Protein 2Q83 (pdb70)

Foldseek 3Di:
DDDVVQVVVVVVCVVQCVQADFAFDDWDWDDCTKIWGDGPHFTKIKHKFPDAPLLQQLLLQLQCQLVVLPFEWHWDATPVRDQWDDDDRIIITITGDADFAFADLVDLVSLLLLLVLLVQQVSSWPDDGDPPRDAFACQPPVLVVLVVLLVVCVLLCLVVCVPALQSVVCVVPVVVLSVLSNVLSVVLVVFCSNVVSVVQVVTFTKEQQDRDRVQWGQHPPRDIHGYDSSPIHTDDSCVNVCCVLVVQQWLDARPVVSVCSLVSSCVRPNDDLSRQLNLSVLRLPVLSVLVCCCRVVVDRDHNVSNVSSVSSSVNSCVVSVVSD/DDDVVQVVVVVVCVVQCVQADFAFDDWAWDCGKIWTDGPHFIKIKHKFPDAPLLQQQLLQLQCQLVVLPFEWHWDATPVRDQWDDDPRIIMTMTHDADFDFADLVDLVSLLLLLVLLVQQVSSWPDDGDPPRDAFACQPVVLVVLVVLLVVCVLLVLVVCVPQLQSVVCVVPVVVLSVLSNVLSVLLVPFCSNVVSVVCVVTFTKELQDRDRVQWGQHPPRDIHGYDSSPIHTYQSCVNVCCVLVVQQWLDARPVVSVCSLVSSCVSPNDDLSRQLNLSSLRLPVLSVLVCCCRPVPDSDHNVSNVSSVSSSVNSCVVSVVSD

InterPro domains:
  IPR011009 Protein kinase-like domain superfamily [SSF56112] (32-344)
  IPR014255 Spore coat protein CotS [TIGR02906] (48-355)
  IPR047175 Spore coat protein S-like [PTHR39179] (28-356)
  IPR060743 Spore coat protein Yuth-like [PF27663] (88-344)

Sequence (647 aa):
LSAEDAKKLTELAENVLQGWDVQAEKIDVIQALVWKVHTDSGAVCLKRIHRPEKKALFSIFAQDYLAKKGNVPGILPNKKGSLYSKHGSFLFVVYDWIEGRPFELTVKQDLEFIKGLADFHTASVGYQPPNGVPIFTKLGRWPNHYTKRCKQETWKLAEAEKEDPFSQLYLQEIDGFIEDGLRIKDRLLQSTYVPWTEQQLKKSPNLCHQDYGTGNTLLGENEQIWVIDLDTVSFDLPIRDLRKIIPLLDTTGVWDDETFNVLNAYESRAPLTEEQKQVFIDLFPYELYDVIREKYVRRKSALPKEELESAFEYERIKANALRQLILSAEDAKKLTELAENVLQGWDVQAEKIDVIALVWKVHTDSGAVCLKRIHRPEKKALFSIFAQDYLAKKGNVPGILPNKKGSLYSKHGSFLFVVYDWIEGRPFELTVKQDLEFIKGLADFHTASVGYQPPNGVPIFTKLGRWPNHYTKRCKQETWKLAEAEKEDPFSQLYLQEIDGFIEDGLRIKDRLLQSTYVPWTEQQLKKSPNLCHQDYGTGNTLLGENEQIWVIDLDTVSFDLPIRDLRKIIPLLDTTGVWDDETFNVLNAYESRAPLTEEQKKQVFIDLFPYELYDVIREKYVRKSALPKEELESAFEYERIKANALRQLI

Organism: Bacillus subtilis (strain 168) (NCBI:txid224308)

Solvent-accessible surface area: 30720 Å² total

CATH classification: 3.30.200.20 (+1 more: 3.90.1200.10)

B-factor: mean 49.99, std 10.6, range [26.48, 113.44]

Secondary structure (DSSP, 8-state):
--SHHHHHHHHHHHHHGGGS-----EEEE---EEEEEEETTEEEEEEEE-S-HHHHHHHHHHHHHHHHH---PPBPP-TTS-S-EEETTEEEEEEE----BPP-TTSHHHHHH--HHHHHHHHHTT----TT----B-TT-HHHHHHHHHH--GGG--TT-SS-HHHHHHHHHHHHHHHHHHHHHHHHHHTTHHHHHHHHHHSPPEE-SS-STTSEEE-GGG-EEE---TT-EE--THHHHH--TTTT--SS---HHHHH--HHHHHHS---HHHHH-------HHHHHHHHHHHTS-----HHHHHHHHHHHHHHHHHHTTT-/--HHHHHHHHHHHHHHGGGS-----EEEE--EEEEEE-TTS-EEEEEE-S-HHHHHHHHHHHHHHHHH---PPBPP-TTS-S-EEETTEEEEEEEPPP-B---TTSHHHHHH--HHHHHHHHHTT--PPTTS---B-TT-HHHHHHHHHH--GGG---S-TT-HHHHHHHHHHHHHHHHHHHHHHHHHHTTHHHHHHHHHHSPPEE-SS-SGGGEEE-GGG-EEE---TT-EE--THHHHH--TTTT--SS---HHHHH--HHHHHHS---HHHHH-------HHHHHHHHHHHTS-----HHHHHHHHHHHHHHHHHHTTT-

Nearest PDB structures (foldseek):
  2q83-assembly1_A  TM=1.003E+00  e=3.991E-56  Bacillus subtilis
  2q83-assembly2_B  TM=9.989E-01  e=1.710E-54  Bacillus subtilis
  4pdy-assembly1_A  TM=7.948E-01  e=5.724E-14  Alicyclobacillus acidocaldarius subsp. acidocaldarius DSM 446
  2ppq-assembly1_A-2  TM=6.925E-01  e=2.655E-11  Agrobacterium fabrum str. C58
  3i0q-assembly1_A  TM=6.098E-01  e=1.265E-09  Legionella pneumophila serogroup 1

Radius of gyration: 29.86 Å; Cα contacts (8 Å, |Δi|>4): 985; chains: 2; bounding box: 69×79×78 Å

Structure (mmCIF, N/CA/C/O backbone):
data_2Q83
#
_entry.id   2Q83
#
_cell.length_a   172.999
_cell.length_b   172.999
_cell.length_c   192.574
_cell.angle_alpha   90.000
_cell.angle_beta   90.000
_cell.angle_gamma   120.000
#
_symmetry.space_group_name_H-M   'P 64 2 2'
#
loop_
_entity.id
_entity.type
_entity.pdbx_description
1 polymer 'YtaA protein'
2 non-polymer ADENOSINE
3 non-polymer 'UNKNOWN LIGAND'
4 non-polymer 1,2-ETHANEDIOL
5 non-polymer 'SULFATE ION'
6 non-polymer 'CITRIC ACID'
7 water water
#
loop_
_atom_site.group_PDB
_atom_site.id
_atom_site.type_symbol
_atom_site.label_atom_id
_atom_site.label_alt_id
_atom_site.label_comp_id
_atom_site.label_asym_id
_atom_site.label_entity_id
_atom_site.label_seq_id
_atom_site.pdbx_PDB_ins_code
_atom_site.Cartn_x
_atom_site.Cartn_y
_atom_site.Cartn_z
_atom_site.occupancy
_atom_site.B_iso_or_equiv
_atom_site.auth_seq_id
_atom_site.auth_comp_id
_atom_site.auth_asym_id
_atom_site.auth_atom_id
_atom_site.pdbx_PDB_model_num
ATOM 1 N N . LEU A 1 11 ? 2.442 62.161 58.319 1.00 73.81 22 LEU A N 1
ATOM 2 C CA . LEU A 1 11 ? 2.016 62.454 56.926 1.00 74.36 22 LEU A CA 1
ATOM 3 C C . LEU A 1 11 ? 1.387 61.217 56.293 1.00 74.75 22 LEU A C 1
ATOM 4 O O . LEU A 1 11 ? 2.108 60.366 55.774 1.00 75.34 22 LEU A O 1
ATOM 6 N N . SER A 1 12 ? 0.054 61.122 56.341 1.00 74.93 23 SER A N 1
ATOM 7 C CA . SER A 1 12 ? -0.695 59.981 55.768 1.00 74.82 23 SER A CA 1
ATOM 8 C C . SER A 1 12 ? -2.209 60.266 55.605 1.00 75.36 23 SER A C 1
ATOM 9 O O . SER A 1 12 ? -2.710 61.281 56.089 1.00 76.00 23 SER A O 1
ATOM 12 N N . ALA A 1 13 ? -2.923 59.360 54.932 1.00 75.45 24 ALA A N 1
ATOM 13 C CA . ALA A 1 13 ? -4.370 59.510 54.668 1.00 75.69 24 ALA A CA 1
ATOM 14 C C . ALA A 1 13 ? -5.264 59.315 55.916 1.00 75.73 24 ALA A C 1
ATOM 15 O O . ALA A 1 13 ? -5.442 60.265 56.682 1.00 75.25 24 ALA A O 1
ATOM 17 N N . GLU A 1 14 ? -5.809 58.107 56.126 1.00 76.05 25 GLU A N 1
ATOM 18 C CA . GLU A 1 14 ? -6.675 57.807 57.279 1.00 75.99 25 GLU A CA 1
ATOM 19 C C . GLU A 1 14 ? -5.979 57.914 58.653 1.00 76.26 25 GLU A C 1
ATOM 20 O O . GLU A 1 14 ? -6.633 58.100 59.683 1.00 76.03 25 GLU A O 1
ATOM 21 N N . ASP A 1 15 ? -4.655 57.779 58.647 1.00 75.91 26 ASP A N 1
ATOM 22 C CA . ASP A 1 15 ? -3.824 57.862 59.837 1.00 75.84 26 ASP A CA 1
ATOM 23 C C . ASP A 1 15 ? -3.825 59.313 60.401 1.00 74.97 26 ASP A C 1
ATOM 24 O O . ASP A 1 15 ? -3.822 59.495 61.622 1.00 75.00 26 ASP A O 1
ATOM 29 N N . ALA A 1 16 ? -3.850 60.327 59.528 1.00 73.16 27 ALA A N 1
ATOM 30 C CA . ALA A 1 16 ? -3.881 61.734 59.969 1.00 70.62 27 ALA A CA 1
ATOM 31 C C . ALA A 1 16 ? -5.224 62.083 60.621 1.00 68.58 27 ALA A C 1
ATOM 32 O O . ALA A 1 16 ? -5.236 62.789 61.621 1.00 68.48 27 ALA A O 1
ATOM 34 N N . LYS A 1 17 ? -6.342 61.607 60.061 1.00 66.90 28 LYS A N 1
ATOM 35 C CA . LYS A 1 17 ? -7.666 61.866 60.666 1.00 65.61 28 LYS A CA 1
ATOM 36 C C . LYS A 1 17 ? -7.845 61.032 61.951 1.00 64.01 28 LYS A C 1
ATOM 37 O O . LYS A 1 17 ? -8.663 61.387 62.797 1.00 63.75 28 LYS A O 1
ATOM 41 N N . LYS A 1 18 ? -7.113 59.917 62.067 1.00 62.00 29 LYS A N 1
ATOM 42 C CA . LYS A 1 18 ? -7.156 59.068 63.253 1.00 60.25 29 LYS A CA 1
ATOM 43 C C . LYS A 1 18 ? -6.585 59.860 64.429 1.00 58.86 29 LYS A C 1
ATOM 44 O O . LYS A 1 18 ? -7.206 59.925 65.490 1.00 57.89 29 LYS A O 1
ATOM 46 N N . LEU A 1 19 ? -5.407 60.457 64.220 1.00 57.73 30 LEU A N 1
ATOM 47 C CA . LEU A 1 19 ? -4.734 61.277 65.231 1.00 55.99 30 LEU A CA 1
ATOM 48 C C . LEU A 1 19 ? -5.524 62.554 65.548 1.00 54.98 30 LEU A C 1
ATOM 49 O O . LEU A 1 19 ? -5.583 62.962 66.700 1.00 55.64 30 LEU A O 1
ATOM 54 N N . THR A 1 20 ? -6.113 63.182 64.534 1.00 53.80 31 THR A N 1
ATOM 55 C CA . THR A 1 20 ? -6.931 64.384 64.727 1.00 52.65 31 THR A CA 1
ATOM 56 C C . THR A 1 20 ? -8.107 64.074 65.651 1.00 52.80 31 THR A C 1
ATOM 57 O O . THR A 1 20 ? -8.356 64.820 66.588 1.00 53.17 31 THR A O 1
ATOM 61 N N . GLU A 1 21 ? -8.802 62.967 65.384 1.00 52.89 32 GLU A N 1
ATOM 62 C CA . GLU A 1 21 ? -9.940 62.521 66.209 1.00 53.06 32 GLU A CA 1
ATOM 63 C C . GLU A 1 21 ? -9.555 62.168 67.654 1.00 52.27 32 GLU A C 1
ATOM 64 O O . GLU A 1 21 ? -10.389 62.311 68.551 1.00 52.81 32 GLU A O 1
ATOM 70 N N . LEU A 1 22 ? -8.323 61.689 67.866 1.00 50.51 33 LEU A N 1
ATOM 71 C CA . LEU A 1 22 ? -7.836 61.371 69.202 1.00 49.81 33 LEU A CA 1
ATOM 72 C C . LEU A 1 22 ? -7.709 62.687 69.988 1.00 50.67 33 LEU A C 1
ATOM 73 O O . LEU A 1 22 ? -8.111 62.749 71.154 1.00 51.58 33 LEU A O 1
ATOM 78 N N . ALA A 1 23 ? -7.132 63.708 69.341 1.00 49.55 34 ALA A N 1
ATOM 79 C CA . ALA A 1 23 ? -6.956 65.032 69.930 1.00 48.56 34 ALA A CA 1
ATOM 80 C C . ALA A 1 23 ? -8.306 65.610 70.327 1.00 49.12 34 ALA A C 1
ATOM 81 O O . ALA A 1 23 ? -8.478 66.022 71.464 1.00 49.06 34 ALA A O 1
ATOM 83 N N . GLU A 1 24 ? -9.268 65.589 69.409 1.00 49.92 35 GLU A N 1
ATOM 84 C CA . GLU A 1 24 ? -10.620 66.106 69.681 1.00 52.10 35 GLU A CA 1
ATOM 85 C C . GLU A 1 24 ? -11.286 65.426 70.883 1.00 52.04 35 GLU A C 1
ATOM 86 O O . GLU A 1 24 ? -11.954 66.081 71.684 1.00 49.78 35 GLU A O 1
ATOM 92 N N . ASN A 1 25 ? -11.062 64.119 71.000 1.00 53.66 36 ASN A N 1
ATOM 93 C CA . ASN A 1 25 ? -11.616 63.299 72.072 1.00 55.29 36 ASN A CA 1
ATOM 94 C C . ASN A 1 25 ? -10.979 63.637 73.418 1.00 53.01 36 ASN A C 1
ATOM 95 O O . ASN A 1 25 ? -11.675 63.846 74.412 1.00 53.31 36 ASN A O 1
ATOM 100 N N . VAL A 1 26 ? -9.654 63.688 73.430 1.00 50.78 37 VAL A N 1
ATOM 101 C CA . VAL A 1 26 ? -8.885 64.016 74.629 1.00 48.45 37 VAL A CA 1
ATOM 102 C C . VAL A 1 26 ? -9.107 65.461 75.097 1.00 46.74 37 VAL A C 1
ATOM 103 O O . VAL A 1 26 ? -9.200 65.715 76.305 1.00 44.93 37 VAL A O 1
ATOM 107 N N . LEU A 1 27 ? -9.227 66.393 74.146 1.00 45.42 38 LEU A N 1
ATOM 108 C CA . LEU A 1 27 ? -9.448 67.824 74.464 1.00 45.62 38 LEU A CA 1
ATOM 109 C C . LEU A 1 27 ? -10.769 68.132 75.180 1.00 46.01 38 LEU A C 1
ATOM 110 O O . LEU A 1 27 ? -10.890 69.197 75.772 1.00 45.88 38 LEU A O 1
ATOM 115 N N . GLN A 1 28 ? -11.733 67.211 75.134 1.00 47.46 39 GLN A N 1
ATOM 116 C CA . GLN A 1 28 ? -12.993 67.351 75.867 1.00 48.93 39 GLN A CA 1
ATOM 117 C C . GLN A 1 28 ? -12.725 67.522 77.373 1.00 48.03 39 GLN A C 1
ATOM 118 O O . GLN A 1 28 ? -13.497 68.179 78.058 1.00 48.81 39 GLN A O 1
ATOM 124 N N . GLY A 1 29 ? -11.634 66.920 77.869 1.00 46.51 40 GLY A N 1
ATOM 125 C CA . GLY A 1 29 ? -11.213 67.023 79.264 1.00 45.32 40 GLY A CA 1
ATOM 126 C C . GLY A 1 29 ? -10.758 68.405 79.701 1.00 44.37 40 GLY A C 1
ATOM 127 O O . GLY A 1 29 ? -10.690 68.665 80.888 1.00 42.88 40 GLY A O 1
ATOM 128 N N . TRP A 1 30 ? -10.389 69.257 78.746 1.00 44.97 41 TRP A N 1
ATOM 129 C CA . TRP A 1 30 ? -9.984 70.639 78.983 1.00 45.20 41 TRP A CA 1
ATOM 130 C C . TRP A 1 30 ? -11.093 71.509 78.450 1.00 48.95 41 TRP A C 1
ATOM 131 O O . TRP A 1 30 ? -11.999 71.014 77.797 1.00 49.09 41 TRP A O 1
ATOM 142 N N . ASP A 1 31 ? -11.014 72.804 78.718 1.00 54.15 42 ASP A N 1
ATOM 143 C CA . ASP A 1 31 ? -12.013 73.756 78.268 1.00 58.46 42 ASP A CA 1
ATOM 144 C C . ASP A 1 31 ? -11.246 74.629 77.274 1.00 60.60 42 ASP A C 1
ATOM 145 O O . ASP A 1 31 ? -10.772 75.737 77.579 1.00 61.32 42 ASP A O 1
ATOM 150 N N . VAL A 1 32 ? -11.042 74.043 76.096 1.00 63.07 43 VAL A N 1
ATOM 151 C CA . VAL A 1 32 ? -10.313 74.665 74.992 1.00 64.49 43 VAL A CA 1
ATOM 152 C C . VAL A 1 32 ? -11.162 74.641 73.722 1.00 66.36 43 VAL A C 1
ATOM 153 O O . VAL A 1 32 ? -11.628 73.567 73.295 1.00 66.84 43 VAL A O 1
ATOM 157 N N . GLN A 1 33 ? -11.379 75.825 73.139 1.00 66.86 44 GLN A N 1
ATOM 158 C CA . GLN A 1 33 ? -12.167 75.957 71.910 1.00 67.50 44 GLN A CA 1
ATOM 159 C C . GLN A 1 33 ? -11.323 75.518 70.719 1.00 66.48 44 GLN A C 1
ATOM 160 O O . GLN A 1 33 ? -10.670 76.345 70.091 1.00 67.54 44 GLN A O 1
ATOM 162 N N . ALA A 1 34 ? -11.334 74.216 70.427 1.00 64.82 45 ALA A N 1
ATOM 163 C CA . ALA A 1 34 ? -10.546 73.645 69.323 1.00 63.80 45 ALA A CA 1
ATOM 164 C C . ALA A 1 34 ? -11.135 73.972 67.947 1.00 63.36 45 ALA A C 1
ATOM 165 O O . ALA A 1 34 ? -12.183 73.431 67.574 1.00 62.82 45 ALA A O 1
ATOM 167 N N . GLU A 1 35 ? -10.449 74.835 67.195 1.00 62.34 46 GLU A N 1
ATOM 168 C CA . GLU A 1 35 ? -10.896 75.243 65.852 1.00 62.45 46 GLU A CA 1
ATOM 169 C C . GLU A 1 35 ? -10.175 74.535 64.706 1.00 59.53 46 GLU A C 1
ATOM 170 O O . GLU A 1 35 ? -10.809 74.206 63.702 1.00 60.83 46 GLU A O 1
ATOM 176 N N . LYS A 1 36 ? -8.865 74.338 64.834 1.00 56.04 47 LYS A N 1
ATOM 177 C CA . LYS A 1 36 ? -8.077 73.686 63.799 1.00 53.63 47 LYS A CA 1
ATOM 178 C C . LYS A 1 36 ? -6.958 72.961 64.539 1.00 51.41 47 LYS A C 1
ATOM 179 O O . LYS A 1 36 ? -6.325 73.549 65.418 1.00 49.82 47 LYS A O 1
ATOM 185 N N . ILE A 1 37 ? -6.739 71.686 64.216 1.00 48.88 48 ILE A N 1
ATOM 186 C CA . ILE A 1 37 ? -5.715 70.869 64.872 1.00 46.84 48 ILE A CA 1
ATOM 187 C C . ILE A 1 37 ? -4.730 70.317 63.853 1.00 45.92 48 ILE A C 1
ATOM 188 O O . ILE A 1 37 ? -5.146 69.724 62.869 1.00 46.02 48 ILE A O 1
ATOM 193 N N . ASP A 1 38 ? -3.438 70.516 64.108 1.00 45.58 49 ASP A N 1
ATOM 194 C CA . ASP A 1 38 ? -2.358 70.065 63.250 1.00 46.94 49 ASP A CA 1
ATOM 195 C C . ASP A 1 38 ? -1.443 69.107 63.982 1.00 46.97 49 ASP A C 1
ATOM 196 O O . ASP A 1 38 ? -1.009 69.410 65.088 1.00 45.56 49 ASP A O 1
ATOM 201 N N . VAL A 1 39 ? -1.109 67.982 63.352 1.00 48.41 50 VAL A N 1
ATOM 202 C CA . VAL A 1 39 ? -0.192 67.001 63.926 1.00 49.25 50 VAL A CA 1
ATOM 203 C C . VAL A 1 39 ? 1.202 67.542 63.623 1.00 49.58 50 VAL A C 1
ATOM 204 O O . VAL A 1 39 ? 1.443 67.965 62.496 1.00 49.75 50 VAL A O 1
ATOM 208 N N . ILE A 1 40 ? 2.105 67.526 64.601 1.00 50.92 51 ILE A N 1
ATOM 209 C CA . ILE A 1 40 ? 3.472 68.053 64.436 1.00 53.78 51 ILE A CA 1
ATOM 210 C C . ILE A 1 40 ? 4.559 66.966 64.534 1.00 55.91 51 ILE A C 1
ATOM 211 O O . ILE A 1 40 ? 5.083 66.558 63.503 1.00 57.56 51 ILE A O 1
ATOM 216 N N . GLN A 1 41 ? 4.892 66.508 65.749 1.00 59.13 52 GLN A N 1
ATOM 217 C CA . GLN A 1 41 ? 5.923 65.472 65.994 1.00 60.65 52 GLN A CA 1
ATOM 218 C C . GLN A 1 41 ? 5.272 64.103 66.181 1.00 62.58 52 GLN A C 1
ATOM 219 O O . GLN A 1 41 ? 4.040 63.960 66.039 1.00 65.02 52 GLN A O 1
ATOM 221 N N . ALA A 1 46 ? 7.005 60.479 71.303 1.00 68.12 57 ALA A N 1
ATOM 222 C CA . ALA A 1 46 ? 6.027 61.471 71.733 1.00 66.43 57 ALA A CA 1
ATOM 223 C C . ALA A 1 46 ? 5.248 62.017 70.532 1.00 64.70 57 ALA A C 1
ATOM 224 O O . ALA A 1 46 ? 5.826 62.239 69.460 1.00 65.90 57 ALA A O 1
ATOM 226 N N . LEU A 1 47 ? 3.942 62.221 70.729 1.00 60.96 58 LEU A N 1
ATOM 227 C CA . LEU A 1 47 ? 3.038 62.745 69.709 1.00 57.79 58 LEU A CA 1
ATOM 228 C C . LEU A 1 47 ? 2.597 64.147 70.147 1.00 54.92 58 LEU A C 1
ATOM 229 O O . LEU A 1 47 ? 2.119 64.313 71.257 1.00 54.65 58 LEU A O 1
ATOM 234 N N . VAL A 1 48 ? 2.791 65.146 69.280 1.00 51.94 59 VAL A N 1
ATOM 235 C CA . VAL A 1 48 ? 2.476 66.544 69.568 1.00 48.99 59 VAL A CA 1
ATOM 236 C C . VAL A 1 48 ? 1.541 67.164 68.529 1.00 46.51 59 VAL A C 1
ATOM 237 O O . VAL A 1 48 ? 1.702 66.934 67.336 1.00 46.59 59 VAL A O 1
ATOM 241 N N . TRP A 1 49 ? 0.561 67.934 69.004 1.00 44.90 60 TRP A N 1
ATOM 242 C CA . TRP A 1 49 ? -0.412 68.640 68.176 1.00 43.23 60 TRP A CA 1
ATOM 243 C C . TRP A 1 49 ? -0.448 70.133 68.495 1.00 42.88 60 TRP A C 1
ATOM 244 O O . TRP A 1 49 ? -0.341 70.512 69.659 1.00 42.99 60 TRP A O 1
ATOM 255 N N . LYS A 1 50 ? -0.610 70.970 67.475 1.00 42.95 61 LYS A N 1
ATOM 256 C CA . LYS A 1 50 ? -0.757 72.404 67.662 1.00 43.01 61 LYS A CA 1
ATOM 257 C C . LYS A 1 50 ? -2.253 72.574 67.548 1.00 41.50 61 LYS A C 1
ATOM 258 O O . LYS A 1 50 ? -2.831 72.274 66.499 1.00 40.90 61 LYS A O 1
ATOM 264 N N . VAL A 1 51 ? -2.880 73.000 68.638 1.00 40.86 62 VAL A N 1
ATOM 265 C CA . VAL A 1 51 ? -4.314 73.208 68.698 1.00 40.85 62 VAL A CA 1
ATOM 266 C C . VAL A 1 51 ? -4.610 74.697 68.584 1.00 41.97 62 VAL A C 1
ATOM 267 O O . VAL A 1 51 ? -4.309 75.455 69.496 1.00 42.72 62 VAL A O 1
ATOM 271 N N . HIS A 1 52 ? -5.176 75.119 67.463 1.00 45.43 63 HIS A N 1
ATOM 272 C CA . HIS A 1 52 ? -5.520 76.524 67.255 1.00 47.36 63 HIS A CA 1
ATOM 273 C C . HIS A 1 52 ? -6.863 76.820 67.900 1.00 49.90 63 HIS A C 1
ATOM 274 O O . HIS A 1 52 ? -7.812 76.053 67.740 1.00 49.92 63 HIS A O 1
ATOM 281 N N . THR A 1 53 ? -6.924 77.918 68.650 1.00 54.49 64 THR A N 1
ATOM 282 C CA . THR A 1 53 ? -8.143 78.363 69.321 1.00 59.00 64 THR A CA 1
ATOM 283 C C . THR A 1 53 ? -8.507 79.736 68.792 1.00 62.78 64 THR A C 1
ATOM 284 O O . THR A 1 53 ? -7.756 80.304 67.984 1.00 62.25 64 THR A O 1
ATOM 288 N N . ASP A 1 54 ? -9.689 80.215 69.209 1.00 67.05 65 ASP A N 1
ATOM 289 C CA . ASP A 1 54 ? -10.260 81.549 68.854 1.00 70.09 65 ASP A CA 1
ATOM 290 C C . ASP A 1 54 ? -9.239 82.613 68.360 1.00 70.41 65 ASP A C 1
ATOM 291 O O . ASP A 1 54 ? -9.470 83.226 67.316 1.00 72.11 65 ASP A O 1
ATOM 296 N N . SER A 1 55 ? -8.137 82.815 69.089 1.00 69.85 66 SER A N 1
ATOM 297 C CA . SER A 1 55 ? -7.056 83.752 68.695 1.00 69.66 66 SER A CA 1
ATOM 298 C C . SER A 1 55 ? -5.797 83.533 69.567 1.00 68.79 66 SER A C 1
ATOM 299 O O . SER A 1 55 ? -5.560 84.279 70.526 1.00 70.17 66 SER A O 1
ATOM 302 N N . GLY A 1 56 ? -5.005 82.516 69.194 1.00 66.06 67 GLY A N 1
ATOM 303 C CA . GLY A 1 56 ? -3.777 82.093 69.901 1.00 63.41 67 GLY A CA 1
ATOM 304 C C . GLY A 1 56 ? -3.915 80.590 70.157 1.00 61.28 67 GLY A C 1
ATOM 305 O O . GLY A 1 56 ? -5.020 80.123 70.475 1.00 63.04 67 GLY A O 1
ATOM 306 N N . ALA A 1 57 ? -2.803 79.852 70.084 1.00 55.42 68 ALA A N 1
ATOM 307 C CA . ALA A 1 57 ? -2.782 78.378 70.227 1.00 50.53 68 ALA A CA 1
ATOM 308 C C . ALA A 1 57 ? -2.282 77.738 71.526 1.00 47.48 68 ALA A C 1
ATOM 309 O O . ALA A 1 57 ? -1.655 78.373 72.366 1.00 47.89 68 ALA A O 1
ATOM 311 N N . VAL A 1 58 ? -2.567 76.444 71.658 1.00 45.10 69 VAL A N 1
ATOM 312 C CA . VAL A 1 58 ? -2.076 75.625 72.779 1.00 43.66 69 VAL A CA 1
ATOM 313 C C . VAL A 1 58 ? -1.455 74.369 72.153 1.00 41.88 69 VAL A C 1
ATOM 314 O O . VAL A 1 58 ? -1.688 74.068 70.986 1.00 41.68 69 VAL A O 1
ATOM 318 N N . CYS A 1 59 ? -0.660 73.671 72.943 1.00 40.90 70 CYS A N 1
ATOM 319 C CA . CYS A 1 59 ? 0.031 72.458 72.569 1.00 39.90 70 CYS A CA 1
ATOM 320 C C . CYS A 1 59 ? -0.536 71.236 73.293 1.00 39.24 70 CYS A C 1
ATOM 321 O O . CYS A 1 59 ? -0.598 71.251 74.514 1.00 38.31 70 CYS A O 1
ATOM 324 N N . LEU A 1 60 ? -0.971 70.207 72.566 1.00 39.22 71 LEU A N 1
ATOM 325 C CA . LEU A 1 60 ? -1.457 68.964 73.171 1.00 38.95 71 LEU A CA 1
ATOM 326 C C . LEU A 1 60 ? -0.325 67.969 72.936 1.00 42.45 71 LEU A C 1
ATOM 327 O O . LEU A 1 60 ? 0.089 67.811 71.788 1.00 40.20 71 LEU A O 1
ATOM 332 N N . LYS A 1 61 ? 0.213 67.361 74.004 1.00 44.92 72 LYS A N 1
ATOM 333 C CA . LYS A 1 61 ? 1.302 66.385 73.890 1.00 48.85 72 LYS A CA 1
ATOM 334 C C . LYS A 1 61 ? 0.885 65.046 74.516 1.00 50.19 72 LYS A C 1
ATOM 335 O O . LYS A 1 61 ? 0.338 65.032 75.615 1.00 48.33 72 LYS A O 1
ATOM 341 N N . ARG A 1 62 ? 1.077 63.935 73.796 1.00 53.62 73 ARG A N 1
ATOM 342 C CA . ARG A 1 62 ? 0.830 62.599 74.337 1.00 55.86 73 ARG A CA 1
ATOM 343 C C . ARG A 1 62 ? 2.224 62.168 74.758 1.00 58.45 73 ARG A C 1
ATOM 344 O O . ARG A 1 62 ? 3.101 62.003 73.903 1.00 58.08 73 ARG A O 1
ATOM 352 N N . ILE A 1 63 ? 2.428 61.964 76.058 1.00 61.78 74 ILE A N 1
ATOM 353 C CA . ILE A 1 63 ? 3.734 61.572 76.582 1.00 64.12 74 ILE A CA 1
ATOM 354 C C . ILE A 1 63 ? 3.886 60.052 76.399 1.00 68.01 74 ILE A C 1
ATOM 355 O O . ILE A 1 63 ? 3.005 59.262 76.792 1.00 67.49 74 ILE A O 1
ATOM 360 N N . HIS A 1 64 ? 4.995 59.679 75.751 1.00 71.78 75 HIS A N 1
ATOM 361 C CA . HIS A 1 64 ? 5.330 58.284 75.403 1.00 75.08 75 HIS A CA 1
ATOM 362 C C . HIS A 1 64 ? 5.871 57.467 76.596 1.00 75.54 75 HIS A C 1
ATOM 363 O O . HIS A 1 64 ? 5.477 56.311 76.817 1.00 74.44 75 HIS A O 1
ATOM 370 N N . ARG A 1 65 ? 6.732 58.139 77.364 1.00 75.61 76 ARG A N 1
ATOM 371 C CA . ARG A 1 65 ? 7.453 57.652 78.561 1.00 75.45 76 ARG A CA 1
ATOM 372 C C . ARG A 1 65 ? 6.555 56.974 79.662 1.00 74.47 76 ARG A C 1
ATOM 373 O O . ARG A 1 65 ? 5.337 57.209 79.678 1.00 73.45 76 ARG A O 1
ATOM 378 N N . PRO A 1 66 ? 7.130 56.085 80.539 1.00 74.21 77 PRO A N 1
ATOM 379 C CA . PRO A 1 66 ? 6.277 55.443 81.584 1.00 73.31 77 PRO A CA 1
ATOM 380 C C . PRO A 1 66 ? 5.737 56.451 82.622 1.00 70.65 77 PRO A C 1
ATOM 381 O O . PRO A 1 66 ? 6.392 57.468 82.861 1.00 70.01 77 PRO A O 1
ATOM 385 N N . GLU A 1 67 ? 4.595 56.144 83.249 1.00 68.20 78 GLU A N 1
ATOM 386 C CA . GLU A 1 67 ? 3.936 57.070 84.214 1.00 67.11 78 GLU A CA 1
ATOM 387 C C . GLU A 1 67 ? 4.836 57.666 85.334 1.00 66.50 78 GLU A C 1
ATOM 388 O O . GLU A 1 67 ? 4.676 58.839 85.669 1.00 66.15 78 GLU A O 1
ATOM 394 N N . LYS A 1 68 ? 5.775 56.890 85.874 1.00 64.58 79 LYS A N 1
ATOM 395 C CA . LYS A 1 68 ? 6.665 57.387 86.924 1.00 62.30 79 LYS A CA 1
ATOM 396 C C . LYS A 1 68 ? 7.569 58.510 86.400 1.00 61.43 79 LYS A C 1
ATOM 397 O O . LYS A 1 68 ? 7.651 59.591 87.013 1.00 60.41 79 LYS A O 1
ATOM 399 N N . LYS A 1 69 ? 8.227 58.263 85.263 1.00 59.73 80 LYS A N 1
ATOM 400 C CA . LYS A 1 69 ? 9.134 59.259 84.655 1.00 57.51 80 LYS A CA 1
ATOM 401 C C . LYS A 1 69 ? 8.369 60.430 84.052 1.00 54.34 80 LYS A C 1
ATOM 402 O O . LYS A 1 69 ? 8.893 61.581 83.988 1.00 52.30 80 LYS A O 1
ATOM 404 N N . ALA A 1 70 ? 7.150 60.136 83.587 1.00 49.81 81 ALA A N 1
ATOM 405 C CA . ALA A 1 70 ? 6.295 61.156 83.008 1.00 47.22 81 ALA A CA 1
ATOM 406 C C . ALA A 1 70 ? 5.959 62.209 84.060 1.00 45.03 81 ALA A C 1
ATOM 407 O O . ALA A 1 70 ? 6.180 63.393 83.828 1.00 44.91 81 ALA A O 1
ATOM 409 N N . LEU A 1 71 ? 5.475 61.764 85.222 1.00 42.91 82 LEU A N 1
ATOM 410 C CA . LEU A 1 71 ? 5.088 62.677 86.308 1.00 41.83 82 LEU A CA 1
ATOM 411 C C . LEU A 1 71 ? 6.243 63.527 86.829 1.00 41.65 82 LEU A C 1
ATOM 412 O O . LEU A 1 71 ? 6.045 64.703 87.096 1.00 40.46 82 LEU A O 1
ATOM 417 N N . PHE A 1 72 ? 7.444 62.962 86.919 1.00 41.77 83 PHE A N 1
ATOM 418 C CA . PHE A 1 72 ? 8.604 63.715 87.369 1.00 40.06 83 PHE A CA 1
ATOM 419 C C . PHE A 1 72 ? 8.838 64.946 86.494 1.00 40.08 83 PHE A C 1
ATOM 420 O O . PHE A 1 72 ? 9.078 66.026 87.017 1.00 41.80 83 PHE A O 1
ATOM 428 N N . SER A 1 73 ? 8.747 64.785 85.176 1.00 39.99 84 SER A N 1
ATOM 429 C CA . SER A 1 73 ? 8.950 65.901 84.244 1.00 40.48 84 SER A CA 1
ATOM 430 C C . SER A 1 73 ? 7.749 66.856 84.171 1.00 40.36 84 SER A C 1
ATOM 431 O O . SER A 1 73 ? 7.939 68.073 84.020 1.00 40.51 84 SER A O 1
ATOM 434 N N . ILE A 1 74 ? 6.532 66.322 84.253 1.00 39.47 85 ILE A N 1
ATOM 435 C CA . ILE A 1 74 ? 5.331 67.170 84.225 1.00 38.34 85 ILE A CA 1
ATOM 436 C C . ILE A 1 74 ? 5.330 68.125 85.425 1.00 38.66 85 ILE A C 1
ATOM 437 O O . ILE A 1 74 ? 5.125 69.326 85.266 1.00 39.80 85 ILE A O 1
ATOM 442 N N . PHE A 1 75 ? 5.594 67.589 86.609 1.00 38.96 86 PHE A N 1
ATOM 443 C CA . PHE A 1 75 ? 5.643 68.405 87.829 1.00 40.47 86 PHE A CA 1
ATOM 444 C C . PHE A 1 75 ? 6.861 69.328 87.835 1.00 41.10 86 PHE A C 1
ATOM 445 O O . PHE A 1 75 ? 6.782 70.432 88.386 1.00 42.42 86 PHE A O 1
ATOM 453 N N . ALA A 1 76 ? 7.951 68.912 87.194 1.00 41.60 87 ALA A N 1
ATOM 454 C CA . ALA A 1 76 ? 9.137 69.751 87.079 1.00 41.36 87 ALA A CA 1
ATOM 455 C C . ALA A 1 76 ? 8.780 70.970 86.254 1.00 41.32 87 ALA A C 1
ATOM 456 O O . ALA A 1 76 ? 9.113 72.088 86.614 1.00 42.48 87 ALA A O 1
ATOM 458 N N . GLN A 1 77 ? 8.069 70.755 85.154 1.00 41.63 88 GLN A N 1
ATOM 459 C CA . GLN A 1 77 ? 7.684 71.862 84.285 1.00 41.53 88 GLN A CA 1
ATOM 460 C C . GLN A 1 77 ? 6.716 72.836 84.968 1.00 42.00 88 GLN A C 1
ATOM 461 O O . GLN A 1 77 ? 6.852 74.042 84.810 1.00 43.10 88 GLN A O 1
ATOM 467 N N . ASP A 1 78 ? 5.767 72.307 85.732 1.00 42.67 89 ASP A N 1
ATOM 468 C CA . ASP A 1 78 ? 4.818 73.141 86.455 1.00 42.53 89 ASP A CA 1
ATOM 469 C C . ASP A 1 78 ? 5.566 74.011 87.464 1.00 41.49 89 ASP A C 1
ATOM 470 O O . ASP A 1 78 ? 5.303 75.206 87.559 1.00 41.16 89 ASP A O 1
ATOM 475 N N . TYR A 1 79 ? 6.499 73.398 88.201 1.00 41.55 90 TYR A N 1
ATOM 476 C CA . TYR A 1 79 ? 7.331 74.097 89.167 1.00 41.79 90 TYR A CA 1
ATOM 477 C C . TYR A 1 79 ? 8.072 75.256 88.500 1.00 43.21 90 TYR A C 1
ATOM 478 O O . TYR A 1 79 ? 7.990 76.407 88.953 1.00 43.79 90 TYR A O 1
ATOM 487 N N . LEU A 1 80 ? 8.762 74.951 87.404 1.00 42.69 91 LEU A N 1
ATOM 488 C CA . LEU A 1 80 ? 9.538 75.960 86.675 1.00 41.14 91 LEU A CA 1
ATOM 489 C C . LEU A 1 80 ? 8.649 77.067 86.112 1.00 40.67 91 LEU A C 1
ATOM 490 O O . LEU A 1 80 ? 8.971 78.246 86.267 1.00 41.31 91 LEU A O 1
ATOM 495 N N . ALA A 1 81 ? 7.540 76.697 85.475 1.00 38.67 92 ALA A N 1
ATOM 496 C CA . ALA A 1 81 ? 6.611 77.696 84.928 1.00 38.66 92 ALA A CA 1
ATOM 497 C C . ALA A 1 81 ? 6.099 78.647 86.024 1.00 38.57 92 ALA A C 1
ATOM 498 O O . ALA A 1 81 ? 6.188 79.860 85.885 1.00 37.50 92 ALA A O 1
ATOM 500 N N . LYS A 1 82 ? 5.607 78.080 87.121 1.00 40.09 93 LYS A N 1
ATOM 501 C CA . LYS A 1 82 ? 5.088 78.878 88.246 1.00 41.89 93 LYS A CA 1
ATOM 502 C C . LYS A 1 82 ? 6.170 79.707 88.956 1.00 42.41 93 LYS A C 1
ATOM 503 O O . LYS A 1 82 ? 5.864 80.717 89.571 1.00 44.44 93 LYS A O 1
ATOM 508 N N . LYS A 1 83 ? 7.427 79.280 88.871 1.00 43.41 94 LYS A N 1
ATOM 509 C CA . LYS A 1 83 ? 8.537 80.004 89.480 1.00 42.39 94 LYS A CA 1
ATOM 510 C C . LYS A 1 83 ? 8.976 81.194 88.620 1.00 42.46 94 LYS A C 1
ATOM 511 O O . LYS A 1 83 ? 9.671 82.069 89.116 1.00 43.71 94 LYS A O 1
ATOM 517 N N . GLY A 1 84 ? 8.570 81.240 87.348 1.00 42.41 95 GLY A N 1
ATOM 518 C CA . GLY A 1 84 ? 8.935 82.338 86.447 1.00 42.60 95 GLY A CA 1
ATOM 519 C C . GLY A 1 84 ? 9.951 81.987 85.368 1.00 43.70 95 GLY A C 1
ATOM 520 O O . GLY A 1 84 ? 10.324 82.851 84.578 1.00 45.59 95 GLY A O 1
ATOM 529 N N . ASN A 1 86 ? 11.302 80.458 81.902 1.00 44.76 97 ASN A N 1
ATOM 530 C CA . ASN A 1 86 ? 10.698 80.436 80.570 1.00 44.45 97 ASN A CA 1
ATOM 531 C C . ASN A 1 86 ? 10.534 79.023 79.996 1.00 45.05 97 ASN A C 1
ATOM 532 O O . ASN A 1 86 ? 11.329 78.574 79.176 1.00 43.58 97 ASN A O 1
ATOM 537 N N . VAL A 1 87 ? 9.507 78.328 80.490 1.00 45.14 98 VAL A N 1
ATOM 538 C CA . VAL A 1 87 ? 9.111 77.016 80.009 1.00 42.89 98 VAL A CA 1
ATOM 539 C C . VAL A 1 87 ? 7.614 77.172 79.810 1.00 43.22 98 VAL A C 1
ATOM 540 O O . VAL A 1 87 ? 6.999 77.979 80.490 1.00 44.65 98 VAL A O 1
ATOM 544 N N . PRO A 1 88 ? 7.026 76.461 78.841 1.00 42.44 99 PRO A N 1
ATOM 545 C CA . PRO A 1 88 ? 5.595 76.629 78.658 1.00 40.96 99 PRO A CA 1
ATOM 546 C C . PRO A 1 88 ? 4.801 76.201 79.880 1.00 41.29 99 PRO A C 1
ATOM 547 O O . PRO A 1 88 ? 5.101 75.166 80.472 1.00 40.86 99 PRO A O 1
ATOM 551 N N . GLY A 1 89 ? 3.808 77.000 80.260 1.00 40.91 100 GLY A N 1
ATOM 552 C CA . GLY A 1 89 ? 2.981 76.674 81.409 1.00 40.13 100 GLY A CA 1
ATOM 553 C C . GLY A 1 89 ? 1.972 75.605 81.043 1.00 39.69 100 GLY A C 1
ATOM 554 O O . GLY A 1 89 ? 1.609 75.467 79.872 1.00 39.52 100 GLY A O 1
ATOM 555 N N . ILE A 1 90 ? 1.522 74.861 82.049 1.00 38.47 101 ILE A N 1
ATOM 556 C CA . ILE A 1 90 ? 0.551 73.799 81.857 1.00 39.52 101 ILE A CA 1
ATOM 557 C C . ILE A 1 90 ? -0.857 74.293 82.172 1.00 39.10 101 ILE A C 1
ATOM 558 O O . ILE A 1 90 ? -1.078 74.853 83.229 1.00 41.20 101 ILE A O 1
ATOM 563 N N . LEU A 1 91 ? -1.793 74.118 81.244 1.00 38.46 102 LEU A N 1
ATOM 564 C CA . LEU A 1 91 ? -3.188 74.500 81.470 1.00 38.57 102 LEU A CA 1
ATOM 565 C C . LEU A 1 91 ? -3.879 73.395 82.275 1.00 40.06 102 LEU A C 1
ATOM 566 O O . LEU A 1 91 ? -3.829 72.239 81.856 1.00 40.24 102 LEU A O 1
ATOM 571 N N . PRO A 1 92 ? -4.468 73.710 83.450 1.00 41.66 103 PRO A N 1
ATOM 572 C CA . PRO A 1 92 ? -5.171 72.643 84.174 1.00 40.57 103 PRO A CA 1
ATOM 573 C C . PRO A 1 92 ? -6.412 72.209 83.431 1.00 39.51 103 PRO A C 1
ATOM 574 O O . PRO A 1 92 ? -6.997 73.023 82.723 1.00 40.98 103 PRO A O 1
ATOM 578 N N . ASN A 1 93 ? -6.794 70.944 83.581 1.00 39.36 104 ASN A N 1
ATOM 579 C CA . ASN A 1 93 ? -7.989 70.405 82.916 1.00 39.22 104 ASN A CA 1
ATOM 580 C C . ASN A 1 93 ? -9.239 70.703 83.743 1.00 38.63 104 ASN A C 1
ATOM 581 O O . ASN A 1 93 ? -9.144 71.293 84.821 1.00 39.56 104 ASN A O 1
ATOM 586 N N . LYS A 1 94 ? -10.396 70.292 83.240 1.00 38.50 105 LYS A N 1
ATOM 587 C CA . LYS A 1 94 ? -11.663 70.492 83.943 1.00 39.52 105 LYS A CA 1
ATOM 588 C C . LYS A 1 94 ? -11.662 69.942 85.370 1.00 41.42 105 LYS A C 1
ATOM 589 O O . LYS A 1 94 ? -12.328 70.508 86.227 1.00 42.28 105 LYS A O 1
ATOM 595 N N . LYS A 1 95 ? -10.926 68.855 85.619 1.00 42.81 106 LYS A N 1
ATOM 596 C CA . LYS A 1 95 ? -10.857 68.251 86.963 1.00 44.31 106 LYS A CA 1
ATOM 597 C C . LYS A 1 95 ? -9.775 68.857 87.850 1.00 42.06 106 LYS A C 1
ATOM 598 O O . LYS A 1 95 ? -9.622 68.439 88.987 1.00 42.37 106 LYS A O 1
ATOM 604 N N . GLY A 1 96 ? -9.064 69.875 87.354 1.00 43.24 107 GLY A N 1
ATOM 605 C CA . GLY A 1 96 ? -8.001 70.559 88.104 1.00 42.15 107 GLY A CA 1
ATOM 606 C C . GLY A 1 96 ? -6.628 69.929 88.070 1.00 41.99 107 GLY A C 1
ATOM 607 O O . GLY A 1 96 ? -5.719 70.393 88.756 1.00 43.56 107 GLY A O 1
ATOM 608 N N . SER A 1 97 ? -6.456 68.908 87.238 1.00 41.68 108 SER A N 1
ATOM 609 C CA . SER A 1 97 ? -5.194 68.190 87.122 1.00 40.77 108 SER A CA 1
ATOM 610 C C . SER A 1 97 ? -4.338 68.715 85.982 1.00 38.89 108 SER A C 1
ATOM 611 O O . SER A 1 97 ? -4.843 69.284 85.015 1.00 37.11 108 SER A O 1
ATOM 614 N N . LEU A 1 98 ? -3.037 68.486 86.091 1.00 38.84 109 LEU A N 1
ATOM 615 C CA . LEU A 1 98 ? -2.090 68.896 85.065 1.00 38.76 109 LEU A CA 1
ATOM 616 C C . LEU A 1 98 ? -2.088 67.935 83.858 1.00 38.92 109 LEU A C 1
ATOM 617 O O . LEU A 1 98 ? -1.544 68.273 82.811 1.00 39.00 109 LEU A O 1
ATOM 622 N N . TYR A 1 99 ? -2.694 66.752 83.992 1.00 37.87 110 TYR A N 1
ATOM 623 C CA . TYR A 1 99 ? -2.704 65.778 82.930 1.00 39.22 110 TYR A CA 1
ATOM 624 C C . TYR A 1 99 ? -3.905 64.852 82.990 1.00 40.59 110 TYR A C 1
ATOM 625 O O . TYR A 1 99 ? -4.582 64.798 84.013 1.00 42.08 110 TYR A O 1
ATOM 634 N N . SER A 1 100 ? -4.144 64.119 81.903 1.00 42.10 111 SER A N 1
ATOM 635 C CA . SER A 1 100 ? -5.217 63.109 81.831 1.00 45.22 111 SER A CA 1
ATOM 636 C C . SER A 1 100 ? -4.607 61.793 81.380 1.00 45.64 111 SER A C 1
ATOM 637 O O . SER A 1 100 ? -3.763 61.798 80.483 1.00 42.12 111 SER A O 1
ATOM 640 N N . LYS A 1 101 ? -5.016 60.681 81.996 1.00 49.02 112 LYS A N 1
ATOM 641 C CA . LYS A 1 101 ? -4.520 59.367 81.603 1.00 52.34 112 LYS A CA 1
ATOM 642 C C . LYS A 1 101 ? -5.592 58.678 80.760 1.00 52.51 112 LYS A C 1
ATOM 643 O O . LYS A 1 101 ? -6.762 58.686 81.127 1.00 52.12 112 LYS A O 1
ATOM 649 N N . HIS A 1 102 ? -5.187 58.147 79.606 1.00 55.24 113 HIS A N 1
ATOM 650 C CA . HIS A 1 102 ? -6.061 57.384 78.693 1.00 58.08 113 HIS A CA 1
ATOM 651 C C . HIS A 1 102 ? -5.220 56.211 78.191 1.00 58.08 113 HIS A C 1
ATOM 652 O O . HIS A 1 102 ? -4.304 56.396 77.381 1.00 57.78 113 HIS A O 1
ATOM 659 N N . GLY A 1 103 ? -5.506 55.018 78.718 1.00 58.72 114 GLY A N 1
ATOM 660 C CA . GLY A 1 103 ? -4.770 53.803 78.368 1.00 58.44 114 GLY A CA 1
ATOM 661 C C . GLY A 1 103 ? -3.416 53.845 79.058 1.00 57.96 114 GLY A C 1
ATOM 662 O O . GLY A 1 103 ? -3.332 54.159 80.245 1.00 56.99 114 GLY A O 1
ATOM 663 N N . SER A 1 104 ? -2.358 53.561 78.303 1.00 58.00 115 SER A N 1
ATOM 664 C CA . SER A 1 104 ? -0.996 53.581 78.818 1.00 58.34 115 SER A CA 1
ATOM 665 C C . SER A 1 104 ? -0.307 54.935 78.562 1.00 59.23 115 SER A C 1
ATOM 666 O O . SER A 1 104 ? 0.922 55.018 78.669 1.00 59.21 115 SER A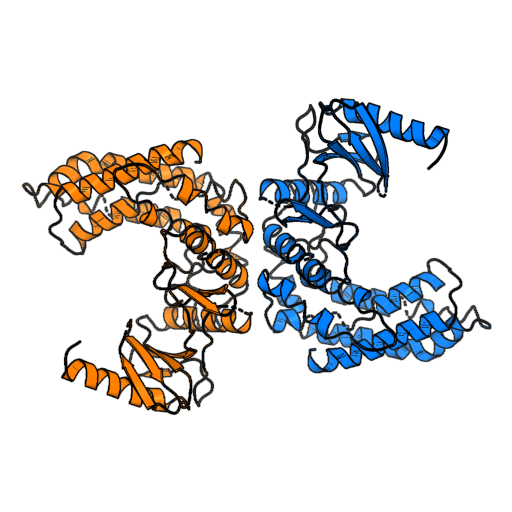 O 1
ATOM 668 N N . PHE A 1 105 ? -1.082 55.993 78.266 1.00 59.54 116 PHE A N 1
ATOM 669 C CA . PHE A 1 105 ? -0.531 57.315 77.941 1.00 58.80 116 PHE A CA 1
ATOM 670 C C . PHE A 1 105 ? -1.083 58.494 78.745 1.00 55.22 116 PHE A C 1
ATOM 671 O O . PHE A 1 105 ? -2.258 58.525 79.107 1.00 52.85 116 PHE A O 1
ATOM 679 N N . LEU A 1 106 ? -0.216 59.475 78.966 1.00 52.27 117 LEU A N 1
ATOM 680 C CA . LEU A 1 106 ? -0.545 60.711 79.664 1.00 50.71 117 LEU A CA 1
ATOM 681 C C . LEU A 1 106 ? -0.659 61.835 78.648 1.00 49.18 117 LEU A C 1
ATOM 682 O O . LEU A 1 106 ? 0.201 61.963 77.786 1.00 50.04 117 LEU A O 1
ATOM 687 N N . PHE A 1 107 ? -1.735 62.612 78.733 1.00 47.93 118 PHE A N 1
ATOM 688 C CA . PHE A 1 107 ? -1.972 63.764 77.865 1.00 46.24 118 PHE A CA 1
ATOM 689 C C . PHE A 1 107 ? -1.835 65.045 78.693 1.00 44.50 118 PHE A C 1
ATOM 690 O O . PHE A 1 107 ? -2.332 65.107 79.818 1.00 42.79 118 PHE A O 1
ATOM 698 N N . VAL A 1 108 ? -1.142 66.042 78.141 1.00 42.17 119 VAL A N 1
ATOM 699 C CA . VAL A 1 108 ? -0.926 67.325 78.792 1.00 40.61 119 VAL A CA 1
ATOM 700 C C . VAL A 1 108 ? -1.139 68.456 77.789 1.00 40.45 119 VAL A C 1
ATOM 701 O O . VAL A 1 108 ? -0.787 68.290 76.612 1.00 40.71 119 VAL A O 1
ATOM 705 N N . VAL A 1 109 ? -1.744 69.568 78.244 1.00 38.42 120 VAL A N 1
ATOM 706 C CA . VAL A 1 109 ? -1.970 70.756 77.417 1.00 36.94 120 VAL A CA 1
ATOM 707 C C . VAL A 1 109 ? -1.050 71.860 77.947 1.00 37.67 120 VAL A C 1
ATOM 708 O O . VAL A 1 109 ? -1.042 72.163 79.148 1.00 36.98 120 VAL A O 1
ATOM 712 N N . TYR A 1 110 ? -0.244 72.418 77.049 1.00 37.84 121 TYR A N 1
ATOM 713 C CA . TYR A 1 110 ? 0.691 73.473 77.384 1.00 39.58 121 TYR A CA 1
ATOM 714 C C . TYR A 1 110 ? 0.413 74.678 76.519 1.00 38.57 121 TYR A C 1
ATOM 715 O O . TYR A 1 110 ? -0.131 74.556 75.434 1.00 38.06 121 TYR A O 1
ATOM 724 N N . ASP A 1 111 ? 0.870 75.825 76.983 1.00 39.15 122 ASP A N 1
ATOM 725 C CA . ASP A 1 111 ? 0.747 77.073 76.269 1.00 40.61 122 ASP A CA 1
ATOM 726 C C . ASP A 1 111 ? 1.689 76.971 75.081 1.00 39.67 122 ASP A C 1
ATOM 727 O O . ASP A 1 111 ? 2.784 76.489 75.247 1.00 41.24 122 ASP A O 1
ATOM 732 N N . TRP A 1 112 ? 1.256 77.354 73.887 1.00 41.20 123 TRP A N 1
ATOM 733 C CA . TRP A 1 112 ? 2.101 77.301 72.703 1.00 42.16 123 TRP A CA 1
ATOM 734 C C . TRP A 1 112 ? 2.935 78.581 72.678 1.00 42.34 123 TRP A C 1
ATOM 735 O O . TRP A 1 112 ? 2.380 79.657 72.530 1.00 42.10 123 TRP A O 1
ATOM 746 N N . ILE A 1 113 ? 4.256 78.461 72.810 1.00 42.92 124 ILE A N 1
ATOM 747 C CA . ILE A 1 113 ? 5.158 79.612 72.810 1.00 43.28 124 ILE A CA 1
ATOM 748 C C . ILE A 1 113 ? 5.582 79.970 71.398 1.00 43.27 124 ILE A C 1
ATOM 749 O O . ILE A 1 113 ? 6.011 79.122 70.649 1.00 42.44 124 ILE A O 1
ATOM 754 N N . GLU A 1 114 ? 5.464 81.242 71.043 1.00 44.99 125 GLU A N 1
ATOM 755 C CA . GLU A 1 114 ? 5.823 81.719 69.717 1.00 45.40 125 GLU A CA 1
ATOM 756 C C . GLU A 1 114 ? 7.243 82.254 69.770 1.00 45.89 125 GLU A C 1
ATOM 757 O O . GLU A 1 114 ? 7.599 83.007 70.677 1.00 47.54 125 GLU A O 1
ATOM 763 N N . GLY A 1 115 ? 8.066 81.829 68.820 1.00 44.84 126 GLY A N 1
ATOM 764 C CA . GLY A 1 115 ? 9.451 82.256 68.777 1.00 45.61 126 GLY A CA 1
ATOM 765 C C . GLY A 1 115 ? 10.216 81.608 67.646 1.00 45.63 126 GLY A C 1
ATOM 766 O O . GLY A 1 115 ? 9.713 80.701 66.999 1.00 46.35 126 GLY A O 1
ATOM 767 N N . ARG A 1 116 ? 11.440 82.066 67.417 1.00 45.82 127 ARG A N 1
ATOM 768 C CA . ARG A 1 116 ? 12.256 81.522 66.340 1.00 45.75 127 ARG A CA 1
ATOM 769 C C . ARG A 1 116 ? 13.320 80.590 66.890 1.00 45.43 127 ARG A C 1
ATOM 770 O O . ARG A 1 116 ? 13.744 80.768 68.022 1.00 43.24 127 ARG A O 1
ATOM 778 N N . PRO A 1 117 ? 13.751 79.595 66.089 1.00 46.69 128 PRO A N 1
ATOM 779 C CA . PRO A 1 117 ? 14.820 78.712 66.542 1.00 47.81 128 PRO A CA 1
ATOM 780 C C . PRO A 1 117 ? 16.166 79.417 66.425 1.00 47.15 128 PRO A C 1
ATOM 781 O O . PRO A 1 117 ? 16.291 80.374 65.678 1.00 44.78 128 PRO A O 1
ATOM 785 N N . PHE A 1 118 ? 17.161 78.937 67.156 1.00 48.86 129 PHE A N 1
ATOM 786 C CA . PHE A 1 118 ? 18.497 79.528 67.113 1.00 49.72 129 PHE A CA 1
ATOM 787 C C . PHE A 1 118 ? 19.345 78.993 65.958 1.00 51.81 129 PHE A C 1
ATOM 788 O O . PHE A 1 118 ? 19.178 77.846 65.526 1.00 51.23 129 PHE A O 1
ATOM 796 N N . GLU A 1 119 ? 20.237 79.860 65.472 1.00 54.57 130 GLU A N 1
ATOM 797 C CA . GLU A 1 119 ? 21.186 79.583 64.402 1.00 56.60 130 GLU A CA 1
ATOM 798 C C . GLU A 1 119 ? 22.533 79.471 65.080 1.00 56.14 130 GLU A C 1
ATOM 799 O O . GLU A 1 119 ? 23.100 80.480 65.490 1.00 54.59 130 GLU A O 1
ATOM 805 N N . LEU A 1 120 ? 23.063 78.255 65.195 1.00 57.50 131 LEU A N 1
ATOM 806 C CA . LEU A 1 120 ? 24.361 78.036 65.874 1.00 59.52 131 LEU A CA 1
ATOM 807 C C . LEU A 1 120 ? 25.596 78.676 65.200 1.00 59.08 131 LEU A C 1
ATOM 808 O O . LEU A 1 120 ? 26.631 78.797 65.846 1.00 60.55 131 LEU A O 1
ATOM 813 N N . THR A 1 121 ? 25.493 79.070 63.929 1.00 58.09 132 THR A N 1
ATOM 814 C CA . THR A 1 121 ? 26.585 79.756 63.232 1.00 56.77 132 THR A CA 1
ATOM 815 C C . THR A 1 121 ? 26.615 81.272 63.576 1.00 55.81 132 THR A C 1
ATOM 816 O O . THR A 1 121 ? 27.574 81.946 63.209 1.00 56.28 132 THR A O 1
ATOM 820 N N . VAL A 1 122 ? 25.569 81.798 64.235 1.00 54.25 133 VAL A N 1
ATOM 821 C CA . VAL A 1 122 ? 25.477 83.205 64.659 1.00 53.03 133 VAL A CA 1
ATOM 822 C C . VAL A 1 122 ? 25.918 83.272 66.130 1.00 52.96 133 VAL A C 1
ATOM 823 O O . VAL A 1 122 ? 25.393 82.543 66.970 1.00 52.64 133 VAL A O 1
ATOM 827 N N . LYS A 1 123 ? 26.878 84.149 66.428 1.00 53.17 134 LYS A N 1
ATOM 828 C CA . LYS A 1 123 ? 27.449 84.311 67.777 1.00 52.80 134 LYS A CA 1
ATOM 829 C C . LYS A 1 123 ? 26.449 84.679 68.882 1.00 51.86 134 LYS A C 1
ATOM 830 O O . LYS A 1 123 ? 26.511 84.104 69.970 1.00 50.50 134 LYS A O 1
ATOM 836 N N . GLN A 1 124 ? 25.559 85.637 68.609 1.00 50.60 135 GLN A N 1
ATOM 837 C CA . GLN A 1 124 ? 24.578 86.089 69.603 1.00 50.87 135 GLN A CA 1
ATOM 838 C C . GLN A 1 124 ? 23.611 84.955 69.985 1.00 47.43 135 GLN A C 1
ATOM 839 O O . GLN A 1 124 ? 23.218 84.850 71.146 1.00 45.30 135 GLN A O 1
ATOM 845 N N . ASP A 1 125 ? 23.228 84.125 69.011 1.00 45.99 136 ASP A N 1
ATOM 846 C CA . ASP A 1 125 ? 22.336 82.975 69.267 1.00 45.86 136 ASP A CA 1
ATOM 847 C C . ASP A 1 125 ? 23.000 81.886 70.094 1.00 45.24 136 ASP A C 1
ATOM 848 O O . ASP A 1 125 ? 22.360 81.222 70.897 1.00 42.94 136 ASP A O 1
ATOM 853 N N . LEU A 1 126 ? 24.289 81.709 69.872 1.00 45.61 137 LEU A N 1
ATOM 854 C 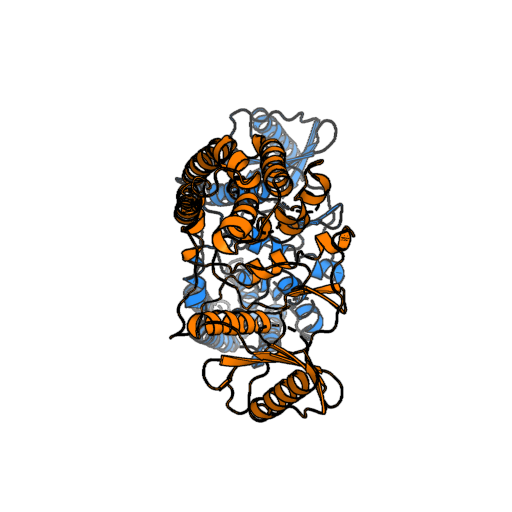CA . LEU A 1 126 ? 25.066 80.726 70.585 1.00 46.00 137 LEU A CA 1
ATOM 855 C C . LEU A 1 126 ? 25.129 81.211 72.050 1.00 44.12 137 LEU A C 1
ATOM 856 O O . LEU A 1 126 ? 24.958 80.423 72.975 1.00 43.27 137 LEU A O 1
ATOM 861 N N . GLU A 1 127 ? 25.313 82.517 72.255 1.00 44.08 138 GLU A N 1
ATOM 862 C CA . GLU A 1 127 ? 25.307 83.116 73.592 1.00 44.88 138 GLU A CA 1
ATOM 863 C C . GLU A 1 127 ? 23.931 83.006 74.245 1.00 44.66 138 GLU A C 1
ATOM 864 O O . GLU A 1 127 ? 23.848 82.693 75.433 1.00 45.50 138 GLU A O 1
ATOM 870 N N . PHE A 1 128 ? 22.857 83.268 73.492 1.00 45.22 139 PHE A N 1
ATOM 871 C CA . PHE A 1 128 ? 21.501 83.145 74.048 1.00 44.81 139 PHE A CA 1
ATOM 872 C C . PHE A 1 128 ? 21.180 81.744 74.535 1.00 43.75 139 PHE A C 1
ATOM 873 O O . PHE A 1 128 ? 20.690 81.568 75.645 1.00 43.82 139 PHE A O 1
ATOM 881 N N . ILE A 1 129 ? 21.474 80.752 73.703 1.00 44.23 140 ILE A N 1
ATOM 882 C CA . ILE A 1 129 ? 21.160 79.358 74.019 1.00 45.79 140 ILE A CA 1
ATOM 883 C C . ILE A 1 129 ? 21.880 78.899 75.300 1.00 46.45 140 ILE A C 1
ATOM 884 O O . ILE A 1 129 ? 21.303 78.158 76.083 1.00 48.44 140 ILE A O 1
ATOM 897 N N . LYS A 1 131 ? 22.933 81.048 77.878 1.00 45.56 142 LYS A N 1
ATOM 898 C CA . LYS A 1 131 ? 22.365 81.802 79.001 1.00 45.57 142 LYS A CA 1
ATOM 899 C C . LYS A 1 131 ? 21.047 81.157 79.458 1.00 45.46 142 LYS A C 1
ATOM 900 O O . LYS A 1 131 ? 20.776 81.075 80.657 1.00 45.34 142 LYS A O 1
ATOM 906 N N . GLY A 1 132 ? 20.258 80.671 78.501 1.00 43.86 143 GLY A N 1
ATOM 907 C CA . GLY A 1 132 ? 19.014 79.990 78.806 1.00 42.73 143 GLY A CA 1
ATOM 908 C C . GLY A 1 132 ? 19.271 78.681 79.521 1.00 43.13 143 GLY A C 1
ATOM 909 O O . GLY A 1 132 ? 18.473 78.282 80.349 1.00 44.96 143 GLY A O 1
ATOM 910 N N . LEU A 1 133 ? 20.376 78.003 79.198 1.00 44.63 144 LEU A N 1
ATOM 911 C CA . LEU A 1 133 ? 20.726 76.743 79.863 1.00 44.05 144 LEU A CA 1
ATOM 912 C C . LEU A 1 133 ? 21.098 77.072 81.293 1.00 44.08 144 LEU A C 1
ATOM 913 O O . LEU A 1 133 ? 20.716 76.352 82.200 1.00 46.30 144 LEU A O 1
ATOM 918 N N . ALA A 1 134 ? 21.855 78.149 81.492 1.00 44.17 145 ALA A N 1
ATOM 919 C CA . ALA A 1 134 ? 22.220 78.581 82.832 1.00 43.67 145 ALA A CA 1
ATOM 920 C C . ALA A 1 134 ? 20.941 78.912 83.607 1.00 44.16 145 ALA A C 1
ATOM 921 O O . ALA A 1 134 ? 20.803 78.464 84.744 1.00 44.86 145 ALA A O 1
ATOM 923 N N . ASP A 1 135 ? 20.011 79.656 82.985 1.00 43.73 146 ASP A N 1
ATOM 924 C CA . ASP A 1 135 ? 18.731 80.027 83.637 1.00 45.95 146 ASP A CA 1
ATOM 925 C C . ASP A 1 135 ? 17.940 78.800 84.085 1.00 45.09 146 ASP A C 1
ATOM 926 O O . ASP A 1 135 ? 17.416 78.767 85.205 1.00 43.75 146 ASP A O 1
ATOM 931 N N . PHE A 1 136 ? 17.851 77.818 83.196 1.00 44.23 147 PHE A N 1
ATOM 932 C CA . PHE A 1 136 ? 17.171 76.557 83.480 1.00 43.72 147 PHE A CA 1
ATOM 933 C C . PHE A 1 136 ? 17.798 75.850 84.683 1.00 44.49 147 PHE A C 1
ATOM 934 O O . PHE A 1 136 ? 17.072 75.417 85.592 1.00 45.14 147 PHE A O 1
ATOM 942 N N . HIS A 1 137 ? 19.131 75.750 84.697 1.00 43.04 148 HIS A N 1
ATOM 943 C CA . HIS A 1 137 ? 19.817 75.088 85.802 1.00 43.71 148 HIS A CA 1
ATOM 944 C C . HIS A 1 137 ? 19.587 75.741 87.152 1.00 45.07 148 HIS A C 1
ATOM 945 O O . HIS A 1 137 ? 19.244 75.056 88.107 1.00 47.35 148 HIS A O 1
ATOM 952 N N . THR A 1 138 ? 19.796 77.052 87.217 1.00 45.47 149 THR A N 1
ATOM 953 C CA . THR A 1 138 ? 19.602 77.827 88.442 1.00 45.66 149 THR A CA 1
ATOM 954 C C . THR A 1 138 ? 18.166 77.757 88.954 1.00 44.75 149 THR A C 1
ATOM 955 O O . THR A 1 138 ? 17.946 77.438 90.102 1.00 46.84 149 THR A O 1
ATOM 959 N N . ALA A 1 139 ? 17.211 78.031 88.079 1.00 44.54 150 ALA A N 1
ATOM 960 C CA . ALA A 1 139 ? 15.778 78.001 88.405 1.00 43.62 150 ALA A CA 1
ATOM 961 C C . ALA A 1 139 ? 15.294 76.646 88.899 1.00 44.40 150 ALA A C 1
ATOM 962 O O . ALA A 1 139 ? 14.428 76.595 89.761 1.00 45.35 150 ALA A O 1
ATOM 964 N N . SER A 1 140 ? 15.854 75.558 88.367 1.00 43.22 151 SER A N 1
ATOM 965 C CA . SER A 1 140 ? 15.432 74.215 88.763 1.00 42.46 151 SER A CA 1
ATOM 966 C C . SER A 1 140 ? 15.768 73.825 90.192 1.00 42.92 151 SER A C 1
ATOM 967 O O . SER A 1 140 ? 15.139 72.918 90.724 1.00 44.17 151 SER A O 1
ATOM 970 N N . VAL A 1 141 ? 16.755 74.480 90.803 1.00 44.47 152 VAL A N 1
ATOM 971 C CA . VAL A 1 141 ? 17.156 74.177 92.174 1.00 43.26 152 VAL A CA 1
ATOM 972 C C . VAL A 1 141 ? 15.998 74.506 93.103 1.00 44.95 152 VAL A C 1
ATOM 973 O O . VAL A 1 141 ? 15.508 75.619 93.102 1.00 46.38 152 VAL A O 1
ATOM 977 N N . GLY A 1 142 ? 15.565 73.514 93.870 1.00 45.03 153 GLY A N 1
ATOM 978 C CA . GLY A 1 142 ? 14.435 73.643 94.776 1.00 45.31 153 GLY A CA 1
ATOM 979 C C . GLY A 1 142 ? 13.323 72.689 94.363 1.00 45.42 153 GLY A C 1
ATOM 980 O O . GLY A 1 142 ? 12.442 72.421 95.154 1.00 45.95 153 GLY A O 1
ATOM 981 N N . TYR A 1 143 ? 13.348 72.182 93.127 1.00 45.50 154 TYR A N 1
ATOM 982 C CA . TYR A 1 143 ? 12.326 71.242 92.671 1.00 44.84 154 TYR A CA 1
ATOM 983 C C . TYR A 1 143 ? 12.427 69.867 93.336 1.00 45.16 154 TYR A C 1
ATOM 984 O O . TYR A 1 143 ? 13.505 69.299 93.426 1.00 45.79 154 TYR A O 1
ATOM 993 N N . GLN A 1 144 ? 11.288 69.377 93.817 1.00 46.56 155 GLN A N 1
ATOM 994 C CA . GLN A 1 144 ? 11.150 68.051 94.404 1.00 48.36 155 GLN A CA 1
ATOM 995 C C . GLN A 1 144 ? 9.803 67.548 93.898 1.00 48.11 155 GLN A C 1
ATOM 996 O O . GLN A 1 144 ? 8.813 68.292 93.951 1.00 47.32 155 GLN A O 1
ATOM 1002 N N . PRO A 1 145 ? 9.756 66.317 93.350 1.00 48.17 156 PRO A N 1
ATOM 1003 C CA . PRO A 1 145 ? 8.471 65.830 92.877 1.00 48.84 156 PRO A CA 1
ATOM 1004 C C . PRO A 1 145 ? 7.486 65.619 94.028 1.00 49.57 156 PRO A C 1
ATOM 1005 O O . PRO A 1 145 ? 7.913 65.486 95.183 1.00 49.11 156 PRO A O 1
ATOM 1009 N N . PRO A 1 146 ? 6.183 65.553 93.715 1.00 50.40 157 PRO A N 1
ATOM 1010 C CA . PRO A 1 146 ? 5.192 65.377 94.766 1.00 51.64 157 PRO A CA 1
ATOM 1011 C C . PRO A 1 146 ? 5.232 63.991 95.373 1.00 53.59 157 PRO A C 1
ATOM 1012 O O . PRO A 1 146 ? 5.984 63.121 94.915 1.00 52.93 157 PRO A O 1
ATOM 1016 N N . ASN A 1 147 ? 4.435 63.814 96.420 1.00 56.71 158 ASN A N 1
ATOM 1017 C CA . ASN A 1 147 ? 4.346 62.552 97.129 1.00 58.51 158 ASN A CA 1
ATOM 1018 C C . ASN A 1 147 ? 3.922 61.434 96.167 1.00 56.98 158 ASN A C 1
ATOM 1019 O O . ASN A 1 147 ? 2.948 61.590 95.430 1.00 55.66 158 ASN A O 1
ATOM 1024 N N . GLY A 1 148 ? 4.690 60.346 96.133 1.00 56.35 159 GLY A N 1
ATOM 1025 C CA . GLY A 1 148 ? 4.391 59.207 95.259 1.00 55.91 159 GLY A CA 1
ATOM 1026 C C . GLY A 1 148 ? 5.097 59.175 93.913 1.00 55.11 159 GLY A C 1
ATOM 1027 O O . GLY A 1 148 ? 5.101 58.133 93.260 1.00 57.09 159 GLY A O 1
ATOM 1028 N N . VAL A 1 149 ? 5.677 60.299 93.492 1.00 52.75 160 VAL A N 1
ATOM 1029 C CA . VAL A 1 149 ? 6.394 60.399 92.233 1.00 50.67 160 VAL A CA 1
ATOM 1030 C C . VAL A 1 149 ? 7.867 60.256 92.597 1.00 51.60 160 VAL A C 1
ATOM 1031 O O . VAL A 1 149 ? 8.391 61.095 93.317 1.00 52.47 160 VAL A O 1
ATOM 1035 N N . PRO A 1 150 ? 8.535 59.178 92.136 1.00 52.44 161 PRO A N 1
ATOM 1036 C CA . PRO A 1 150 ? 9.943 59.000 92.499 1.00 52.08 161 PRO A CA 1
ATOM 1037 C C . PRO A 1 150 ? 10.877 59.914 91.732 1.00 52.94 161 PRO A C 1
ATOM 1038 O O . PRO A 1 150 ? 10.546 60.354 90.618 1.00 53.90 161 PRO A O 1
ATOM 1042 N N . ILE A 1 151 ? 12.031 60.195 92.332 1.00 53.07 162 ILE A N 1
ATOM 1043 C CA . ILE A 1 151 ? 13.028 61.048 91.706 1.00 53.76 162 ILE A CA 1
ATOM 1044 C C . ILE A 1 151 ? 13.756 60.245 90.629 1.00 51.13 162 ILE A C 1
ATOM 1045 O O . ILE A 1 151 ? 13.844 59.035 90.729 1.00 51.25 162 ILE A O 1
ATOM 1050 N N . PHE A 1 152 ? 14.186 60.921 89.573 1.00 50.06 163 PHE A N 1
ATOM 1051 C CA . PHE A 1 152 ? 14.979 60.335 88.498 1.00 50.09 163 PHE A CA 1
ATOM 1052 C C . PHE A 1 152 ? 16.292 61.108 88.645 1.00 47.93 163 PHE A C 1
ATOM 1053 O O . PHE A 1 152 ? 16.327 62.329 88.477 1.00 46.00 163 PHE A O 1
ATOM 1056 N N . THR A 1 153 ? 17.351 60.389 89.006 1.00 47.62 164 THR A N 1
ATOM 1057 C CA . THR A 1 153 ? 18.661 60.980 89.255 1.00 48.00 164 THR A CA 1
ATOM 1058 C C . THR A 1 153 ? 19.816 60.139 88.736 1.00 47.83 164 THR A C 1
ATOM 1059 O O . THR A 1 153 ? 19.749 58.926 88.741 1.00 46.56 164 THR A O 1
ATOM 1063 N N . LYS A 1 154 ? 20.860 60.809 88.267 1.00 49.40 165 LYS A N 1
ATOM 1064 C CA . LYS A 1 154 ? 22.080 60.159 87.786 1.00 50.85 165 LYS A CA 1
ATOM 1065 C C . LYS A 1 154 ? 23.302 60.655 88.582 1.00 48.50 165 LYS A C 1
ATOM 1066 O O . LYS A 1 154 ? 24.450 60.403 88.197 1.00 49.53 165 LYS A O 1
ATOM 1072 N N . LEU A 1 155 ? 23.044 61.318 89.717 1.00 46.30 166 LEU A N 1
ATOM 1073 C CA . LEU A 1 155 ? 24.083 61.860 90.585 1.00 44.66 166 LEU A CA 1
ATOM 1074 C C . LEU A 1 155 ? 24.991 60.764 91.145 1.00 44.73 166 LEU A C 1
ATOM 1075 O O . LEU A 1 155 ? 24.518 59.832 91.796 1.00 45.57 166 LEU A O 1
ATOM 1080 N N . GLY A 1 156 ? 26.286 60.880 90.853 1.00 45.29 167 GLY A N 1
ATOM 1081 C CA . GLY A 1 156 ? 27.313 59.931 91.304 1.00 44.82 167 GLY A CA 1
ATOM 1082 C C . GLY A 1 156 ? 27.480 58.679 90.456 1.00 45.51 167 GLY A C 1
ATOM 1083 O O . GLY A 1 156 ? 28.356 57.860 90.743 1.00 46.47 167 GLY A O 1
ATOM 1084 N N . ARG A 1 157 ? 26.704 58.567 89.379 1.00 45.66 168 ARG A N 1
ATOM 1085 C CA . ARG A 1 157 ? 26.703 57.395 88.505 1.00 45.93 168 ARG A CA 1
ATOM 1086 C C . ARG A 1 157 ? 27.678 57.400 87.332 1.00 45.05 168 ARG A C 1
ATOM 1087 O O . ARG A 1 157 ? 27.850 56.348 86.718 1.00 44.55 168 ARG A O 1
ATOM 1095 N N . TRP A 1 158 ? 28.352 58.515 87.040 1.00 44.37 169 TRP A N 1
ATOM 1096 C CA . TRP A 1 158 ? 29.224 58.541 85.846 1.00 43.98 169 TRP A CA 1
ATOM 1097 C C . TRP A 1 158 ? 30.355 57.496 85.828 1.00 44.24 169 TRP A C 1
ATOM 1098 O O . TRP A 1 158 ? 30.637 56.965 84.758 1.00 45.15 169 TRP A O 1
ATOM 1109 N N . PRO A 1 159 ? 31.029 57.251 86.967 1.00 44.91 170 PRO A N 1
ATOM 1110 C CA . PRO A 1 159 ? 32.076 56.220 86.949 1.00 46.14 170 PRO A CA 1
ATOM 1111 C C . PRO A 1 159 ? 31.557 54.849 86.480 1.00 47.43 170 PRO A C 1
ATOM 1112 O O . PRO A 1 159 ? 32.237 54.191 85.700 1.00 49.21 170 PRO A O 1
ATOM 1116 N N . ASN A 1 160 ? 30.377 54.439 86.946 1.00 49.73 171 ASN A N 1
ATOM 1117 C CA . ASN A 1 160 ? 29.762 53.174 86.522 1.00 51.83 171 ASN A CA 1
ATOM 1118 C C . ASN A 1 160 ? 29.344 53.243 85.053 1.00 51.17 171 ASN A C 1
ATOM 1119 O O . ASN A 1 160 ? 29.527 52.278 84.318 1.00 52.45 171 ASN A O 1
ATOM 1124 N N . HIS A 1 161 ? 28.788 54.381 84.637 1.00 51.15 172 HIS A N 1
ATOM 1125 C CA . HIS A 1 161 ? 28.364 54.595 83.243 1.00 52.45 172 HIS A CA 1
ATOM 1126 C C . HIS A 1 161 ? 29.578 54.542 82.285 1.00 51.28 172 HIS A C 1
ATOM 1127 O O . HIS A 1 161 ? 29.441 54.065 81.152 1.00 52.88 172 HIS A O 1
ATOM 1134 N N . TYR A 1 162 ? 30.749 55.015 82.728 1.00 48.55 173 TYR A N 1
ATOM 1135 C CA . TYR A 1 162 ? 31.950 54.935 81.898 1.00 46.73 173 TYR A CA 1
ATOM 1136 C C . TYR A 1 162 ? 32.389 53.487 81.761 1.00 46.96 173 TYR A C 1
ATOM 1137 O O . TYR A 1 162 ? 32.769 53.061 80.671 1.00 46.94 173 TYR A O 1
ATOM 1146 N N . THR A 1 163 ? 32.378 52.763 82.883 1.00 46.99 174 THR A N 1
ATOM 1147 C CA . THR A 1 163 ? 32.774 51.357 82.927 1.00 47.81 174 THR A CA 1
ATOM 1148 C C . THR A 1 163 ? 31.857 50.475 82.066 1.00 47.08 174 THR A C 1
ATOM 1149 O O . THR A 1 163 ? 32.346 49.610 81.349 1.00 46.95 174 THR A O 1
ATOM 1153 N N . LYS A 1 164 ? 30.547 50.710 82.129 1.00 48.15 175 LYS A N 1
ATOM 1154 C CA . LYS A 1 164 ? 29.568 49.965 81.321 1.00 48.53 175 LYS A CA 1
ATOM 1155 C C . LYS A 1 164 ? 29.904 50.159 79.842 1.00 49.38 175 LYS A C 1
ATOM 1156 O O . LYS A 1 164 ? 29.903 49.193 79.075 1.00 51.13 175 LYS A O 1
ATOM 1160 N N . ARG A 1 165 ? 30.225 51.395 79.462 1.00 49.39 176 ARG A N 1
ATOM 1161 C CA . ARG A 1 165 ? 30.592 51.724 78.076 1.00 49.49 176 ARG A CA 1
ATOM 1162 C C . ARG A 1 165 ? 31.956 51.163 77.653 1.00 48.96 176 ARG A C 1
ATOM 1163 O O . ARG A 1 165 ? 32.100 50.753 76.500 1.00 49.98 176 ARG A O 1
ATOM 1171 N N . CYS A 1 166 ? 32.945 51.170 78.548 1.00 48.27 177 CYS A N 1
ATOM 1172 C CA . CYS A 1 166 ? 34.266 50.594 78.229 1.00 48.04 177 CYS A CA 1
ATOM 1173 C C . CYS A 1 166 ? 34.177 49.062 78.116 1.00 48.14 177 CYS A C 1
ATOM 1174 O O . CYS A 1 166 ? 34.913 48.460 77.338 1.00 48.01 177 CYS A O 1
ATOM 1177 N N . LYS A 1 167 ? 33.300 48.448 78.918 1.00 49.30 178 LYS A N 1
ATOM 1178 C CA . LYS A 1 167 ? 33.063 47.001 78.880 1.00 50.04 178 LYS A CA 1
ATOM 1179 C C . LYS A 1 167 ? 32.218 46.665 77.646 1.00 50.24 178 LYS A C 1
ATOM 1180 O O . LYS A 1 167 ? 32.382 45.589 77.075 1.00 50.14 178 LYS A O 1
ATOM 1182 N N . GLN A 1 168 ? 31.313 47.567 77.244 1.00 50.76 179 GLN A N 1
ATOM 1183 C CA . GLN A 1 168 ? 30.479 47.348 76.050 1.00 50.88 179 GLN A CA 1
ATOM 1184 C C . GLN A 1 168 ? 31.333 47.415 74.777 1.00 51.58 179 GLN A C 1
ATOM 1185 O O . GLN A 1 168 ? 31.093 46.653 73.830 1.00 52.00 179 GLN A O 1
ATOM 1199 N N . GLU A 1 170 ? 34.440 46.517 74.622 1.00 52.10 181 GLU A N 1
ATOM 1200 C CA . GLU A 1 170 ? 35.206 45.245 74.620 1.00 53.03 181 GLU A CA 1
ATOM 1201 C C . GLU A 1 170 ? 34.300 44.160 74.048 1.00 52.65 181 GLU A C 1
ATOM 1202 O O . GLU A 1 170 ? 34.696 43.448 73.143 1.00 52.33 181 GLU A O 1
ATOM 1208 N N . THR A 1 171 ? 33.079 44.066 74.585 1.00 53.61 182 THR A N 1
ATOM 1209 C CA . THR A 1 171 ? 32.060 43.097 74.155 1.00 54.77 182 THR A CA 1
ATOM 1210 C C . THR A 1 171 ? 31.778 43.132 72.648 1.00 54.28 182 THR A C 1
ATOM 1211 O O . THR A 1 171 ? 31.625 42.067 72.038 1.00 54.97 182 THR A O 1
ATOM 1215 N N . TRP A 1 172 ? 31.723 44.332 72.050 1.00 53.32 183 TRP A N 1
ATOM 1216 C CA . TRP A 1 172 ? 31.490 44.451 70.589 1.00 51.89 183 TRP A CA 1
ATOM 1217 C C . TRP A 1 172 ? 32.645 43.871 69.721 1.00 52.49 183 TRP A C 1
ATOM 1218 O O . TRP A 1 172 ? 32.448 43.669 68.519 1.00 53.02 183 TRP A O 1
ATOM 1229 N N . LYS A 1 173 ? 33.826 43.625 70.310 1.00 53.12 184 LYS A N 1
ATOM 1230 C CA . LYS A 1 173 ? 34.947 42.998 69.586 1.00 54.04 184 LYS A CA 1
ATOM 1231 C C . LYS A 1 173 ? 34.610 41.534 69.255 1.00 55.24 184 LYS A C 1
ATOM 1232 O O . LYS A 1 173 ? 35.247 40.944 68.377 1.00 55.30 184 LYS A O 1
ATOM 1238 N N . LEU A 1 174 ? 33.653 40.947 69.993 1.00 56.83 185 LEU A N 1
ATOM 1239 C CA . LEU A 1 174 ? 33.183 39.588 69.756 1.00 58.05 185 LEU A CA 1
ATOM 1240 C C . LEU A 1 174 ? 32.509 39.555 68.395 1.00 59.43 185 LEU A C 1
ATOM 1241 O O . LEU A 1 174 ? 32.906 38.757 67.543 1.00 60.02 185 LEU A O 1
ATOM 1251 N N . ALA A 1 176 ? 32.694 41.953 66.178 1.00 58.21 187 ALA A N 1
ATOM 1252 C CA . ALA A 1 176 ? 33.621 42.611 65.241 1.00 56.88 187 ALA A CA 1
ATOM 1253 C C . ALA A 1 176 ? 34.485 41.561 64.542 1.00 56.19 187 ALA A C 1
ATOM 1254 O O . ALA A 1 176 ? 34.669 41.618 63.325 1.00 55.32 187 ALA A O 1
ATOM 1256 N N . GLU A 1 177 ? 35.014 40.612 65.323 1.00 56.24 188 GLU A N 1
ATOM 1257 C CA . GLU A 1 177 ? 35.829 39.510 64.788 1.00 56.81 188 GLU A CA 1
ATOM 1258 C C . GLU A 1 177 ? 35.014 38.580 63.859 1.00 55.76 188 GLU A C 1
ATOM 1259 O O . GLU A 1 177 ? 35.601 37.913 63.008 1.00 55.18 188 GLU A O 1
ATOM 1262 N N . ALA A 1 178 ? 33.685 38.536 64.037 1.00 55.06 189 ALA A N 1
ATOM 1263 C CA . ALA A 1 178 ? 32.779 37.732 63.202 1.00 54.83 189 ALA A CA 1
ATOM 1264 C C . ALA A 1 178 ? 32.774 38.198 61.739 1.00 55.09 189 ALA A C 1
ATOM 1265 O O . ALA A 1 178 ? 32.776 37.367 60.829 1.00 55.22 189 ALA A O 1
ATOM 1267 N N . GLU A 1 179 ? 32.757 39.518 61.531 1.00 55.35 190 GLU A N 1
ATOM 1268 C CA . GLU A 1 179 ? 32.778 40.125 60.198 1.00 55.45 190 GLU A CA 1
ATOM 1269 C C . GLU A 1 179 ? 34.242 40.295 59.746 1.00 54.98 190 GLU A C 1
ATOM 1270 O O . GLU A 1 179 ? 34.797 41.393 59.786 1.00 54.47 190 GLU A O 1
ATOM 1276 N N . LYS A 1 180 ? 34.855 39.183 59.329 1.00 55.38 191 LYS A N 1
ATOM 1277 C CA . LYS A 1 180 ? 36.268 39.132 58.880 1.00 55.48 191 LYS A CA 1
ATOM 1278 C C . LYS A 1 180 ? 36.616 40.040 57.695 1.00 55.26 191 LYS A C 1
ATOM 1279 O O . LYS A 1 180 ? 37.673 40.674 57.698 1.00 54.93 191 LYS A O 1
ATOM 1281 N N . GLU A 1 181 ? 35.736 40.079 56.693 1.00 54.83 192 GLU A N 1
ATOM 1282 C CA . GLU A 1 181 ? 35.919 40.897 55.492 1.00 54.13 192 GLU A CA 1
ATOM 1283 C C . GLU A 1 181 ? 35.060 42.155 55.573 1.00 53.17 192 GLU A C 1
ATOM 1284 O O . GLU A 1 181 ? 34.076 42.284 54.847 1.00 53.23 192 GLU A O 1
ATOM 1286 N N . ASP A 1 182 ? 35.436 43.066 56.471 1.00 52.35 193 ASP A N 1
ATOM 1287 C CA . ASP A 1 182 ? 34.725 44.342 56.677 1.00 52.56 193 ASP A CA 1
ATOM 1288 C C . ASP A 1 182 ? 35.698 45.438 57.153 1.00 52.05 193 ASP A C 1
ATOM 1289 O O . ASP A 1 182 ? 36.228 45.322 58.261 1.00 52.08 193 ASP A O 1
ATOM 1294 N N . PRO A 1 183 ? 35.945 46.491 56.328 1.00 51.55 194 PRO A N 1
ATOM 1295 C CA . PRO A 1 183 ? 36.870 47.583 56.715 1.00 50.63 194 PRO A CA 1
ATOM 1296 C C . PRO A 1 183 ? 36.599 48.285 58.062 1.00 49.33 194 PRO A C 1
ATOM 1297 O O . PRO A 1 183 ? 37.556 48.641 58.760 1.00 49.61 194 PRO A O 1
ATOM 1301 N N . PHE A 1 184 ? 35.327 48.479 58.411 1.00 47.20 195 PHE A N 1
ATOM 1302 C CA . PHE A 1 184 ? 34.964 49.128 59.670 1.00 45.41 195 PHE A CA 1
ATOM 1303 C C . PHE A 1 184 ? 35.434 48.263 60.839 1.00 45.21 195 PHE A C 1
ATOM 1304 O O . PHE A 1 184 ? 36.138 48.743 61.726 1.00 45.74 195 PHE A O 1
ATOM 1312 N N . SER A 1 185 ? 35.023 46.998 60.832 1.00 45.22 196 SER A N 1
ATOM 1313 C CA . SER A 1 185 ? 35.378 46.041 61.881 1.00 45.05 196 SER A CA 1
ATOM 1314 C C . SER A 1 185 ? 36.873 45.710 61.920 1.00 45.35 196 SER A C 1
ATOM 1315 O O . SER A 1 185 ? 37.395 45.385 62.988 1.00 45.97 196 SER A O 1
ATOM 1318 N N . GLN A 1 186 ? 37.547 45.785 60.768 1.00 45.63 197 GLN A N 1
ATOM 1319 C CA . GLN A 1 186 ? 38.989 45.528 60.686 1.00 45.84 197 GLN A CA 1
ATOM 1320 C C . GLN A 1 186 ? 39.728 46.650 61.413 1.00 45.61 197 GLN A C 1
ATOM 1321 O O . GLN A 1 186 ? 40.584 46.383 62.253 1.00 46.83 197 GLN A O 1
ATOM 1323 N N . LEU A 1 187 ? 39.375 47.899 61.100 1.00 44.74 198 LEU A N 1
ATOM 1324 C CA . LEU A 1 187 ? 39.975 49.073 61.740 1.00 44.46 198 LEU A CA 1
ATOM 1325 C C . LEU A 1 187 ? 39.625 49.118 63.239 1.00 45.27 198 LEU A C 1
ATOM 1326 O O . LEU A 1 187 ? 40.452 49.539 64.062 1.00 45.21 198 LEU A O 1
ATOM 1331 N N . TYR A 1 188 ? 38.400 48.692 63.569 1.00 45.01 199 TYR A N 1
ATOM 1332 C CA . TYR A 1 188 ? 37.914 48.650 64.941 1.00 45.22 199 TYR A CA 1
ATOM 1333 C C . TYR A 1 188 ? 38.756 47.715 65.790 1.00 46.55 199 TYR A C 1
ATOM 1334 O O . TYR A 1 188 ? 39.214 48.109 66.853 1.00 46.44 199 TYR A O 1
ATOM 1343 N N . LEU A 1 189 ? 38.964 46.486 65.314 1.00 48.26 200 LEU A N 1
ATOM 1344 C CA . LEU A 1 189 ? 39.773 45.500 66.048 1.00 49.49 200 LEU A CA 1
ATOM 1345 C C . LEU A 1 189 ? 41.237 45.936 66.234 1.00 51.18 200 LEU A C 1
ATOM 1346 O O . LEU A 1 189 ? 41.860 45.553 67.218 1.00 52.33 200 LEU A O 1
ATOM 1349 N N . GLN A 1 190 ? 41.766 46.742 65.312 1.00 52.75 201 GLN A N 1
ATOM 1350 C CA . GLN A 1 190 ? 43.152 47.233 65.390 1.00 54.53 201 GLN A CA 1
ATOM 1351 C C . GLN A 1 190 ? 43.409 48.388 66.365 1.00 54.46 201 GLN A C 1
ATOM 1352 O O . GLN A 1 190 ? 44.366 48.333 67.138 1.00 55.80 201 GLN A O 1
ATOM 1358 N N . GLU A 1 191 ? 42.553 49.410 66.339 1.00 53.33 202 GLU A N 1
ATOM 1359 C CA . GLU A 1 191 ? 42.759 50.630 67.150 1.00 52.74 202 GLU A CA 1
ATOM 1360 C C . GLU A 1 191 ? 41.881 50.914 68.376 1.00 50.63 202 GLU A C 1
ATOM 1361 O O . GLU A 1 191 ? 42.241 51.793 69.161 1.00 50.43 202 GLU A O 1
ATOM 1367 N N . ILE A 1 192 ? 40.779 50.187 68.566 1.00 48.42 203 ILE A N 1
ATOM 1368 C CA . ILE A 1 192 ? 39.857 50.468 69.691 1.00 47.25 203 ILE A CA 1
ATOM 1369 C C . ILE A 1 192 ? 40.435 50.347 71.117 1.00 47.84 203 ILE A C 1
ATOM 1370 O O . ILE A 1 192 ? 40.031 51.107 71.996 1.00 48.40 203 ILE A O 1
ATOM 1375 N N . ASP A 1 193 ? 41.375 49.432 71.335 1.00 47.96 204 ASP A N 1
ATOM 1376 C CA . ASP A 1 193 ? 41.975 49.222 72.672 1.00 49.02 204 ASP A CA 1
ATOM 1377 C C . ASP A 1 193 ? 42.546 50.495 73.315 1.00 48.71 204 ASP A C 1
ATOM 1378 O O . ASP A 1 193 ? 42.386 50.703 74.523 1.00 49.01 204 ASP A O 1
ATOM 1383 N N . GLY A 1 194 ? 43.181 51.344 72.503 1.00 48.14 205 GLY A N 1
ATOM 1384 C CA . GLY A 1 194 ? 43.764 52.610 72.964 1.00 46.89 205 GLY A CA 1
ATOM 1385 C C . GLY A 1 194 ? 42.732 53.594 73.486 1.00 46.59 205 GLY A C 1
ATOM 1386 O O . GLY A 1 194 ? 43.013 54.345 74.421 1.00 47.44 205 GLY A O 1
ATOM 1387 N N . PHE A 1 195 ? 41.540 53.582 72.888 1.00 45.35 206 PHE A N 1
ATOM 1388 C CA . PHE A 1 195 ? 40.436 54.459 73.301 1.00 44.10 206 PHE A CA 1
ATOM 1389 C C . PHE A 1 195 ? 39.731 53.899 74.539 1.00 44.08 206 PHE A C 1
ATOM 1390 O O . PHE A 1 195 ? 39.218 54.673 75.343 1.00 43.27 206 PHE A O 1
ATOM 1398 N N . ILE A 1 196 ? 39.690 52.567 74.670 1.00 44.80 207 ILE A N 1
ATOM 1399 C CA . ILE A 1 196 ? 39.103 51.891 75.836 1.00 45.07 207 ILE A CA 1
ATOM 1400 C C . ILE A 1 196 ? 39.981 52.168 77.053 1.00 45.59 207 ILE A C 1
ATOM 1401 O O . ILE A 1 196 ? 39.469 52.509 78.121 1.00 45.45 207 ILE A O 1
ATOM 1406 N N . GLU A 1 197 ? 41.295 51.994 76.876 1.00 45.85 208 GLU A N 1
ATOM 1407 C CA . GLU A 1 197 ? 42.278 52.236 77.931 1.00 47.45 208 GLU A CA 1
ATOM 1408 C C . GLU A 1 197 ? 42.135 53.671 78.425 1.00 47.74 208 GLU A C 1
ATOM 1409 O O . GLU A 1 197 ? 42.019 53.889 79.633 1.00 48.32 208 GLU A O 1
ATOM 1411 N N . ASP A 1 198 ? 42.109 54.633 77.497 1.00 47.80 209 ASP A N 1
ATOM 1412 C CA . ASP A 1 198 ? 41.938 56.047 77.858 1.00 48.77 209 ASP A CA 1
ATOM 1413 C C . ASP A 1 198 ? 40.598 56.301 78.560 1.00 48.75 209 ASP A C 1
ATOM 1414 O O . ASP A 1 198 ? 40.547 57.137 79.450 1.00 49.83 209 ASP A O 1
ATOM 1419 N N . GLY A 1 199 ? 39.535 55.593 78.162 1.00 47.94 210 GLY A N 1
ATOM 1420 C CA . GLY A 1 199 ? 38.215 55.721 78.790 1.00 47.56 210 GLY A CA 1
ATOM 1421 C C . GLY A 1 199 ? 38.272 55.399 80.282 1.00 47.66 210 GLY A C 1
ATOM 1422 O O . GLY A 1 199 ? 37.737 56.153 81.102 1.00 46.40 210 GLY A O 1
ATOM 1423 N N . LEU A 1 200 ? 38.940 54.291 80.625 1.00 47.70 211 LEU A N 1
ATOM 1424 C CA . LEU A 1 200 ? 39.113 53.869 82.024 1.00 47.45 211 LEU A CA 1
ATOM 1425 C C . LEU A 1 200 ? 40.087 54.770 82.802 1.00 47.11 211 LEU A C 1
ATOM 1426 O O . LEU A 1 200 ? 40.015 54.865 84.014 1.00 47.51 211 LEU A O 1
ATOM 1431 N N . ARG A 1 201 ? 40.999 55.416 82.094 1.00 47.75 212 ARG A N 1
ATOM 1432 C CA . ARG A 1 201 ? 41.979 56.317 82.683 1.00 49.52 212 ARG A CA 1
ATOM 1433 C C . ARG A 1 201 ? 41.260 57.638 83.023 1.00 47.93 212 ARG A C 1
ATOM 1434 O O . ARG A 1 201 ? 41.563 58.294 84.027 1.00 48.49 212 ARG A O 1
ATOM 1442 N N . ILE A 1 202 ? 40.297 58.013 82.177 1.00 46.36 213 ILE A N 1
ATOM 1443 C CA . ILE A 1 202 ? 39.455 59.198 82.381 1.00 44.28 213 ILE A CA 1
ATOM 1444 C C . ILE A 1 202 ? 38.541 58.945 83.592 1.00 43.39 213 ILE A C 1
ATOM 1445 O O . ILE A 1 202 ? 38.251 59.874 84.335 1.00 43.34 213 ILE A O 1
ATOM 1450 N N . LYS A 1 203 ? 38.096 57.702 83.788 1.00 42.92 214 LYS A N 1
ATOM 1451 C CA . LYS A 1 203 ? 37.298 57.347 84.957 1.00 44.38 214 LYS A CA 1
ATOM 1452 C C . LYS A 1 203 ? 38.146 57.617 86.211 1.00 42.87 214 LYS A C 1
ATOM 1453 O O . LYS A 1 203 ? 37.675 58.213 87.173 1.00 41.29 214 LYS A O 1
ATOM 1459 N N . ASP A 1 204 ? 39.393 57.147 86.189 1.00 42.87 215 ASP A N 1
ATOM 1460 C CA . ASP A 1 204 ? 40.316 57.340 87.309 1.00 43.85 215 ASP A CA 1
ATOM 1461 C C . ASP A 1 204 ? 40.558 58.824 87.561 1.00 43.58 215 ASP A C 1
ATOM 1462 O O . ASP A 1 204 ? 40.575 59.241 88.726 1.00 42.78 215 ASP A O 1
ATOM 1467 N N . ARG A 1 205 ? 40.723 59.622 86.502 1.00 43.37 216 ARG A N 1
ATOM 1468 C CA . ARG A 1 205 ? 40.887 61.067 86.695 1.00 46.01 216 ARG A CA 1
ATOM 1469 C C . ARG A 1 205 ? 39.632 61.669 87.342 1.00 44.26 216 ARG A C 1
ATOM 1470 O O . ARG A 1 205 ? 39.762 62.502 88.240 1.00 45.45 216 ARG A O 1
ATOM 1478 N N . LEU A 1 206 ? 38.441 61.229 86.914 1.00 42.82 217 LEU A N 1
ATOM 1479 C CA . LEU A 1 206 ? 37.168 61.724 87.477 1.00 41.93 217 LEU A CA 1
ATOM 1480 C C . LEU A 1 206 ? 37.062 61.427 88.972 1.00 40.93 217 LEU A C 1
ATOM 1481 O O . LEU A 1 206 ? 36.602 62.269 89.733 1.00 41.11 217 LEU A O 1
ATOM 1486 N N . LEU A 1 207 ? 37.477 60.235 89.390 1.00 41.17 218 LEU A N 1
ATOM 1487 C CA . LEU A 1 207 ? 37.430 59.860 90.812 1.00 42.23 218 LEU A CA 1
ATOM 1488 C C . LEU A 1 207 ? 38.427 60.641 91.686 1.00 41.85 218 LEU A C 1
ATOM 1489 O O . LEU A 1 207 ? 38.298 60.615 92.895 1.00 40.68 218 LEU A O 1
ATOM 1494 N N . GLN A 1 208 ? 39.419 61.304 91.083 1.00 42.52 219 GLN A N 1
ATOM 1495 C CA . GLN A 1 208 ? 40.366 62.145 91.832 1.00 43.07 219 GLN A CA 1
ATOM 1496 C C . GLN A 1 208 ? 39.937 63.637 91.816 1.00 43.50 219 GLN A C 1
ATOM 1497 O O . GLN A 1 208 ? 40.477 64.443 92.571 1.00 44.11 219 GLN A O 1
ATOM 1503 N N . SER A 1 209 ? 38.938 63.989 90.999 1.00 42.57 220 SER A N 1
ATOM 1504 C CA . SER A 1 209 ? 38.417 65.346 90.921 1.00 41.42 220 SER A CA 1
ATOM 1505 C C . SER A 1 209 ? 37.425 65.552 92.054 1.00 40.78 220 SER A C 1
ATOM 1506 O O . SER A 1 209 ? 37.234 64.660 92.873 1.00 41.29 220 SER A O 1
ATOM 1509 N N . THR A 1 210 ? 36.750 66.704 92.086 1.00 41.22 221 THR A N 1
ATOM 1510 C CA . THR A 1 210 ? 35.721 66.967 93.106 1.00 42.41 221 THR A CA 1
ATOM 1511 C C . THR A 1 210 ? 34.352 66.378 92.701 1.00 41.55 221 THR A C 1
ATOM 1512 O O . THR A 1 210 ? 33.346 66.706 93.319 1.00 41.56 221 THR A O 1
ATOM 1516 N N . TYR A 1 211 ? 34.307 65.522 91.675 1.00 41.58 222 TYR A N 1
ATOM 1517 C CA . TYR A 1 211 ? 33.074 64.902 91.210 1.00 41.63 222 TYR A CA 1
ATOM 1518 C C . TYR A 1 211 ? 32.215 64.302 92.315 1.00 41.01 222 TYR A C 1
ATOM 1519 O O . TYR A 1 211 ? 31.037 64.626 92.403 1.00 41.47 222 TYR A O 1
ATOM 1528 N N . VAL A 1 212 ? 32.799 63.426 93.133 1.00 38.67 223 VAL A N 1
ATOM 1529 C CA . VAL A 1 212 ? 32.045 62.782 94.205 1.00 37.37 223 VAL A CA 1
ATOM 1530 C C . VAL A 1 212 ? 31.510 63.779 95.230 1.00 40.23 223 VAL A C 1
ATOM 1531 O O . VAL A 1 212 ? 30.306 63.777 95.480 1.00 42.71 223 VAL A O 1
ATOM 1535 N N . PRO A 1 213 ? 32.378 64.621 95.844 1.00 41.49 224 PRO A N 1
ATOM 1536 C CA . PRO A 1 213 ? 31.798 65.583 96.813 1.00 40.61 224 PRO A CA 1
ATOM 1537 C C . PRO A 1 213 ? 30.781 66.527 96.200 1.00 39.07 224 PRO A C 1
ATOM 1538 O O . PRO A 1 213 ? 29.834 66.920 96.875 1.00 38.57 224 PRO A O 1
ATOM 1542 N N . TRP A 1 214 ? 30.981 66.890 94.942 1.00 40.69 225 TRP A N 1
ATOM 1543 C CA . TRP A 1 214 ? 30.034 67.764 94.261 1.00 41.43 225 TRP A CA 1
ATOM 1544 C C . TRP A 1 214 ? 28.705 67.031 94.067 1.00 41.57 225 TRP A C 1
ATOM 1545 O O . TRP A 1 214 ? 27.674 67.576 94.421 1.00 40.76 225 TRP A O 1
ATOM 1556 N N . THR A 1 215 ? 28.721 65.791 93.579 1.00 43.43 226 THR A N 1
ATOM 1557 C CA . THR A 1 215 ? 27.458 65.047 93.395 1.00 44.63 226 THR A CA 1
ATOM 1558 C C . THR A 1 215 ? 26.753 64.857 94.740 1.00 46.41 226 THR A C 1
ATOM 1559 O O . THR A 1 215 ? 25.535 65.029 94.819 1.00 46.56 226 THR A O 1
ATOM 1563 N N . GLU A 1 216 ? 27.507 64.542 95.792 1.00 47.75 227 GLU A N 1
ATOM 1564 C CA . GLU A 1 216 ? 26.916 64.394 97.145 1.00 49.69 227 GLU A CA 1
ATOM 1565 C C . GLU A 1 216 ? 26.290 65.674 97.699 1.00 49.24 227 GLU A C 1
ATOM 1566 O O . GLU A 1 216 ? 25.302 65.608 98.437 1.00 50.48 227 GLU A O 1
ATOM 1572 N N A GLN A 1 217 ? 26.864 66.825 97.367 0.50 49.40 228 GLN A N 1
ATOM 1573 N N B GLN A 1 217 ? 26.897 66.810 97.363 0.50 49.56 228 GLN A N 1
ATOM 1574 C CA A GLN A 1 217 ? 26.326 68.090 97.835 0.50 50.48 228 GLN A CA 1
ATOM 1575 C CA B GLN A 1 217 ? 26.423 68.135 97.734 0.50 50.87 228 GLN A CA 1
ATOM 1576 C C A GLN A 1 217 ? 25.023 68.367 97.056 0.50 51.35 228 GLN A C 1
ATOM 1577 C C B GLN A 1 217 ? 25.069 68.382 97.045 0.50 51.56 228 GLN A C 1
ATOM 1578 O O A GLN A 1 217 ? 24.043 68.829 97.645 0.50 51.27 228 GLN A O 1
ATOM 1579 O O B GLN A 1 217 ? 24.107 68.818 97.681 0.50 51.70 228 GLN A O 1
ATOM 1590 N N . LEU A 1 218 ? 24.999 68.063 95.751 1.00 51.26 229 LEU A N 1
ATOM 1591 C CA . LEU A 1 218 ? 23.778 68.245 94.950 1.00 51.98 229 LEU A CA 1
ATOM 1592 C C . LEU A 1 218 ? 22.658 67.242 95.266 1.00 52.71 229 LEU A C 1
ATOM 1593 O O . LEU A 1 218 ? 21.514 67.570 94.997 1.00 51.20 229 LEU A O 1
ATOM 1598 N N . LYS A 1 219 ? 22.951 66.048 95.807 1.00 52.18 230 LYS A N 1
ATOM 1599 C CA . LYS A 1 219 ? 21.866 65.105 96.175 1.00 51.88 230 LYS A CA 1
ATOM 1600 C C . LYS A 1 219 ? 20.915 65.739 97.204 1.00 53.19 230 LYS A C 1
ATOM 1601 O O . LYS A 1 219 ? 19.732 65.423 97.237 1.00 52.41 230 LYS A O 1
ATOM 1607 N N . LYS A 1 220 ? 21.446 66.656 98.000 1.00 55.10 231 LYS A N 1
ATOM 1608 C CA . LYS A 1 220 ? 20.699 67.364 99.016 1.00 58.64 231 LYS A CA 1
ATOM 1609 C C . LYS A 1 220 ? 19.831 68.504 98.444 1.00 58.73 231 LYS A C 1
ATOM 1610 O O . LYS A 1 220 ? 18.709 68.691 98.906 1.00 60.69 231 LYS A O 1
ATOM 1616 N N . SER A 1 221 ? 20.334 69.254 97.456 1.00 59.16 232 SER A N 1
ATOM 1617 C CA . SER A 1 221 ? 19.578 70.361 96.813 1.00 60.16 232 SER A CA 1
ATOM 1618 C C . SER A 1 221 ? 19.956 70.372 95.316 1.00 57.57 232 SER A C 1
ATOM 1619 O O . SER A 1 221 ? 20.735 71.218 94.858 1.00 59.40 232 SER A O 1
ATOM 1622 N N . PRO A 1 222 ? 19.386 69.430 94.543 1.00 51.88 233 PRO A N 1
ATOM 1623 C CA . PRO A 1 222 ? 19.781 69.276 93.134 1.00 48.86 233 PRO A CA 1
ATOM 1624 C C . PRO A 1 222 ? 19.149 70.140 92.085 1.00 46.74 233 PRO A C 1
ATOM 1625 O O . PRO A 1 222 ? 18.021 70.573 92.226 1.00 50.70 233 PRO A O 1
ATOM 1629 N N . ASN A 1 223 ? 19.896 70.336 91.017 1.00 44.58 234 ASN A N 1
ATOM 1630 C CA . ASN A 1 223 ? 19.413 71.024 89.848 1.00 44.70 234 ASN A CA 1
ATOM 1631 C C . ASN A 1 223 ? 19.024 69.925 88.854 1.00 43.91 234 ASN A C 1
ATOM 1632 O O . ASN A 1 223 ? 19.481 68.775 88.942 1.00 42.17 234 ASN A O 1
ATOM 1637 N N . LEU A 1 224 ? 18.199 70.285 87.890 1.00 44.88 235 LEU A N 1
ATOM 1638 C CA . LEU A 1 224 ? 17.804 69.371 86.838 1.00 45.32 235 LEU A CA 1
ATOM 1639 C C . LEU A 1 224 ? 18.711 69.552 85.647 1.00 45.86 235 LEU A C 1
ATOM 1640 O O . LEU A 1 224 ? 19.208 70.643 85.430 1.00 46.98 235 LEU A O 1
ATOM 1645 N N . CYS A 1 225 ? 18.990 68.466 84.939 1.00 47.27 236 CYS A N 1
ATOM 1646 C CA . CYS A 1 225 ? 19.698 68.518 83.654 1.00 50.50 236 CYS A CA 1
ATOM 1647 C C . CYS A 1 225 ? 18.618 68.265 82.649 1.00 48.62 236 CYS A C 1
ATOM 1648 O O . CYS A 1 225 ? 17.767 67.424 82.882 1.00 48.33 236 CYS A O 1
ATOM 1651 N N . HIS A 1 226 ? 18.635 69.007 81.551 1.00 50.34 237 HIS A N 1
ATOM 1652 C CA . HIS A 1 226 ? 17.636 68.844 80.501 1.00 51.05 237 HIS A CA 1
ATOM 1653 C C . HIS A 1 226 ? 17.797 67.487 79.814 1.00 51.68 237 HIS A C 1
ATOM 1654 O O . HIS A 1 226 ? 16.809 66.815 79.564 1.00 52.90 237 HIS A O 1
ATOM 1661 N N . GLN A 1 227 ? 19.045 67.120 79.517 1.00 52.93 238 GLN A N 1
ATOM 1662 C CA . GLN A 1 227 ? 19.464 65.836 78.870 1.00 55.29 238 GLN A CA 1
ATOM 1663 C C . GLN A 1 227 ? 19.212 65.676 77.359 1.00 55.46 238 GLN A C 1
ATOM 1664 O O . GLN A 1 227 ? 19.511 64.624 76.804 1.00 55.05 238 GLN A O 1
ATOM 1670 N N . ASP A 1 228 ? 18.684 66.702 76.708 1.00 56.36 239 ASP A N 1
ATOM 1671 C CA . ASP A 1 228 ? 18.474 66.685 75.255 1.00 57.41 239 ASP A CA 1
ATOM 1672 C C . ASP A 1 228 ? 18.350 68.140 74.784 1.00 55.28 239 ASP A C 1
ATOM 1673 O O . ASP A 1 228 ? 17.544 68.465 73.924 1.00 55.16 239 ASP A O 1
ATOM 1678 N N . TYR A 1 229 ? 19.205 69.001 75.332 1.00 53.91 240 TYR A N 1
ATOM 1679 C CA . TYR A 1 229 ? 19.172 70.426 75.075 1.00 52.66 240 TYR A CA 1
ATOM 1680 C C . TYR A 1 229 ? 19.822 70.779 73.742 1.00 53.04 240 TYR A C 1
ATOM 1681 O O . TYR A 1 229 ? 20.956 70.380 73.466 1.00 54.91 240 TYR A O 1
ATOM 1690 N N . GLY A 1 230 ? 19.086 71.509 72.910 1.00 52.20 241 GLY A N 1
ATOM 1691 C CA . GLY A 1 230 ? 19.587 71.914 71.620 1.00 52.61 241 GLY A CA 1
ATOM 1692 C C . GLY A 1 230 ? 18.684 72.888 70.913 1.00 52.22 241 GLY A C 1
ATOM 1693 O O . GLY A 1 230 ? 17.744 73.429 71.495 1.00 53.93 241 GLY A O 1
ATOM 1694 N N . THR A 1 231 ? 18.974 73.094 69.640 1.00 51.47 242 THR A N 1
ATOM 1695 C CA . THR A 1 231 ? 18.203 74.005 68.812 1.00 51.10 242 THR A CA 1
ATOM 1696 C C . THR A 1 231 ? 16.767 73.519 68.536 1.00 51.78 242 THR A C 1
ATOM 1697 O O . THR A 1 231 ? 15.929 74.328 68.147 1.00 52.28 242 THR A O 1
ATOM 1701 N N . GLY A 1 232 ? 16.498 72.215 68.698 1.00 51.63 243 GLY A N 1
ATOM 1702 C CA . GLY A 1 232 ? 15.155 71.654 68.508 1.00 51.53 243 GLY A CA 1
ATOM 1703 C C . GLY A 1 232 ? 14.188 71.912 69.670 1.00 51.95 243 GLY A C 1
ATOM 1704 O O . GLY A 1 232 ? 12.979 71.964 69.450 1.00 52.52 243 GLY A O 1
ATOM 1705 N N . ASN A 1 233 ? 14.730 72.095 70.881 1.00 51.81 244 ASN A N 1
ATOM 1706 C CA . ASN A 1 233 ? 13.984 72.332 72.133 1.00 52.04 244 ASN A CA 1
ATOM 1707 C C . ASN A 1 233 ? 14.111 73.741 72.740 1.00 49.40 244 ASN A C 1
ATOM 1708 O O . ASN A 1 233 ? 13.840 73.913 73.918 1.00 49.36 244 ASN A O 1
ATOM 1713 N N . THR A 1 234 ? 14.576 74.729 71.983 1.00 47.38 245 THR A N 1
ATOM 1714 C CA . THR A 1 234 ? 14.726 76.088 72.507 1.00 45.81 245 THR A CA 1
ATOM 1715 C C . THR A 1 234 ? 14.262 77.092 71.477 1.00 44.46 245 THR A C 1
ATOM 1716 O O . THR A 1 234 ? 14.213 76.797 70.287 1.00 45.37 245 THR A O 1
ATOM 1720 N N . LEU A 1 235 ? 13.904 78.277 71.955 1.00 44.00 246 LEU A N 1
ATOM 1721 C CA . LEU A 1 235 ? 13.397 79.340 71.105 1.0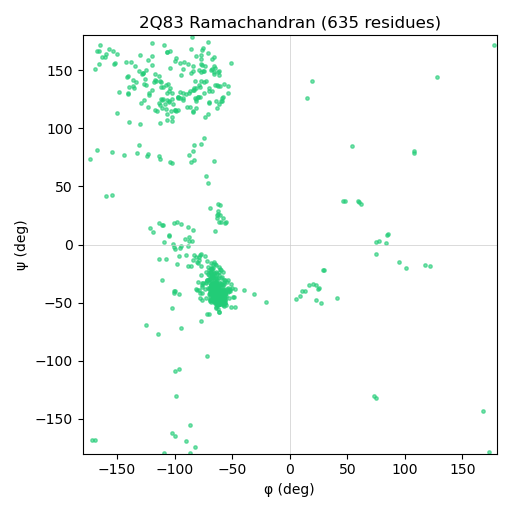0 43.20 246 LEU A CA 1
ATOM 1722 C C . LEU A 1 235 ? 13.677 80.708 71.668 1.00 41.23 246 LEU A C 1
ATOM 1723 O O . LEU A 1 235 ? 13.835 80.855 72.864 1.00 41.32 246 LEU A O 1
ATOM 1728 N N . LEU A 1 236 ? 13.728 81.699 70.793 1.00 41.13 247 LEU A N 1
ATOM 1729 C CA . LEU A 1 236 ? 13.902 83.073 71.184 1.00 41.62 247 LEU A CA 1
ATOM 1730 C C . LEU A 1 236 ? 12.530 83.670 70.948 1.00 42.06 247 LEU A C 1
ATOM 1731 O O . LEU A 1 236 ? 12.064 83.667 69.810 1.00 39.24 247 LEU A O 1
ATOM 1736 N N . GLY A 1 237 ? 11.880 84.128 72.023 1.00 44.01 248 GLY A N 1
ATOM 1737 C CA . GLY A 1 237 ? 10.551 84.741 71.972 1.00 45.09 248 GLY A CA 1
ATOM 1738 C C . GLY A 1 237 ? 10.692 86.243 72.015 1.00 46.77 248 GLY A C 1
ATOM 1739 O O . GLY A 1 237 ? 11.780 86.767 71.800 1.00 47.63 248 GLY A O 1
ATOM 1740 N N . GLU A 1 238 ? 9.595 86.938 72.291 1.00 49.24 249 GLU A N 1
ATOM 1741 C CA . GLU A 1 238 ? 9.618 88.408 72.362 1.00 52.22 249 GLU A CA 1
ATOM 1742 C C . GLU A 1 238 ? 10.488 88.932 73.524 1.00 52.47 249 GLU A C 1
ATOM 1743 O O . GLU A 1 238 ? 10.645 88.246 74.532 1.00 51.92 249 GLU A O 1
ATOM 1749 N N . ASN A 1 239 ? 11.040 90.139 73.351 1.00 53.73 250 ASN A N 1
ATOM 1750 C CA . ASN A 1 239 ? 11.940 90.801 74.331 1.00 55.55 250 ASN A CA 1
ATOM 1751 C C . ASN A 1 239 ? 13.200 89.969 74.598 1.00 54.85 250 ASN A C 1
ATOM 1752 O O . ASN A 1 239 ? 13.694 89.912 75.726 1.00 54.39 250 ASN A O 1
ATOM 1757 N N . GLU A 1 240 ? 13.691 89.322 73.540 1.00 54.62 251 GLU A N 1
ATOM 1758 C CA . GLU A 1 240 ? 14.882 88.461 73.565 1.00 55.43 251 GLU A CA 1
ATOM 1759 C C . GLU A 1 240 ? 14.913 87.420 74.719 1.00 52.71 251 GLU A C 1
ATOM 1760 O O . GLU A 1 240 ? 15.958 87.126 75.287 1.00 53.71 251 GLU A O 1
ATOM 1766 N N . GLN A 1 241 ? 13.746 86.861 75.027 1.00 51.09 252 GLN A N 1
ATOM 1767 C CA . GLN A 1 241 ? 13.593 85.857 76.065 1.00 49.62 252 GLN A CA 1
ATOM 1768 C C . GLN A 1 241 ? 13.862 84.478 75.491 1.00 48.20 252 GLN A C 1
ATOM 1769 O O . GLN A 1 241 ? 13.316 84.126 74.448 1.00 47.23 252 GLN A O 1
ATOM 1775 N N . ILE A 1 242 ? 14.681 83.701 76.194 1.00 45.94 253 ILE A N 1
ATOM 1776 C CA . ILE A 1 242 ? 15.039 82.377 75.771 1.00 46.24 253 ILE A CA 1
ATOM 1777 C C . ILE A 1 242 ? 14.094 81.410 76.463 1.00 45.37 253 ILE A C 1
ATOM 1778 O O . ILE A 1 242 ? 13.988 81.432 77.687 1.00 44.47 253 ILE A O 1
ATOM 1783 N N . TRP A 1 243 ? 13.430 80.563 75.681 1.00 44.43 254 TRP A N 1
ATOM 1784 C CA . TRP A 1 243 ? 12.497 79.573 76.193 1.00 44.44 254 TRP A CA 1
ATOM 1785 C C . TRP A 1 243 ? 12.996 78.165 75.993 1.00 44.69 254 TRP A C 1
ATOM 1786 O O . TRP A 1 243 ? 13.551 77.874 74.947 1.00 45.84 254 TRP A O 1
ATOM 1797 N N . VAL A 1 244 ? 12.772 77.301 76.981 1.00 44.97 255 VAL A N 1
ATOM 1798 C CA . VAL A 1 244 ? 13.145 75.884 76.925 1.00 46.90 255 VAL A CA 1
ATOM 1799 C C . VAL A 1 244 ? 11.809 75.156 76.792 1.00 50.52 255 VAL A C 1
ATOM 1800 O O . VAL A 1 244 ? 10.970 75.251 77.682 1.00 49.46 255 VAL A O 1
ATOM 1804 N N . ILE A 1 245 ? 11.644 74.394 75.711 1.00 54.59 256 ILE A N 1
ATOM 1805 C CA . ILE A 1 245 ? 10.367 73.733 75.367 1.00 57.11 256 ILE A CA 1
ATOM 1806 C C . ILE A 1 245 ? 10.035 72.280 75.730 1.00 59.25 256 ILE A C 1
ATOM 1807 O O . ILE A 1 245 ? 8.902 72.036 76.161 1.00 63.38 256 ILE A O 1
ATOM 1812 N N . ASP A 1 246 ? 10.954 71.334 75.591 1.00 59.01 257 ASP A N 1
ATOM 1813 C CA . ASP A 1 246 ? 10.616 69.912 75.828 1.00 58.53 257 ASP A CA 1
ATOM 1814 C C . ASP A 1 246 ? 11.332 69.395 77.050 1.00 56.63 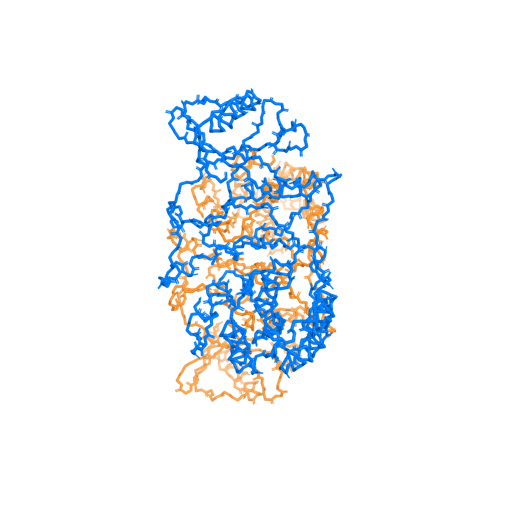257 ASP A C 1
ATOM 1815 O O . ASP A 1 246 ? 12.505 69.096 76.974 1.00 59.41 257 ASP A O 1
ATOM 1820 N N . LEU A 1 247 ? 10.613 69.239 78.157 1.00 53.46 258 LEU A N 1
ATOM 1821 C CA . LEU A 1 247 ? 11.210 68.768 79.413 1.00 51.18 258 LEU A CA 1
ATOM 1822 C C . LEU A 1 247 ? 10.969 67.294 79.710 1.00 49.85 258 LEU A C 1
ATOM 1823 O O . LEU A 1 247 ? 11.216 66.862 80.829 1.00 51.68 258 LEU A O 1
ATOM 1828 N N . ASP A 1 248 ? 10.602 66.501 78.706 1.00 48.20 259 ASP A N 1
ATOM 1829 C CA . ASP A 1 248 ? 10.312 65.069 78.908 1.00 48.79 259 ASP A CA 1
ATOM 1830 C C . ASP A 1 248 ? 11.443 64.178 79.430 1.00 47.32 259 ASP A C 1
ATOM 1831 O O . ASP A 1 248 ? 11.157 63.135 80.011 1.00 48.24 259 ASP A O 1
ATOM 1836 N N . THR A 1 249 ? 12.699 64.569 79.229 1.00 46.17 260 THR A N 1
ATOM 1837 C CA . THR A 1 249 ? 13.846 63.767 79.662 1.00 45.62 260 THR A CA 1
ATOM 1838 C C . THR A 1 249 ? 14.631 64.362 80.834 1.00 44.15 260 THR A C 1
ATOM 1839 O O . THR A 1 249 ? 15.730 63.917 81.109 1.00 44.22 260 THR A O 1
ATOM 1843 N N . VAL A 1 250 ? 14.067 65.318 81.564 1.00 43.51 261 VAL A N 1
ATOM 1844 C CA . VAL A 1 250 ? 14.805 65.930 82.667 1.00 41.43 261 VAL A CA 1
ATOM 1845 C C . VAL A 1 250 ? 15.082 64.939 83.803 1.00 42.94 261 VAL A C 1
ATOM 1846 O O . VAL A 1 250 ? 14.319 64.006 84.028 1.00 43.68 261 VAL A O 1
ATOM 1850 N N . SER A 1 251 ? 16.221 65.116 84.460 1.00 42.83 262 SER A N 1
ATOM 1851 C CA . SER A 1 251 ? 16.602 64.291 85.587 1.00 43.78 262 SER A CA 1
ATOM 1852 C C . SER A 1 251 ? 17.630 65.083 86.346 1.00 42.09 262 SER A C 1
ATOM 1853 O O . SER A 1 251 ? 18.180 66.045 85.812 1.00 41.73 262 SER A O 1
ATOM 1856 N N . PHE A 1 252 ? 17.888 64.677 87.581 1.00 40.96 263 PHE A N 1
ATOM 1857 C CA . PHE A 1 252 ? 18.871 65.362 88.402 1.00 41.25 263 PHE A CA 1
ATOM 1858 C C . PHE A 1 252 ? 20.282 64.901 88.065 1.00 41.21 263 PHE A C 1
ATOM 1859 O O . PHE A 1 252 ? 20.564 63.703 88.084 1.00 41.76 263 PHE A O 1
ATOM 1867 N N . ASP A 1 253 ? 21.156 65.846 87.740 1.00 41.56 264 ASP A N 1
ATOM 1868 C CA . ASP A 1 253 ? 22.549 65.534 87.445 1.00 43.53 264 ASP A CA 1
ATOM 1869 C C . ASP A 1 253 ? 23.328 66.845 87.475 1.00 41.84 264 ASP A C 1
ATOM 1870 O O . ASP A 1 253 ? 22.730 67.928 87.482 1.00 41.11 264 ASP A O 1
ATOM 1875 N N . LEU A 1 254 ? 24.651 66.748 87.509 1.00 41.53 265 LEU A N 1
ATOM 1876 C CA . LEU A 1 254 ? 25.507 67.919 87.525 1.00 42.04 265 LEU A CA 1
ATOM 1877 C C . LEU A 1 254 ? 25.201 68.780 86.300 1.00 41.98 265 LEU A C 1
ATOM 1878 O O . LEU A 1 254 ? 25.032 68.235 85.207 1.00 42.14 265 LEU A O 1
ATOM 1883 N N . PRO A 1 255 ? 25.149 70.114 86.464 1.00 41.60 266 PRO A N 1
ATOM 1884 C CA . PRO A 1 255 ? 24.821 70.992 85.343 1.00 42.10 266 PRO A CA 1
ATOM 1885 C C . PRO A 1 255 ? 25.785 70.887 84.164 1.00 43.10 266 PRO A C 1
ATOM 1886 O O . PRO A 1 255 ? 25.383 71.121 83.029 1.00 45.32 266 PRO A O 1
ATOM 1890 N N . ILE A 1 256 ? 27.040 70.542 84.431 1.00 43.92 267 ILE A N 1
ATOM 1891 C CA . ILE A 1 256 ? 28.037 70.386 83.363 1.00 43.38 267 ILE A CA 1
ATOM 1892 C C . ILE A 1 256 ? 27.703 69.289 82.334 1.00 44.57 267 ILE A C 1
ATOM 1893 O O . ILE A 1 256 ? 28.267 69.279 81.232 1.00 45.36 267 ILE A O 1
ATOM 1898 N N . ARG A 1 257 ? 26.821 68.358 82.688 1.00 44.76 268 ARG A N 1
ATOM 1899 C CA . ARG A 1 257 ? 26.404 67.339 81.744 1.00 45.32 268 ARG A CA 1
ATOM 1900 C C . ARG A 1 257 ? 25.766 67.987 80.503 1.00 44.64 268 ARG A C 1
ATOM 1901 O O . ARG A 1 257 ? 26.110 67.612 79.392 1.00 42.98 268 ARG A O 1
ATOM 1909 N N . ASP A 1 258 ? 24.875 68.962 80.699 1.00 44.24 269 ASP A N 1
ATOM 1910 C CA . ASP A 1 258 ? 24.251 69.653 79.568 1.00 44.89 269 ASP A CA 1
ATOM 1911 C C . ASP A 1 258 ? 25.290 70.405 78.733 1.00 44.30 269 ASP A C 1
ATOM 1912 O O . ASP A 1 258 ? 25.147 70.460 77.516 1.00 45.22 269 ASP A O 1
ATOM 1917 N N . LEU A 1 259 ? 26.326 70.969 79.359 1.00 43.72 270 LEU A N 1
ATOM 1918 C CA . LEU A 1 259 ? 27.372 71.677 78.589 1.00 43.84 270 LEU A CA 1
ATOM 1919 C C . LEU A 1 259 ? 28.133 70.732 77.676 1.00 42.16 270 LEU A C 1
ATOM 1920 O O . LEU A 1 259 ? 28.318 71.029 76.493 1.00 41.88 270 LEU A O 1
ATOM 1925 N N . ARG A 1 260 ? 28.568 69.601 78.222 1.00 41.72 271 ARG A N 1
ATOM 1926 C CA . ARG A 1 260 ? 29.287 68.625 77.428 1.00 43.32 271 ARG A CA 1
ATOM 1927 C C . ARG A 1 260 ? 28.474 68.150 76.251 1.00 44.03 271 ARG A C 1
ATOM 1928 O O . ARG A 1 260 ? 28.915 68.170 75.099 1.00 42.95 271 ARG A O 1
ATOM 1936 N N . LYS A 1 261 ? 27.267 67.736 76.590 1.00 46.09 272 LYS A N 1
ATOM 1937 C CA . LYS A 1 261 ? 26.311 67.152 75.663 1.00 46.80 272 LYS A CA 1
ATOM 1938 C C . LYS A 1 261 ? 25.904 68.111 74.527 1.00 46.37 272 LYS A C 1
ATOM 1939 O O . LYS A 1 261 ? 25.518 67.663 73.474 1.00 47.76 272 LYS A O 1
ATOM 1953 N N . ILE A 1 263 ? 28.148 71.119 73.708 1.00 47.43 274 ILE A N 1
ATOM 1954 C CA . ILE A 1 263 ? 29.400 71.610 73.114 1.00 45.67 274 ILE A CA 1
ATOM 1955 C C . ILE A 1 263 ? 30.236 70.585 72.332 1.00 44.42 274 ILE A C 1
ATOM 1956 O O . ILE A 1 263 ? 30.692 70.890 71.234 1.00 44.18 274 ILE A O 1
ATOM 1961 N N . ILE A 1 264 ? 30.404 69.379 72.869 1.00 42.71 275 ILE A N 1
ATOM 1962 C CA . ILE A 1 264 ? 31.250 68.377 72.207 1.00 44.06 275 ILE A CA 1
ATOM 1963 C C . ILE A 1 264 ? 30.711 67.945 70.826 1.00 44.17 275 ILE A C 1
ATOM 1964 O O . ILE A 1 264 ? 31.508 67.881 69.883 1.00 43.40 275 ILE A O 1
ATOM 1969 N N . PRO A 1 265 ? 29.402 67.628 70.705 1.00 43.96 276 PRO A N 1
ATOM 1970 C CA . PRO A 1 265 ? 28.889 67.281 69.364 1.00 43.05 276 PRO A CA 1
ATOM 1971 C C . PRO A 1 265 ? 28.951 68.433 68.355 1.00 42.48 276 PRO A C 1
ATOM 1972 O O . PRO A 1 265 ? 29.132 68.181 67.164 1.00 42.52 276 PRO A O 1
ATOM 1976 N N . LEU A 1 266 ? 28.797 69.666 68.830 1.00 42.27 277 LEU A N 1
ATOM 1977 C CA . LEU A 1 266 ? 28.847 70.842 67.969 1.00 43.48 277 LEU A CA 1
ATOM 1978 C C . LEU A 1 266 ? 30.241 71.052 67.385 1.00 44.00 277 LEU A C 1
ATOM 1979 O O . LEU A 1 266 ? 30.371 71.419 66.226 1.00 45.41 277 LEU A O 1
ATOM 1984 N N . LEU A 1 267 ? 31.268 70.823 68.202 1.00 45.74 278 LEU A N 1
ATOM 1985 C CA . LEU A 1 267 ? 32.679 70.950 67.794 1.00 46.31 278 LEU A CA 1
ATOM 1986 C C . LEU A 1 267 ? 33.253 69.685 67.124 1.00 46.56 278 LEU A C 1
ATOM 1987 O O . LEU A 1 267 ? 34.436 69.677 66.782 1.00 45.89 278 LEU A O 1
ATOM 1992 N N . ASP A 1 268 ? 32.438 68.640 66.922 1.00 47.98 279 ASP A N 1
ATOM 1993 C CA . ASP A 1 268 ? 32.898 67.402 66.282 1.00 49.03 279 ASP A CA 1
ATOM 1994 C C . ASP A 1 268 ? 33.425 67.781 64.895 1.00 49.61 279 ASP A C 1
ATOM 1995 O O . ASP A 1 268 ? 32.719 68.408 64.102 1.00 49.59 279 ASP A O 1
ATOM 2000 N N . THR A 1 269 ? 34.688 67.419 64.654 1.00 49.84 280 THR A N 1
ATOM 2001 C CA . THR A 1 269 ? 35.397 67.726 63.432 1.00 50.60 280 THR A CA 1
ATOM 2002 C C . THR A 1 269 ? 36.662 66.899 63.290 1.00 50.87 280 THR A C 1
ATOM 2003 O O . THR A 1 269 ? 37.188 66.399 64.293 1.00 50.57 280 THR A O 1
ATOM 2007 N N . THR A 1 270 ? 37.109 66.714 62.045 1.00 50.76 281 THR A N 1
ATOM 2008 C CA . THR A 1 270 ? 38.365 66.033 61.740 1.00 51.32 281 THR A CA 1
ATOM 2009 C C . THR A 1 270 ? 39.452 67.077 61.460 1.00 51.84 281 THR A C 1
ATOM 2010 O O . THR A 1 270 ? 40.607 66.711 61.244 1.00 52.22 281 THR A O 1
ATOM 2014 N N . GLY A 1 271 ? 39.080 68.365 61.457 1.00 52.52 282 GLY A N 1
ATOM 2015 C CA . GLY A 1 271 ? 39.993 69.467 61.182 1.00 52.65 282 GLY A CA 1
ATOM 2016 C C . GLY A 1 271 ? 40.592 70.141 62.407 1.00 52.81 282 GLY A C 1
ATOM 2017 O O . GLY A 1 271 ? 41.446 69.561 63.080 1.00 54.01 282 GLY A O 1
ATOM 2018 N N . VAL A 1 272 ? 40.130 71.356 62.699 1.00 50.78 283 VAL A N 1
ATOM 2019 C CA . VAL A 1 272 ? 40.650 72.153 63.797 1.00 49.24 283 VAL A CA 1
ATOM 2020 C C . VAL A 1 272 ? 39.646 72.339 64.920 1.00 48.03 283 VAL A C 1
ATOM 2021 O O . VAL A 1 272 ? 38.456 72.526 64.675 1.00 48.88 283 VAL A O 1
ATOM 2025 N N . TRP A 1 273 ? 40.135 72.263 66.155 1.00 45.86 284 TRP A N 1
ATOM 2026 C CA . TRP A 1 273 ? 39.308 72.474 67.323 1.00 44.03 284 TRP A CA 1
ATOM 2027 C C . TRP A 1 273 ? 38.960 73.959 67.342 1.00 43.93 284 TRP A C 1
ATOM 2028 O O . TRP A 1 273 ? 39.854 74.800 67.327 1.00 44.46 284 TRP A O 1
ATOM 2039 N N . ASP A 1 274 ? 37.666 74.267 67.331 1.00 44.23 285 ASP A N 1
ATOM 2040 C CA . ASP A 1 274 ? 37.197 75.643 67.329 1.00 44.64 285 ASP A CA 1
ATOM 2041 C C . ASP A 1 274 ? 37.181 76.186 68.754 1.00 44.13 285 ASP A C 1
ATOM 2042 O O . ASP A 1 274 ? 36.160 76.139 69.429 1.00 45.35 285 ASP A O 1
ATOM 2047 N N . ASP A 1 275 ? 38.326 76.693 69.204 1.00 44.57 286 ASP A N 1
ATOM 2048 C CA . ASP A 1 275 ? 38.441 77.248 70.581 1.00 45.51 286 ASP A CA 1
ATOM 2049 C C . ASP A 1 275 ? 37.650 78.547 70.773 1.00 43.86 286 ASP A C 1
ATOM 2050 O O . ASP A 1 275 ? 37.157 78.800 71.870 1.00 44.03 286 ASP A O 1
ATOM 2055 N N . GLU A 1 276 ? 37.484 79.336 69.718 1.00 43.56 287 GLU A N 1
ATOM 2056 C CA . GLU A 1 276 ? 36.713 80.577 69.793 1.00 45.26 287 GLU A CA 1
ATOM 2057 C C . GLU A 1 276 ? 35.256 80.255 70.149 1.00 43.88 287 GLU A C 1
ATOM 2058 O O . GLU A 1 276 ? 34.697 80.836 71.091 1.00 44.01 287 GLU A O 1
ATOM 2064 N N . THR A 1 277 ? 34.659 79.312 69.422 1.00 42.29 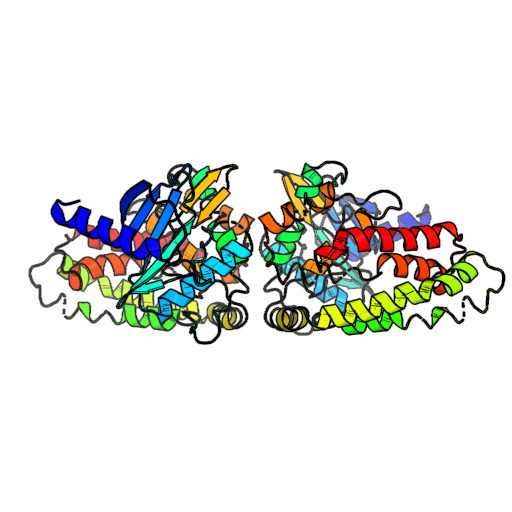288 THR A N 1
ATOM 2065 C CA . THR A 1 277 ? 33.289 78.887 69.709 1.00 40.65 288 THR A CA 1
ATOM 2066 C C . THR A 1 277 ? 33.195 78.290 71.120 1.00 41.12 288 THR A C 1
ATOM 2067 O O . THR A 1 277 ? 32.236 78.536 71.833 1.00 40.63 288 THR A O 1
ATOM 2071 N N . PHE A 1 278 ? 34.202 77.525 71.527 1.00 41.85 289 PHE A N 1
ATOM 2072 C CA . PHE A 1 278 ? 34.217 76.934 72.858 1.00 42.16 289 PHE A CA 1
ATOM 2073 C C . PHE A 1 278 ? 34.191 78.044 73.915 1.00 40.44 289 PHE A C 1
ATOM 2074 O O . PHE A 1 278 ? 33.430 77.977 74.871 1.00 39.97 289 PHE A O 1
ATOM 2082 N N . ASN A 1 279 ? 35.003 79.075 73.710 1.00 40.74 290 ASN A N 1
ATOM 2083 C CA . ASN A 1 279 ? 35.071 80.216 74.633 1.00 39.70 290 ASN A CA 1
ATOM 2084 C C . ASN A 1 279 ? 33.784 80.996 74.676 1.00 39.31 290 ASN A C 1
ATOM 2085 O O . ASN A 1 279 ? 33.301 81.287 75.757 1.00 39.37 290 ASN A O 1
ATOM 2090 N N . VAL A 1 280 ? 33.227 81.312 73.506 1.00 39.61 291 VAL A N 1
ATOM 2091 C CA . VAL A 1 280 ? 31.964 82.044 73.434 1.00 38.55 291 VAL A CA 1
ATOM 2092 C C . VAL A 1 280 ? 30.863 81.333 74.215 1.00 39.76 291 VAL A C 1
ATOM 2093 O O . VAL A 1 280 ? 30.149 81.972 74.976 1.00 41.11 291 VAL A O 1
ATOM 2105 N N . LEU A 1 282 ? 31.194 78.891 76.775 1.00 46.19 293 LEU A N 1
ATOM 2106 C CA . LEU A 1 282 ? 31.432 78.827 78.223 1.00 46.83 293 LEU A CA 1
ATOM 2107 C C . LEU A 1 282 ? 31.335 80.182 78.846 1.00 45.39 293 LEU A C 1
ATOM 2108 O O . LEU A 1 282 ? 30.766 80.295 79.922 1.00 45.22 293 LEU A O 1
ATOM 2113 N N . ASN A 1 283 ? 31.860 81.211 78.180 1.00 43.64 294 ASN A N 1
ATOM 2114 C CA . ASN A 1 283 ? 31.769 82.567 78.721 1.00 44.60 294 ASN A CA 1
ATOM 2115 C C . ASN A 1 283 ? 30.299 82.975 78.906 1.00 44.69 294 ASN A C 1
ATOM 2116 O O . ASN A 1 283 ? 29.955 83.527 79.953 1.00 45.30 294 ASN A O 1
ATOM 2121 N N . ALA A 1 284 ? 29.443 82.666 77.919 1.00 42.99 295 ALA A N 1
ATOM 2122 C CA . ALA A 1 284 ? 28.017 83.000 77.986 1.00 42.85 295 ALA A CA 1
ATOM 2123 C C . ALA A 1 284 ? 27.330 82.242 79.120 1.00 43.91 295 ALA A C 1
ATOM 2124 O O . ALA A 1 284 ? 26.549 82.830 79.871 1.00 44.04 295 ALA A O 1
ATOM 2126 N N . TYR A 1 285 ? 27.625 80.951 79.253 1.00 43.96 296 TYR A N 1
ATOM 2127 C CA . TYR A 1 285 ? 27.056 80.170 80.337 1.00 43.86 296 TYR A CA 1
ATOM 2128 C C . TYR A 1 285 ? 27.517 80.719 81.694 1.00 44.05 296 TYR A C 1
ATOM 2129 O O . TYR A 1 285 ? 26.710 80.923 82.584 1.00 45.40 296 TYR A O 1
ATOM 2138 N N . GLU A 1 286 ? 28.818 80.928 81.841 1.00 45.29 297 GLU A N 1
ATOM 2139 C CA . GLU A 1 286 ? 29.386 81.418 83.103 1.00 47.91 297 GLU A CA 1
ATOM 2140 C C . GLU A 1 286 ? 29.001 82.844 83.489 1.00 49.09 297 GLU A C 1
ATOM 2141 O O . GLU A 1 286 ? 29.172 83.207 84.652 1.00 49.91 297 GLU A O 1
ATOM 2147 N N . SER A 1 287 ? 28.497 83.649 82.545 1.00 49.97 298 SER A N 1
ATOM 2148 C CA . SER A 1 287 ? 28.052 85.013 82.857 1.00 51.03 298 SER A CA 1
ATOM 2149 C C . SER A 1 287 ? 26.805 84.947 83.765 1.00 51.15 298 SER A C 1
ATOM 2150 O O . SER A 1 287 ? 26.559 85.902 84.497 1.00 52.46 298 SER A O 1
ATOM 2153 N N . ARG A 1 288 ? 26.025 83.853 83.706 1.00 50.28 299 ARG A N 1
ATOM 2154 C CA . ARG A 1 288 ? 24.848 83.674 84.596 1.00 51.54 299 ARG A CA 1
ATOM 2155 C C . ARG A 1 288 ? 24.986 82.582 85.651 1.00 49.95 299 ARG A C 1
ATOM 2156 O O . ARG A 1 288 ? 24.382 82.714 86.707 1.00 51.00 299 ARG A O 1
ATOM 2164 N N . ALA A 1 289 ? 25.743 81.520 85.369 1.00 47.63 300 ALA A N 1
ATOM 2165 C CA . ALA A 1 289 ? 25.951 80.418 86.309 1.00 45.70 300 ALA A CA 1
ATOM 2166 C C . ALA A 1 289 ? 27.438 80.130 86.334 1.00 45.88 300 ALA A C 1
ATOM 2167 O O . ALA A 1 289 ? 27.896 79.180 85.687 1.00 45.93 300 ALA A O 1
ATOM 2169 N N . PRO A 1 290 ? 28.210 80.954 87.067 1.00 45.44 301 PRO A N 1
ATOM 2170 C CA . PRO A 1 290 ? 29.656 80.734 87.091 1.00 44.63 301 PRO A CA 1
ATOM 2171 C C . PRO A 1 290 ? 30.040 79.410 87.773 1.00 44.39 301 PRO A C 1
ATOM 2172 O O . PRO A 1 290 ? 29.323 78.913 88.652 1.00 45.41 301 PRO A O 1
ATOM 2176 N N . LEU A 1 291 ? 31.138 78.843 87.288 1.00 43.69 302 LEU A N 1
ATOM 2177 C CA . LEU A 1 291 ? 31.685 77.582 87.734 1.00 42.26 302 LEU A CA 1
ATOM 2178 C C . LEU A 1 291 ? 33.062 77.780 88.336 1.00 40.43 302 LEU A C 1
ATOM 2179 O O . LEU A 1 291 ? 33.847 78.577 87.817 1.00 39.41 302 LEU A O 1
ATOM 2184 N N . THR A 1 292 ? 33.369 77.050 89.412 1.00 39.45 303 THR A N 1
ATOM 2185 C CA . THR A 1 292 ? 34.686 77.147 90.026 1.00 39.08 303 THR A CA 1
ATOM 2186 C C . THR A 1 292 ? 35.665 76.396 89.145 1.00 40.03 303 THR A C 1
ATOM 2187 O O . THR A 1 292 ? 35.277 75.682 88.231 1.00 41.64 303 THR A O 1
ATOM 2191 N N . GLU A 1 293 ? 36.942 76.567 89.416 1.00 42.59 304 GLU A N 1
ATOM 2192 C CA . GLU A 1 293 ? 37.974 75.865 88.672 1.00 44.55 304 GLU A CA 1
ATOM 2193 C C . GLU A 1 293 ? 37.852 74.347 88.825 1.00 44.05 304 GLU A C 1
ATOM 2194 O O . GLU A 1 293 ? 38.025 73.617 87.851 1.00 45.76 304 GLU A O 1
ATOM 2200 N N . GLU A 1 294 ? 37.524 73.894 90.030 1.00 43.59 305 GLU A N 1
ATOM 2201 C CA . GLU A 1 294 ? 37.372 72.478 90.324 1.00 44.54 305 GLU A CA 1
ATOM 2202 C C . GLU A 1 294 ? 36.190 71.898 89.526 1.00 42.93 305 GLU A C 1
ATOM 2203 O O . GLU A 1 294 ? 36.297 70.816 88.972 1.00 42.45 305 GLU A O 1
ATOM 2209 N N . GLN A 1 295 ? 35.082 72.638 89.470 1.00 41.84 306 GLN A N 1
ATOM 2210 C CA . GLN A 1 295 ? 33.885 72.233 88.732 1.00 40.68 306 GLN A CA 1
ATOM 2211 C C . GLN A 1 295 ? 34.174 72.123 87.243 1.00 41.68 306 GLN A C 1
ATOM 2212 O O . GLN A 1 295 ? 33.701 71.190 86.596 1.00 40.77 306 GLN A O 1
ATOM 2218 N N . LYS A 1 296 ? 34.941 73.073 86.712 1.00 41.56 307 LYS A N 1
ATOM 2219 C CA . LYS A 1 296 ? 35.329 73.046 85.312 1.00 43.81 307 LYS A CA 1
ATOM 2220 C C . LYS A 1 296 ? 36.250 71.849 85.044 1.00 42.38 307 LYS A C 1
ATOM 2221 O O . LYS A 1 296 ? 36.149 71.234 83.992 1.00 42.08 307 LYS A O 1
ATOM 2227 N N . GLN A 1 297 ? 37.116 71.498 85.991 1.00 42.21 308 GLN A N 1
ATOM 2228 C CA . GLN A 1 297 ? 38.007 70.350 85.804 1.00 44.69 308 GLN A CA 1
ATOM 2229 C C . GLN A 1 297 ? 37.168 69.077 85.600 1.00 43.79 308 GLN A C 1
ATOM 2230 O O . GLN A 1 297 ? 37.473 68.268 84.724 1.00 42.20 308 GLN A O 1
ATOM 2236 N N . VAL A 1 298 ? 36.123 68.918 86.418 1.00 42.97 309 VAL A N 1
ATOM 2237 C CA . VAL A 1 298 ? 35.218 67.778 86.304 1.00 42.51 309 VAL A CA 1
ATOM 2238 C C . VAL A 1 298 ? 34.611 67.747 84.898 1.00 42.92 309 VAL A C 1
ATOM 2239 O O . VAL A 1 298 ? 34.574 66.698 84.275 1.00 43.70 309 VAL A O 1
ATOM 2251 N N . PHE A 1 300 ? 35.825 69.155 82.027 1.00 43.26 311 PHE A N 1
ATOM 2252 C CA . PHE A 1 300 ? 36.848 68.845 81.015 1.00 41.64 311 PHE A CA 1
ATOM 2253 C C . PHE A 1 300 ? 37.234 67.365 81.016 1.00 40.07 311 PHE A C 1
ATOM 2254 O O . PHE A 1 300 ? 37.537 66.814 79.956 1.00 39.64 311 PHE A O 1
ATOM 2262 N N . ILE A 1 301 ? 37.229 66.743 82.193 1.00 39.68 312 ILE A N 1
ATOM 2263 C CA . ILE A 1 301 ? 37.505 65.318 82.324 1.00 40.24 312 ILE A CA 1
ATOM 2264 C C . ILE A 1 301 ? 36.396 64.542 81.621 1.00 40.12 312 ILE A C 1
ATOM 2265 O O . ILE A 1 301 ? 36.665 63.653 80.827 1.00 39.57 312 ILE A O 1
ATOM 2270 N N . ASP A 1 302 ? 35.152 64.913 81.901 1.00 41.14 313 ASP A N 1
ATOM 2271 C CA . ASP A 1 302 ? 33.991 64.265 81.302 1.00 41.32 313 ASP A CA 1
ATOM 2272 C C . ASP A 1 302 ? 34.002 64.452 79.785 1.00 41.21 313 ASP A C 1
ATOM 2273 O O . ASP A 1 302 ? 33.693 63.520 79.058 1.00 40.01 313 ASP A O 1
ATOM 2286 N N . LEU A 1 304 ? 36.523 64.545 77.848 1.00 41.81 315 LEU A N 1
ATOM 2287 C CA . LEU A 1 304 ? 37.515 63.652 77.245 1.00 43.96 315 LEU A CA 1
ATOM 2288 C C . LEU A 1 304 ? 36.993 62.239 77.017 1.00 42.90 315 LEU A C 1
ATOM 2289 O O . LEU A 1 304 ? 37.557 61.526 76.188 1.00 42.55 315 LEU A O 1
ATOM 2294 N N . PHE A 1 305 ? 35.951 61.820 77.742 1.00 42.13 316 PHE A N 1
ATOM 2295 C CA . PHE A 1 305 ? 35.426 60.470 77.577 1.00 41.14 316 PHE A CA 1
ATOM 2296 C C . PHE A 1 305 ? 34.887 60.320 76.148 1.00 40.49 316 PHE A C 1
ATOM 2297 O O . PHE A 1 305 ? 34.228 61.229 75.645 1.00 40.92 316 PHE A O 1
ATOM 2305 N N . PRO A 1 306 ? 35.162 59.186 75.485 1.00 39.34 317 PRO A N 1
ATOM 2306 C CA . PRO A 1 306 ? 34.711 59.036 74.090 1.00 40.16 317 PRO A CA 1
ATOM 2307 C C . PRO A 1 306 ? 33.197 58.806 73.845 1.00 40.67 317 PRO A C 1
ATOM 2308 O O . PRO A 1 306 ? 32.822 57.810 73.232 1.00 42.36 317 PRO A O 1
ATOM 2312 N N . TYR A 1 307 ? 32.346 59.729 74.271 1.00 41.23 318 TYR A N 1
ATOM 2313 C CA . TYR A 1 307 ? 30.909 59.586 74.058 1.00 41.40 318 TYR A CA 1
ATOM 2314 C C . TYR A 1 307 ? 30.511 59.607 72.587 1.00 42.37 318 TYR A C 1
ATOM 2315 O O . TYR A 1 307 ? 29.639 58.843 72.183 1.00 44.07 318 TYR A O 1
ATOM 2324 N N . GLU A 1 308 ? 31.143 60.478 71.800 1.00 42.40 319 GLU A N 1
ATOM 2325 C CA . GLU A 1 308 ? 30.818 60.605 70.368 1.00 42.54 319 GLU A CA 1
ATOM 2326 C C . GLU A 1 308 ? 31.333 59.414 69.567 1.00 42.40 319 GLU A C 1
ATOM 2327 O O . GLU A 1 308 ? 30.715 59.039 68.569 1.00 44.02 319 GLU A O 1
ATOM 2333 N N . LEU A 1 309 ? 32.461 58.847 69.988 1.00 41.56 320 LEU A N 1
ATOM 2334 C CA . LEU A 1 309 ? 33.010 57.657 69.352 1.00 41.09 320 LEU A CA 1
ATOM 2335 C C . LEU A 1 309 ? 32.054 56.489 69.595 1.00 42.12 320 LEU A C 1
ATOM 2336 O O . LEU A 1 309 ? 31.793 55.721 68.675 1.00 43.23 320 LEU A O 1
ATOM 2341 N N . TYR A 1 310 ? 31.556 56.369 70.833 1.00 42.34 321 TYR A N 1
ATOM 2342 C CA . TYR A 1 310 ? 30.587 55.335 71.229 1.00 42.52 321 TYR A CA 1
ATOM 2343 C C . TYR A 1 310 ? 29.339 55.390 70.362 1.00 42.39 321 TYR A C 1
ATOM 2344 O O . TYR A 1 310 ? 28.910 54.357 69.858 1.00 41.13 321 TYR A O 1
ATOM 2353 N N . ASP A 1 311 ? 28.788 56.592 70.175 1.00 42.37 322 ASP A N 1
ATOM 2354 C CA . ASP A 1 311 ? 27.583 56.786 69.353 1.00 45.03 322 ASP A CA 1
ATOM 2355 C C . ASP A 1 311 ? 27.815 56.277 67.906 1.00 44.31 322 ASP A C 1
ATOM 2356 O O . ASP A 1 311 ? 26.925 55.653 67.329 1.00 45.96 322 ASP A O 1
ATOM 2361 N N . VAL A 1 312 ? 29.008 56.501 67.350 1.00 42.59 323 VAL A N 1
ATOM 2362 C CA . VAL A 1 312 ? 29.344 56.041 65.999 1.00 40.79 323 VAL A CA 1
ATOM 2363 C C . VAL A 1 312 ? 29.454 54.510 65.959 1.00 41.73 323 VAL A C 1
ATOM 2364 O O . VAL A 1 312 ? 29.047 53.885 64.978 1.00 43.00 323 VAL A O 1
ATOM 2368 N N . ILE A 1 313 ? 29.995 53.915 67.023 1.00 41.44 324 ILE A N 1
ATOM 2369 C CA . ILE A 1 313 ? 30.135 52.458 67.131 1.00 41.20 324 ILE A CA 1
ATOM 2370 C C . ILE A 1 313 ? 28.754 51.813 67.303 1.00 42.49 324 ILE A C 1
ATOM 2371 O O . ILE A 1 313 ? 28.471 50.787 66.685 1.00 43.83 324 ILE A O 1
ATOM 2376 N N . ARG A 1 314 ? 27.904 52.421 68.130 1.00 43.72 325 ARG A N 1
ATOM 2377 C CA . ARG A 1 314 ? 26.537 51.940 68.368 1.00 46.84 325 ARG A CA 1
ATOM 2378 C C . ARG A 1 314 ? 25.721 51.869 67.065 1.00 47.39 325 ARG A C 1
ATOM 2379 O O . ARG A 1 314 ? 24.882 50.978 66.929 1.00 49.33 325 ARG A O 1
ATOM 2387 N N . GLU A 1 315 ? 25.946 52.798 66.128 1.00 47.52 326 GLU A N 1
ATOM 2388 C CA . GLU A 1 315 ? 25.255 52.775 64.820 1.00 47.34 326 GLU A CA 1
ATOM 2389 C C . GLU A 1 315 ? 25.589 51.518 64.018 1.00 45.54 326 GLU A C 1
ATOM 2390 O O . GLU A 1 315 ? 24.710 50.961 63.359 1.00 46.31 326 GLU A O 1
ATOM 2396 N N . LYS A 1 316 ? 26.845 51.065 64.088 1.00 43.84 327 LYS A N 1
ATOM 2397 C CA . LYS A 1 316 ? 27.280 49.877 63.340 1.00 43.59 327 LYS A CA 1
ATOM 2398 C C . LYS A 1 316 ? 26.948 48.528 63.982 1.00 43.96 327 LYS A C 1
ATOM 2399 O O . LYS A 1 316 ? 26.623 47.591 63.253 1.00 44.44 327 LYS A O 1
ATOM 2405 N N . TYR A 1 317 ? 27.036 48.397 65.305 1.00 43.79 328 TYR A N 1
ATOM 2406 C CA . TYR A 1 317 ? 26.789 47.074 65.928 1.00 44.03 328 TYR A CA 1
ATOM 2407 C C . TYR A 1 317 ? 25.397 46.855 66.551 1.00 45.21 328 TYR A C 1
ATOM 2408 O O . TYR A 1 317 ? 24.839 45.764 66.393 1.00 46.75 328 TYR A O 1
ATOM 2417 N N . VAL A 1 318 ? 24.837 47.857 67.223 1.00 45.38 329 VAL A N 1
ATOM 2418 C CA . VAL A 1 318 ? 23.498 47.710 67.803 1.00 46.81 329 VAL A CA 1
ATOM 2419 C C . VAL A 1 318 ? 22.445 47.923 66.717 1.00 49.17 329 VAL A C 1
ATOM 2420 O O . VAL A 1 318 ? 21.643 47.027 66.460 1.00 50.05 329 VAL A O 1
ATOM 2424 N N A ARG A 1 319 ? 22.467 49.093 66.081 0.50 50.37 330 ARG A N 1
ATOM 2425 N N B ARG A 1 319 ? 22.467 49.094 66.081 0.50 50.73 330 ARG A N 1
ATOM 2426 C CA A ARG A 1 319 ? 21.505 49.432 65.018 0.50 51.50 330 ARG A CA 1
ATOM 2427 C CA B ARG A 1 319 ? 21.504 49.435 65.018 0.50 52.25 330 ARG A CA 1
ATOM 2428 C C A ARG A 1 319 ? 21.798 48.700 63.684 0.50 51.75 330 ARG A C 1
ATOM 2429 C C B ARG A 1 319 ? 21.800 48.709 63.681 0.50 52.11 330 ARG A C 1
ATOM 2430 O O A ARG A 1 319 ? 20.920 48.611 62.821 0.50 52.79 330 ARG A O 1
ATOM 2431 O O B ARG A 1 319 ? 20.928 48.635 62.811 0.50 53.13 330 ARG A O 1
ATOM 2440 N N . LYS A 1 320 ? 23.012 48.163 63.534 1.00 51.36 331 LYS A N 1
ATOM 2441 C CA . LYS A 1 320 ? 23.449 47.405 62.317 1.00 51.06 331 LYS A CA 1
ATOM 2442 C C . LYS A 1 320 ? 23.429 48.195 60.968 1.00 51.03 331 LYS A C 1
ATOM 2443 O O . LYS A 1 320 ? 23.184 47.629 59.895 1.00 50.91 331 LYS A O 1
ATOM 2448 N N . SER A 1 321 ? 23.754 49.485 61.052 1.00 50.92 332 SER A N 1
ATOM 2449 C CA . SER A 1 321 ? 23.834 50.360 59.892 1.00 50.61 332 SER A CA 1
ATOM 2450 C C . SER A 1 321 ? 25.229 50.153 59.303 1.00 49.97 332 SER A C 1
ATOM 2451 O O . SER A 1 321 ? 26.214 50.471 59.959 1.00 50.91 332 SER A O 1
ATOM 2454 N N . ALA A 1 322 ? 25.328 49.594 58.098 1.00 49.46 333 ALA A N 1
ATOM 2455 C CA . ALA A 1 322 ? 26.636 49.312 57.464 1.00 49.93 333 ALA A CA 1
ATOM 2456 C C . ALA A 1 322 ? 27.483 50.551 57.098 1.00 49.92 333 ALA A C 1
ATOM 2457 O O . ALA A 1 322 ? 27.669 50.848 55.915 1.00 51.39 333 ALA A O 1
ATOM 2459 N N . LEU A 1 323 ? 28.032 51.225 58.114 1.00 49.13 334 LEU A N 1
ATOM 2460 C CA . LEU A 1 323 ? 28.861 52.423 57.922 1.00 48.11 334 LEU A CA 1
ATOM 2461 C C . LEU A 1 323 ? 30.255 52.071 57.384 1.00 48.00 334 LEU A C 1
ATOM 2462 O O . LEU A 1 323 ? 30.777 51.001 57.708 1.00 47.95 334 LEU A O 1
ATOM 2467 N N . PRO A 1 324 ? 30.877 52.977 56.591 1.00 48.08 335 PRO A N 1
ATOM 2468 C CA . PRO A 1 324 ? 32.206 52.692 56.043 1.00 47.89 335 PRO A CA 1
ATOM 2469 C C . PRO A 1 324 ? 33.344 53.073 56.988 1.00 47.69 335 PRO A C 1
ATOM 2470 O O . PRO A 1 324 ? 33.130 53.776 57.973 1.00 48.08 335 PRO A O 1
ATOM 2474 N N . LYS A 1 325 ? 34.545 52.619 56.643 1.00 48.33 336 LYS A N 1
ATOM 2475 C CA . LYS A 1 325 ? 35.780 52.864 57.403 1.00 49.23 336 LYS A CA 1
ATOM 2476 C C . LYS A 1 325 ? 36.049 54.345 57.729 1.00 49.16 336 LYS A C 1
ATOM 2477 O O . LYS A 1 325 ? 36.526 54.658 58.818 1.00 47.97 336 LYS A O 1
ATOM 2483 N N . GLU A 1 326 ? 35.739 55.231 56.780 1.00 50.10 337 GLU A N 1
ATOM 2484 C CA . GLU A 1 326 ? 35.937 56.677 56.926 1.00 50.26 337 GLU A CA 1
ATOM 2485 C C . GLU A 1 326 ? 35.253 57.266 58.153 1.00 49.66 337 GLU A C 1
ATOM 2486 O O . GLU A 1 326 ? 35.845 58.111 58.812 1.00 50.99 337 GLU A O 1
ATOM 2489 N N . GLU A 1 327 ? 34.032 56.825 58.464 1.00 48.42 338 GLU A N 1
ATOM 2490 C CA . GLU A 1 327 ? 33.311 57.354 59.639 1.00 47.71 338 GLU A CA 1
ATOM 2491 C C . GLU A 1 327 ? 33.897 56.923 61.000 1.00 45.80 338 GLU A C 1
ATOM 2492 O O . GLU A 1 327 ? 33.700 57.629 61.996 1.00 45.05 338 GLU A O 1
ATOM 2498 N N . LEU A 1 328 ? 34.577 55.772 61.046 1.00 44.76 339 LEU A N 1
ATOM 2499 C CA . LEU A 1 328 ? 35.221 55.297 62.278 1.00 44.34 339 LEU A CA 1
ATOM 2500 C C . LEU A 1 328 ? 36.500 56.098 62.493 1.00 44.50 339 LEU A C 1
ATOM 2501 O O . LEU A 1 328 ? 36.747 56.582 63.600 1.00 44.81 339 LEU A O 1
ATOM 2506 N N . GLU A 1 329 ? 37.309 56.219 61.435 1.00 44.45 340 GLU A N 1
ATOM 2507 C CA . GLU A 1 329 ? 38.561 56.981 61.482 1.00 45.15 340 GLU A CA 1
ATOM 2508 C C . GLU A 1 329 ? 38.306 58.464 61.791 1.00 44.62 340 GLU A C 1
ATOM 2509 O O . GLU A 1 329 ? 39.107 59.106 62.466 1.00 44.25 340 GLU A O 1
ATOM 2515 N N . SER A 1 330 ? 37.199 58.988 61.270 1.00 44.37 341 SER A N 1
ATOM 2516 C CA . SER A 1 330 ? 36.777 60.360 61.495 1.00 43.84 341 SER A CA 1
ATOM 2517 C C . SER A 1 330 ? 36.377 60.550 62.974 1.00 43.70 341 SER A C 1
ATOM 2518 O O . SER A 1 330 ? 36.609 61.621 63.556 1.00 44.41 341 SER A O 1
ATOM 2521 N N . ALA A 1 331 ? 35.775 59.517 63.574 1.00 42.35 342 ALA A N 1
ATOM 2522 C CA . ALA A 1 331 ? 35.396 59.543 64.985 1.00 40.72 342 ALA A CA 1
ATOM 2523 C C . ALA A 1 331 ? 36.654 59.404 65.853 1.00 40.71 342 ALA A C 1
ATOM 2524 O O . ALA A 1 331 ? 36.733 60.029 66.901 1.00 40.01 342 ALA A O 1
ATOM 2526 N N . PHE A 1 332 ? 37.616 58.570 65.446 1.00 41.17 343 PHE A N 1
ATOM 2527 C CA . PHE A 1 332 ? 38.867 58.444 66.206 1.00 41.86 343 PHE A CA 1
ATOM 2528 C C . PHE A 1 332 ? 39.653 59.742 66.161 1.00 41.51 343 PHE A C 1
ATOM 2529 O O . PHE A 1 332 ? 40.199 60.161 67.180 1.00 40.55 343 PHE A O 1
ATOM 2537 N N . GLU A 1 333 ? 39.697 60.369 64.986 1.00 42.05 344 GLU A N 1
ATOM 2538 C CA . GLU A 1 333 ? 40.434 61.616 64.808 1.00 43.39 344 GLU A CA 1
ATOM 2539 C C . GLU A 1 333 ? 39.873 62.732 65.700 1.00 42.78 344 GLU A C 1
ATOM 2540 O O . GLU A 1 333 ? 40.660 63.474 66.276 1.00 43.50 344 GLU A O 1
ATOM 2546 N N . TYR A 1 334 ? 38.548 62.835 65.846 1.00 41.61 345 TYR A N 1
ATOM 2547 C CA . TYR A 1 334 ? 37.973 63.869 66.718 1.00 40.60 345 TYR A CA 1
ATOM 2548 C C . TYR A 1 334 ? 38.367 63.638 68.172 1.00 40.75 345 TYR A C 1
ATOM 2549 O O . TYR A 1 334 ? 38.619 64.601 68.888 1.00 42.07 345 TYR A O 1
ATOM 2558 N N . GLU A 1 335 ? 38.420 62.381 68.607 1.00 40.50 346 GLU A N 1
ATOM 2559 C CA . GLU A 1 335 ? 38.843 62.077 69.979 1.00 40.77 346 GLU A CA 1
ATOM 2560 C C . GLU A 1 335 ? 40.305 62.485 70.193 1.00 39.84 346 GLU A C 1
ATOM 2561 O O . GLU A 1 335 ? 40.638 62.957 71.270 1.00 38.13 346 GLU A O 1
ATOM 2567 N N . ARG A 1 336 ? 41.162 62.305 69.180 1.00 39.55 347 ARG A N 1
ATOM 2568 C CA . ARG A 1 336 ? 42.566 62.713 69.297 1.00 40.38 347 ARG A CA 1
ATOM 2569 C C . ARG A 1 336 ? 42.660 64.244 69.332 1.00 40.30 347 ARG A C 1
ATOM 2570 O O . ARG A 1 336 ? 43.356 64.793 70.192 1.00 40.76 347 ARG A O 1
ATOM 2578 N N . ILE A 1 337 ? 41.952 64.918 68.417 1.00 39.41 348 ILE A N 1
ATOM 2579 C CA . ILE A 1 337 ? 41.933 66.396 68.347 1.00 38.66 348 ILE A CA 1
ATOM 2580 C C . ILE A 1 337 ? 41.467 67.009 69.662 1.00 38.99 348 ILE A C 1
ATOM 2581 O O . ILE A 1 337 ? 42.090 67.950 70.160 1.00 39.71 348 ILE A O 1
ATOM 2586 N N . LYS A 1 338 ? 40.396 66.445 70.216 1.00 38.48 349 LYS A N 1
ATOM 2587 C CA . LYS A 1 338 ? 39.812 66.876 71.487 1.00 38.74 349 LYS A CA 1
ATOM 2588 C C . LYS A 1 338 ? 40.770 66.613 72.669 1.00 38.94 349 LYS A C 1
ATOM 2589 O O . LYS A 1 338 ? 40.866 67.424 73.582 1.00 41.00 349 LYS A O 1
ATOM 2595 N N . ALA A 1 339 ? 41.464 65.483 72.650 1.00 39.90 350 ALA A N 1
ATOM 2596 C CA . ALA A 1 339 ? 42.450 65.141 73.687 1.00 40.11 350 ALA A CA 1
ATOM 2597 C C . ALA A 1 339 ? 43.563 66.206 73.739 1.00 40.42 350 ALA A C 1
ATOM 2598 O O . ALA A 1 339 ? 43.973 66.631 74.814 1.00 40.61 350 ALA A O 1
ATOM 2600 N N . ASN A 1 340 ? 44.052 66.615 72.570 1.00 41.53 351 ASN A N 1
ATOM 2601 C CA . ASN A 1 340 ? 45.072 67.656 72.491 1.00 42.15 351 ASN A CA 1
ATOM 2602 C C . ASN A 1 340 ? 44.573 69.015 72.973 1.00 43.10 351 ASN A C 1
ATOM 2603 O O . ASN A 1 340 ? 45.309 69.734 73.664 1.00 45.32 351 ASN A O 1
ATOM 2608 N N . ALA A 1 341 ? 43.331 69.348 72.631 1.00 42.41 352 ALA A N 1
ATOM 2609 C CA . ALA A 1 341 ? 42.728 70.620 73.017 1.00 41.76 352 ALA A CA 1
ATOM 2610 C C . ALA A 1 341 ? 42.486 70.753 74.514 1.00 41.97 352 ALA A C 1
ATOM 2611 O O . ALA A 1 341 ? 42.618 71.839 75.042 1.00 44.91 352 ALA A O 1
ATOM 2613 N N . LEU A 1 342 ? 42.138 69.662 75.186 1.00 42.09 353 LEU A N 1
ATOM 2614 C CA . LEU A 1 342 ? 41.851 69.673 76.625 1.00 42.49 353 LEU A CA 1
ATOM 2615 C C . LEU A 1 342 ? 42.958 69.152 77.547 1.00 42.54 353 LEU A C 1
ATOM 2616 O O . LEU A 1 342 ? 42.768 69.162 78.767 1.00 41.76 353 LEU A O 1
ATOM 2621 N N . ARG A 1 343 ? 44.101 68.734 77.000 1.00 43.72 354 ARG A N 1
ATOM 2622 C CA . ARG A 1 343 ? 45.196 68.180 77.815 1.00 45.01 354 ARG A CA 1
ATOM 2623 C C . ARG A 1 343 ? 45.648 69.057 78.990 1.00 44.53 354 ARG A C 1
ATOM 2624 O O . ARG A 1 343 ? 45.914 68.538 80.066 1.00 45.06 354 ARG A O 1
ATOM 2632 N N . GLN A 1 344 ? 45.719 70.368 78.787 1.00 44.33 355 GLN A N 1
ATOM 2633 C CA . GLN A 1 344 ? 46.152 71.289 79.848 1.00 44.70 355 GLN A CA 1
ATOM 2634 C C . GLN A 1 344 ? 45.055 71.691 80.832 1.00 46.25 355 GLN A C 1
ATOM 2635 O O . GLN A 1 344 ? 45.350 72.303 81.841 1.00 48.29 355 GLN A O 1
ATOM 2641 N N . LEU A 1 345 ? 43.810 71.331 80.551 1.00 47.96 356 LEU A N 1
ATOM 2642 C CA . LEU A 1 345 ? 42.668 71.683 81.381 1.00 49.11 356 LEU A CA 1
ATOM 2643 C C . LEU A 1 345 ? 42.197 70.619 82.368 1.00 51.63 356 LEU A C 1
ATOM 2644 O O . LEU A 1 345 ? 41.447 70.932 83.291 1.00 54.75 356 LEU A O 1
ATOM 2649 N N . ILE A 1 346 ? 42.612 69.377 82.177 1.00 54.49 357 ILE A N 1
ATOM 2650 C CA . ILE A 1 346 ? 42.193 68.285 83.062 1.00 57.13 357 ILE A CA 1
ATOM 2651 C C . ILE A 1 346 ? 43.056 68.200 84.329 1.00 61.22 357 ILE A C 1
ATOM 2652 O O . ILE A 1 346 ? 44.023 68.953 84.503 1.00 63.65 357 ILE A O 1
ATOM 2658 N N . LEU B 1 11 ? 39.173 113.592 109.588 1.00 77.14 22 LEU B N 1
ATOM 2659 C CA . LEU B 1 11 ? 40.635 113.376 109.774 1.00 77.28 22 LEU B CA 1
ATOM 2660 C C . LEU B 1 11 ? 41.370 114.714 109.704 1.00 77.36 22 LEU B C 1
ATOM 2661 O O . LEU B 1 11 ? 41.144 115.491 108.775 1.00 77.31 22 LEU B O 1
ATOM 2663 N N . SER B 1 12 ? 42.247 114.970 110.679 1.00 77.35 23 SER B N 1
ATOM 2664 C CA . SER B 1 12 ? 43.018 116.214 110.747 1.00 76.74 23 SER B CA 1
ATOM 2665 C C . SER B 1 12 ? 44.313 116.152 109.948 1.00 76.97 23 SER B C 1
ATOM 2666 O O . SER B 1 12 ? 44.429 115.383 108.999 1.00 76.88 23 SER B O 1
ATOM 2667 N N . ALA B 1 13 ? 45.278 116.982 110.342 1.00 77.50 24 ALA B N 1
ATOM 2668 C CA . ALA B 1 13 ? 46.589 117.048 109.694 1.00 77.99 24 ALA B CA 1
ATOM 2669 C C . ALA B 1 13 ? 47.442 115.862 110.130 1.00 78.15 24 ALA B C 1
ATOM 2670 O O . ALA B 1 13 ? 47.765 114.996 109.315 1.00 78.04 24 ALA B O 1
ATOM 2672 N N . GLU B 1 14 ? 47.789 115.829 111.420 1.00 78.27 25 GLU B N 1
ATOM 2673 C CA . GLU B 1 14 ? 48.593 114.753 112.007 1.00 77.89 25 GLU B CA 1
ATOM 2674 C C . GLU B 1 14 ? 47.897 113.383 111.963 1.00 77.51 25 GLU B C 1
ATOM 2675 O O . GLU B 1 14 ? 48.573 112.355 111.919 1.00 77.55 25 GLU B O 1
ATOM 2676 N N . ASP B 1 15 ? 46.558 113.381 111.994 1.00 77.03 26 ASP B N 1
ATOM 2677 C CA . ASP B 1 15 ? 45.759 112.151 111.926 1.00 76.62 26 ASP B CA 1
ATOM 2678 C C . ASP B 1 15 ? 45.846 111.473 110.539 1.00 76.53 26 ASP B C 1
ATOM 2679 O O . ASP B 1 15 ? 45.697 110.254 110.444 1.00 76.45 26 ASP B O 1
ATOM 2681 N N . ALA B 1 16 ? 46.075 112.261 109.480 1.00 75.94 27 ALA B N 1
ATOM 2682 C CA . ALA B 1 16 ? 46.214 111.752 108.104 1.00 74.63 27 ALA B CA 1
ATOM 2683 C C . ALA B 1 16 ? 47.619 111.195 107.853 1.00 73.05 27 ALA B C 1
ATOM 2684 O O . ALA B 1 16 ? 47.771 110.192 107.152 1.00 74.13 27 ALA B O 1
ATOM 2686 N N . LYS B 1 17 ? 48.638 111.862 108.397 1.00 70.67 28 LYS B N 1
ATOM 2687 C CA . LYS B 1 17 ? 50.034 111.420 108.274 1.00 68.77 28 LYS B CA 1
ATOM 2688 C C . LYS B 1 17 ? 50.268 110.096 109.021 1.00 66.86 28 LYS B C 1
ATOM 2689 O O . LYS B 1 17 ? 51.074 109.275 108.583 1.00 67.10 28 LYS B O 1
ATOM 2691 N N . LYS B 1 18 ? 49.568 109.906 110.144 1.00 64.68 29 LYS B N 1
ATOM 2692 C CA . LYS B 1 18 ? 49.664 108.687 110.950 1.00 62.81 29 LYS B CA 1
ATOM 2693 C C . LYS B 1 18 ? 49.130 107.473 110.176 1.00 61.13 29 LYS B C 1
ATOM 2694 O O . LYS B 1 18 ? 49.787 106.428 110.132 1.00 60.84 29 LYS B O 1
ATOM 2696 N N . LEU B 1 19 ? 47.948 107.625 109.570 1.00 58.67 30 LEU B N 1
ATOM 2697 C CA . LEU B 1 19 ? 47.324 106.557 108.772 1.00 56.97 30 LEU B CA 1
ATOM 2698 C C . LEU B 1 19 ? 48.129 106.229 107.494 1.00 56.19 30 LEU B C 1
ATOM 2699 O O . LEU B 1 19 ? 48.115 105.082 107.054 1.00 56.25 30 LEU B O 1
ATOM 2704 N N . THR B 1 20 ? 48.806 107.225 106.909 1.00 54.93 31 THR B N 1
ATOM 2705 C CA . THR B 1 20 ? 49.665 107.009 105.736 1.00 53.43 31 THR B CA 1
ATOM 2706 C C . THR B 1 20 ? 50.867 106.160 106.153 1.00 53.64 31 THR B C 1
ATOM 2707 O O . THR B 1 20 ? 51.242 105.242 105.428 1.00 54.64 31 THR B O 1
ATOM 2711 N N . GLU B 1 21 ? 51.458 106.463 107.314 1.00 53.30 32 GLU B N 1
ATOM 2712 C CA . GLU B 1 21 ? 52.597 105.693 107.837 1.00 53.07 32 GLU B CA 1
ATOM 2713 C C . GLU B 1 21 ? 52.178 104.241 108.159 1.00 52.21 32 GLU B C 1
ATOM 2714 O O . GLU B 1 21 ? 52.967 103.318 107.949 1.00 53.26 32 GLU B O 1
ATOM 2716 N N . LEU B 1 22 ? 50.952 104.048 108.658 1.00 51.13 33 LEU B N 1
ATOM 2717 C CA . LEU B 1 22 ? 50.424 102.705 108.955 1.00 50.57 33 LEU B CA 1
ATOM 2718 C C . LEU B 1 22 ? 50.317 101.873 107.675 1.00 51.89 33 LEU B C 1
ATOM 2719 O O . LEU B 1 22 ? 50.654 100.684 107.683 1.00 53.68 33 LEU B O 1
ATOM 2724 N N . ALA B 1 23 ? 49.835 102.502 106.597 1.00 51.37 34 ALA B N 1
ATOM 2725 C CA . ALA B 1 23 ? 49.690 101.847 105.295 1.00 50.63 34 ALA B CA 1
ATOM 2726 C C . ALA B 1 23 ? 51.054 101.401 104.800 1.00 51.21 34 ALA B C 1
ATOM 2727 O O . ALA B 1 23 ? 51.270 100.213 104.637 1.00 52.00 34 ALA B O 1
ATOM 2729 N N . GLU B 1 24 ? 51.983 102.345 104.663 1.00 51.65 35 GLU B N 1
ATOM 2730 C CA . GLU B 1 24 ? 53.359 102.075 104.191 1.00 53.19 35 GLU B CA 1
ATOM 2731 C C . GLU B 1 24 ? 54.084 100.943 104.942 1.00 53.70 35 GLU B C 1
ATOM 2732 O O . GLU B 1 24 ? 54.874 100.201 104.342 1.00 52.51 35 GLU B O 1
ATOM 2738 N N . ASN B 1 25 ? 53.795 100.819 106.240 1.00 55.21 36 ASN B N 1
ATOM 2739 C CA . ASN B 1 25 ? 54.395 99.806 107.106 1.00 56.31 36 ASN B CA 1
ATOM 2740 C C . ASN B 1 25 ? 53.917 98.385 106.793 1.00 53.85 36 ASN B C 1
ATOM 2741 O O . ASN B 1 25 ? 54.707 97.508 106.445 1.00 54.25 36 ASN B O 1
ATOM 2746 N N . VAL B 1 26 ? 52.614 98.180 106.909 1.00 51.80 37 VAL B N 1
ATOM 2747 C CA . VAL B 1 26 ? 51.989 96.876 106.652 1.00 50.44 37 VAL B CA 1
ATOM 2748 C C . VAL B 1 26 ? 52.055 96.446 105.170 1.00 49.10 37 VAL B C 1
ATOM 2749 O O . VAL B 1 26 ? 52.098 95.242 104.865 1.00 47.85 37 VAL B O 1
ATOM 2753 N N . LEU B 1 27 ? 52.137 97.437 104.274 1.00 47.81 38 LEU B N 1
ATOM 2754 C CA . LEU B 1 27 ? 52.181 97.213 102.824 1.00 46.58 38 LEU B CA 1
ATOM 2755 C C . LEU B 1 27 ? 53.558 96.645 102.361 1.00 46.65 38 LEU B C 1
ATOM 2756 O O . LEU B 1 27 ? 53.702 96.234 101.206 1.00 46.57 38 LEU B O 1
ATOM 2761 N N . GLN B 1 28 ? 54.559 96.630 103.256 1.00 47.57 39 GLN B N 1
ATOM 2762 C CA . GLN B 1 28 ? 55.871 96.031 102.991 1.00 47.22 39 GLN B CA 1
ATOM 2763 C C . GLN B 1 28 ? 55.741 94.494 102.947 1.00 46.92 39 GLN B C 1
ATOM 2764 O O . GLN B 1 28 ? 56.626 93.813 102.422 1.00 46.99 39 GLN B O 1
ATOM 2766 N N . GLY B 1 29 ? 54.652 93.958 103.527 1.00 46.05 40 GLY B N 1
ATOM 2767 C CA . GLY B 1 29 ? 54.347 92.532 103.525 1.00 44.41 40 GLY B CA 1
ATOM 2768 C C . GLY B 1 29 ? 53.950 91.998 102.154 1.00 43.48 40 GLY B C 1
ATOM 2769 O O . GLY B 1 29 ? 54.016 90.764 101.935 1.00 41.72 40 GLY B O 1
ATOM 2770 N N . TRP B 1 30 ? 53.493 92.919 101.278 1.00 44.22 41 TRP B N 1
ATOM 2771 C CA . TRP B 1 30 ? 53.104 92.675 99.885 1.00 44.97 41 TRP B CA 1
ATOM 2772 C C . TRP B 1 30 ? 54.201 93.267 99.001 1.00 48.64 41 TRP B C 1
ATOM 2773 O O . TRP B 1 30 ? 55.038 94.037 99.466 1.00 48.09 41 TRP B O 1
ATOM 2784 N N . ASP B 1 31 ? 54.181 92.889 97.727 1.00 53.68 42 ASP B N 1
ATOM 2785 C CA . ASP B 1 31 ? 55.151 93.338 96.741 1.00 58.02 42 ASP B CA 1
ATOM 2786 C C . ASP B 1 31 ? 54.410 94.224 95.748 1.00 60.04 42 ASP B C 1
ATOM 2787 O O . ASP B 1 31 ? 54.095 93.824 94.620 1.00 60.35 42 ASP B O 1
ATOM 2792 N N . VAL B 1 32 ? 54.090 95.425 96.231 1.00 62.48 43 VAL B N 1
ATOM 2793 C CA . VAL B 1 32 ? 53.398 96.469 95.478 1.00 63.98 43 VAL B CA 1
ATOM 2794 C C . VAL B 1 32 ? 54.217 97.767 95.629 1.00 65.40 43 VAL B C 1
ATOM 2795 O O . VAL B 1 32 ? 54.484 98.202 96.760 1.00 65.24 43 VAL B O 1
ATOM 2797 N N . GLN B 1 33 ? 54.656 98.347 94.507 1.00 66.45 44 GLN B N 1
ATOM 2798 C CA . GLN B 1 33 ? 55.439 99.594 94.521 1.00 66.90 44 GLN B CA 1
ATOM 2799 C C . GLN B 1 33 ? 54.500 100.759 94.842 1.00 66.62 44 GLN B C 1
ATOM 2800 O O . GLN B 1 33 ? 53.883 101.332 93.938 1.00 67.48 44 GLN B O 1
ATOM 2802 N N . ALA B 1 34 ? 54.376 101.075 96.134 1.00 65.24 45 ALA B N 1
ATOM 2803 C CA . ALA B 1 34 ? 53.504 102.155 96.612 1.00 63.96 45 ALA B CA 1
ATOM 2804 C C . ALA B 1 34 ? 54.052 103.544 96.258 1.00 63.18 45 ALA B C 1
ATOM 2805 O O . ALA B 1 34 ? 55.092 103.948 96.781 1.00 61.77 45 ALA B O 1
ATOM 2807 N N . GLU B 1 35 ? 53.353 104.257 95.367 1.00 62.40 46 GLU B N 1
ATOM 2808 C CA . GLU B 1 35 ? 53.744 105.610 94.940 1.00 61.47 46 GLU B CA 1
ATOM 2809 C C . GLU B 1 35 ? 53.006 106.659 95.795 1.00 59.28 46 GLU B C 1
ATOM 2810 O O . GLU B 1 35 ? 53.632 107.296 96.643 1.00 59.80 46 GLU B O 1
ATOM 2813 N N . LYS B 1 36 ? 51.695 106.814 95.587 1.00 56.47 47 LYS B N 1
ATOM 2814 C CA . LYS B 1 36 ? 50.859 107.757 96.339 1.00 54.98 47 LYS B CA 1
ATOM 2815 C C . LYS B 1 36 ? 49.809 106.943 97.098 1.00 52.21 47 LYS B C 1
ATOM 2816 O O . LYS B 1 36 ? 49.251 105.994 96.542 1.00 51.97 47 LYS B O 1
ATOM 2822 N N . ILE B 1 37 ? 49.526 107.339 98.343 1.00 49.39 48 ILE B N 1
ATOM 2823 C CA . ILE B 1 37 ? 48.550 106.668 99.214 1.00 47.83 48 ILE B CA 1
ATOM 2824 C C . ILE B 1 37 ? 47.482 107.662 99.668 1.00 47.08 48 ILE B C 1
ATOM 2825 O O . ILE B 1 37 ? 47.807 108.639 100.328 1.00 47.83 48 ILE B O 1
ATOM 2830 N N . ASP B 1 38 ? 46.224 107.408 99.305 1.00 46.86 49 ASP B N 1
ATOM 2831 C CA . ASP B 1 38 ? 45.080 108.254 99.656 1.00 47.85 49 ASP B CA 1
ATOM 2832 C C . ASP B 1 38 ? 44.223 107.589 100.723 1.00 47.76 49 ASP B C 1
ATOM 2833 O O . ASP B 1 38 ? 43.764 106.469 100.515 1.00 46.95 49 ASP B O 1
ATOM 2838 N N . VAL B 1 39 ? 43.988 108.273 101.844 1.00 49.04 50 VAL B N 1
ATOM 2839 C CA . VAL B 1 39 ? 43.149 107.741 102.930 1.00 49.61 50 VAL B CA 1
ATOM 2840 C C . VAL B 1 39 ? 41.695 107.994 102.568 1.00 49.89 50 VAL B C 1
ATOM 2841 O O . VAL B 1 39 ? 41.390 109.060 102.036 1.00 49.08 50 VAL B O 1
ATOM 2845 N N . ILE B 1 40 ? 40.807 107.037 102.851 1.00 51.67 51 ILE B N 1
ATOM 2846 C CA . ILE B 1 40 ? 39.363 107.173 102.554 1.00 53.38 51 ILE B CA 1
ATOM 2847 C C . ILE B 1 40 ? 38.507 106.951 103.821 1.00 53.10 51 ILE B C 1
ATOM 2848 O O . ILE B 1 40 ? 37.962 105.874 104.068 1.00 52.79 51 ILE B O 1
ATOM 2858 N N . ALA B 1 46 ? 35.835 101.195 109.562 1.00 69.51 57 ALA B N 1
ATOM 2859 C CA . ALA B 1 46 ? 36.821 100.357 108.853 1.00 67.63 57 ALA B CA 1
ATOM 2860 C C . ALA B 1 46 ? 37.739 101.230 107.978 1.00 65.43 57 ALA B C 1
ATOM 2861 O O . ALA B 1 46 ? 37.246 102.010 107.160 1.00 67.07 57 ALA B O 1
ATOM 2863 N N . LEU B 1 47 ? 39.057 101.102 108.151 1.00 61.77 58 LEU B N 1
ATOM 2864 C CA . LEU B 1 47 ? 40.036 101.907 107.386 1.00 58.23 58 LEU B CA 1
ATOM 2865 C C . LEU B 1 47 ? 40.220 101.377 105.968 1.00 55.41 58 LEU B C 1
ATOM 2866 O O . LEU B 1 47 ? 40.323 100.169 105.771 1.00 55.19 58 LEU B O 1
ATOM 2871 N N . VAL B 1 48 ? 40.236 102.285 104.991 1.00 52.11 59 VAL B N 1
ATOM 2872 C CA . VAL B 1 48 ? 40.406 101.945 103.582 1.00 49.26 59 VAL B CA 1
ATOM 2873 C C . VAL B 1 48 ? 41.324 102.972 102.927 1.00 47.66 59 VAL B C 1
ATOM 2874 O O . VAL B 1 48 ? 41.175 104.173 103.158 1.00 47.50 59 VAL B O 1
ATOM 2878 N N . TRP B 1 49 ? 42.270 102.484 102.123 1.00 45.67 60 TRP B N 1
ATOM 2879 C CA . TRP B 1 49 ? 43.217 103.316 101.400 1.00 43.89 60 TRP B CA 1
ATOM 2880 C C . TRP B 1 49 ? 43.249 102.966 99.928 1.00 43.26 60 TRP B C 1
ATOM 2881 O O . TRP B 1 49 ? 43.088 101.809 99.577 1.00 43.05 60 TRP B O 1
ATOM 2892 N N . LYS B 1 50 ? 43.470 103.968 99.079 1.00 43.54 61 LYS B N 1
ATOM 2893 C CA . LYS B 1 50 ? 43.620 103.766 97.646 1.00 43.65 61 LYS B CA 1
ATOM 2894 C C . LYS B 1 50 ? 45.099 103.960 97.426 1.00 42.13 61 LYS B C 1
ATOM 2895 O O . LYS B 1 50 ? 45.603 105.062 97.603 1.00 42.33 61 LYS B O 1
ATOM 2901 N N . VAL B 1 51 ? 45.789 102.875 97.072 1.00 41.68 62 VAL B N 1
ATOM 2902 C CA . VAL B 1 51 ? 47.228 102.874 96.830 1.00 40.91 62 VAL B CA 1
ATOM 2903 C C . VAL B 1 51 ? 47.530 102.883 95.333 1.00 42.97 62 VAL B C 1
ATOM 2904 O O . VAL B 1 51 ? 47.110 101.979 94.621 1.00 44.19 62 VAL B O 1
ATOM 2908 N N . HIS B 1 52 ? 48.254 103.902 94.872 1.00 46.29 63 HIS B N 1
ATOM 2909 C CA . HIS B 1 52 ? 48.637 104.049 93.462 1.00 48.66 63 HIS B CA 1
ATOM 2910 C C . HIS B 1 52 ? 49.974 103.358 93.190 1.00 51.20 63 HIS B C 1
ATOM 2911 O O . HIS B 1 52 ? 50.944 103.571 93.928 1.00 50.49 63 HIS B O 1
ATOM 2918 N N . THR B 1 53 ? 49.998 102.524 92.143 1.00 55.43 64 THR B N 1
ATOM 2919 C CA . THR B 1 53 ? 51.180 101.760 91.701 1.00 59.30 64 THR B CA 1
ATOM 2920 C C . THR B 1 53 ? 51.696 102.331 90.390 1.00 62.45 64 THR B C 1
ATOM 2921 O O . THR B 1 53 ? 51.122 103.304 89.892 1.00 62.41 64 THR B O 1
ATOM 2925 N N . ASP B 1 54 ? 52.773 101.741 89.848 1.00 66.23 65 ASP B N 1
ATOM 2926 C CA . ASP B 1 54 ? 53.411 102.147 88.564 1.00 68.64 65 ASP B CA 1
ATOM 2927 C C . ASP B 1 54 ? 52.469 102.753 87.475 1.00 69.89 65 ASP B C 1
ATOM 2928 O O . ASP B 1 54 ? 52.837 103.741 86.826 1.00 71.29 65 ASP B O 1
ATOM 2930 N N . SER B 1 55 ? 51.283 102.154 87.290 1.00 69.28 66 SER B N 1
ATOM 2931 C CA . SER B 1 55 ? 50.265 102.614 86.322 1.00 68.57 66 SER B CA 1
ATOM 2932 C C . SER B 1 55 ? 48.967 101.807 86.483 1.00 67.68 66 SER B C 1
ATOM 2933 O O . SER B 1 55 ? 48.633 100.950 85.655 1.00 68.27 66 SER B O 1
ATOM 2935 N N . GLY B 1 56 ? 48.251 102.107 87.567 1.00 65.55 67 GLY B N 1
ATOM 2936 C CA . GLY B 1 56 ? 46.985 101.459 87.929 1.00 62.71 67 GLY B CA 1
ATOM 2937 C C . GLY B 1 56 ? 46.644 101.859 89.360 1.00 60.16 67 GLY B C 1
ATOM 2938 O O . GLY B 1 56 ? 46.927 103.004 89.764 1.00 61.28 67 GLY B O 1
ATOM 2939 N N . ALA B 1 57 ? 46.065 100.931 90.128 1.00 55.13 68 ALA B N 1
ATOM 2940 C CA . ALA B 1 57 ? 45.698 101.192 91.528 1.00 51.51 68 ALA B CA 1
ATOM 2941 C C . ALA B 1 57 ? 45.298 99.931 92.306 1.00 49.52 68 ALA B C 1
ATOM 2942 O O . ALA B 1 57 ? 44.750 98.982 91.737 1.00 50.23 68 ALA B O 1
ATOM 2944 N N . VAL B 1 58 ? 45.538 99.959 93.616 1.00 46.64 69 VAL B N 1
ATOM 2945 C CA . VAL B 1 58 ? 45.232 98.847 94.533 1.00 44.51 69 VAL B CA 1
ATOM 2946 C C . VAL B 1 58 ? 44.541 99.357 95.820 1.00 42.82 69 VAL B C 1
ATOM 2947 O O . VAL B 1 58 ? 44.724 100.512 96.214 1.00 42.28 69 VAL B O 1
ATOM 2951 N N . CYS B 1 59 ? 43.747 98.494 96.453 1.00 41.54 70 CYS B N 1
ATOM 2952 C CA . CYS B 1 59 ? 42.997 98.825 97.670 1.00 40.50 70 CYS B CA 1
ATOM 2953 C C . CYS B 1 59 ? 43.447 98.095 98.926 1.00 39.63 70 CYS B C 1
ATOM 2954 O O . CYS B 1 59 ? 43.362 96.883 98.980 1.00 40.52 70 CYS B O 1
ATOM 2957 N N . LEU B 1 60 ? 43.876 98.836 99.943 1.00 39.59 71 LEU B N 1
ATOM 2958 C CA . LEU B 1 60 ? 44.278 98.276 101.221 1.00 40.08 71 LEU B CA 1
ATOM 2959 C C . LEU B 1 60 ? 43.119 98.566 102.156 1.00 43.59 71 LEU B C 1
ATOM 2960 O O . LEU B 1 60 ? 42.593 99.675 102.144 1.00 43.06 71 LEU B O 1
ATOM 2965 N N . LYS B 1 61 ? 42.715 97.567 102.941 1.00 46.61 72 LYS B N 1
ATOM 2966 C CA . LYS B 1 61 ? 41.622 97.691 103.892 1.00 49.97 72 LYS B CA 1
ATOM 2967 C C . LYS B 1 61 ? 42.018 97.057 105.213 1.00 50.89 72 LYS B C 1
ATOM 2968 O O . LYS B 1 61 ? 42.596 95.975 105.202 1.00 48.70 72 LYS B O 1
ATOM 2974 N N . ARG B 1 62 ? 41.746 97.741 106.334 1.00 54.38 73 ARG B N 1
ATOM 2975 C CA . ARG B 1 62 ? 41.989 97.186 107.665 1.00 56.78 73 ARG B CA 1
ATOM 2976 C C . ARG B 1 62 ? 40.604 96.726 108.067 1.00 59.23 73 ARG B C 1
ATOM 2977 O O . ARG B 1 62 ? 39.695 97.551 108.182 1.00 60.15 73 ARG B O 1
ATOM 2985 N N . ILE B 1 63 ? 40.430 95.418 108.242 1.00 62.50 74 ILE B N 1
ATOM 2986 C CA . ILE B 1 63 ? 39.133 94.848 108.587 1.00 64.63 74 ILE B CA 1
ATOM 2987 C C . ILE B 1 63 ? 38.817 95.137 110.059 1.00 68.40 74 ILE B C 1
ATOM 2988 O O . ILE B 1 63 ? 39.668 94.908 110.940 1.00 68.04 74 ILE B O 1
ATOM 2993 N N . HIS B 1 64 ? 37.607 95.661 110.299 1.00 72.02 75 HIS B N 1
ATOM 2994 C CA . HIS B 1 64 ? 37.114 95.995 111.637 1.00 75.01 75 HIS B CA 1
ATOM 2995 C C . HIS B 1 64 ? 36.102 94.898 112.044 1.00 76.08 75 HIS B C 1
ATOM 2996 O O . HIS B 1 64 ? 34.891 95.133 112.094 1.00 75.86 75 HIS B O 1
ATOM 3003 N N . ARG B 1 65 ? 36.635 93.700 112.310 1.00 76.34 76 ARG B N 1
ATOM 3004 C CA . ARG B 1 65 ? 35.867 92.515 112.711 1.00 75.24 76 ARG B CA 1
ATOM 3005 C C . ARG B 1 65 ? 36.657 91.558 113.619 1.00 74.80 76 ARG B C 1
ATOM 3006 O O . ARG B 1 65 ? 37.887 91.712 113.757 1.00 74.17 76 ARG B O 1
ATOM 3014 N N . PRO B 1 66 ? 35.944 90.623 114.315 1.00 74.23 77 PRO B N 1
ATOM 3015 C CA . PRO B 1 66 ? 36.669 89.605 115.098 1.00 73.22 77 PRO B CA 1
ATOM 3016 C C . PRO B 1 66 ? 37.285 88.616 114.099 1.00 70.85 77 PRO B C 1
ATOM 3017 O O . PRO B 1 66 ? 36.605 88.279 113.115 1.00 69.07 77 PRO B O 1
ATOM 3021 N N . GLU B 1 67 ? 38.517 88.151 114.352 1.00 68.21 78 GLU B N 1
ATOM 3022 C CA . GLU B 1 67 ? 39.245 87.229 113.432 1.00 67.48 78 GLU B CA 1
ATOM 3023 C C . GLU B 1 67 ? 38.383 86.112 112.767 1.00 66.58 78 GLU B C 1
ATOM 3024 O O . GLU B 1 67 ? 38.562 85.839 111.580 1.00 65.52 78 GLU B O 1
ATOM 3030 N N . LYS B 1 68 ? 37.441 85.513 113.503 1.00 64.48 79 LYS B N 1
ATOM 3031 C CA . LYS B 1 68 ? 36.587 84.459 112.959 1.00 61.85 79 LYS B CA 1
ATOM 3032 C C . LYS B 1 68 ? 35.690 84.978 111.828 1.00 61.72 79 LYS B C 1
ATOM 3033 O O . LYS B 1 68 ? 35.649 84.381 110.731 1.00 60.68 79 LYS B O 1
ATOM 3035 N N . LYS B 1 69 ? 34.980 86.080 112.084 1.00 60.29 80 LYS B N 1
ATOM 3036 C CA . LYS B 1 69 ? 34.083 86.681 111.065 1.00 59.49 80 LYS B CA 1
ATOM 3037 C C . LYS B 1 69 ? 34.852 87.331 109.915 1.00 54.46 80 LYS B C 1
ATOM 3038 O O . LYS B 1 69 ? 34.345 87.395 108.776 1.00 52.60 80 LYS B O 1
ATOM 3044 N N . ALA B 1 70 ? 36.048 87.836 110.223 1.00 49.81 81 ALA B N 1
ATOM 3045 C CA . ALA B 1 70 ? 36.892 88.450 109.230 1.00 46.59 81 ALA B CA 1
ATOM 3046 C C . ALA B 1 70 ? 37.289 87.383 108.206 1.00 44.32 81 ALA B C 1
ATOM 3047 O O . ALA B 1 70 ? 37.048 87.563 107.021 1.00 42.62 81 ALA B O 1
ATOM 3049 N N . LEU B 1 71 ? 37.839 86.267 108.686 1.00 42.79 82 LEU B N 1
ATOM 3050 C CA . LEU B 1 71 ? 38.273 85.169 107.825 1.00 42.92 82 LEU B CA 1
ATOM 3051 C C . LEU B 1 71 ? 37.121 84.592 107.002 1.00 42.81 82 LEU B C 1
ATOM 3052 O O . LEU B 1 71 ? 37.315 84.290 105.833 1.00 42.07 82 LEU B O 1
ATOM 3057 N N . PHE B 1 72 ? 35.933 84.468 107.590 1.00 42.01 83 PHE B N 1
ATOM 3058 C CA . PHE B 1 72 ? 34.778 83.948 106.855 1.00 40.63 83 PHE B CA 1
ATOM 3059 C C . PHE B 1 72 ? 34.526 84.779 105.598 1.00 42.20 83 PHE B C 1
ATOM 3060 O O . PHE B 1 72 ? 34.349 84.216 104.512 1.00 44.59 83 PHE B O 1
ATOM 3068 N N . SER B 1 73 ? 34.527 86.106 105.743 1.00 41.09 84 SER B N 1
ATOM 3069 C CA . SER B 1 73 ? 34.290 87.001 104.608 1.00 41.12 84 SER B CA 1
ATOM 3070 C C . SER B 1 73 ? 35.453 87.049 103.604 1.00 39.91 84 SER B C 1
ATOM 3071 O O . SER B 1 73 ? 35.228 87.165 102.407 1.00 39.31 84 SER B O 1
ATOM 3074 N N . ILE B 1 74 ? 36.688 86.999 104.101 1.00 40.24 85 ILE B N 1
ATOM 3075 C CA . ILE B 1 74 ? 37.880 87.050 103.242 1.00 38.39 85 ILE B CA 1
ATOM 3076 C C . ILE B 1 74 ? 37.906 85.828 102.313 1.00 38.90 85 ILE B C 1
ATOM 3077 O O . ILE B 1 74 ? 38.027 85.980 101.094 1.00 39.33 85 ILE B O 1
ATOM 3082 N N . PHE B 1 75 ? 37.753 84.635 102.881 1.00 38.43 86 PHE B N 1
ATOM 3083 C CA . PHE B 1 75 ? 37.720 83.411 102.073 1.00 39.28 86 PHE B CA 1
ATOM 3084 C C . PHE B 1 75 ? 36.484 83.356 101.168 1.00 39.20 86 PHE B C 1
ATOM 3085 O O . PHE B 1 75 ? 36.538 82.726 100.110 1.00 38.65 86 PHE B O 1
ATOM 3093 N N . ALA B 1 76 ? 35.392 84.004 101.581 1.00 40.57 87 ALA B N 1
ATOM 3094 C CA . ALA B 1 76 ? 34.176 84.095 100.766 1.00 40.26 87 ALA B CA 1
ATOM 3095 C C . ALA B 1 76 ? 34.479 84.941 99.519 1.00 40.83 87 ALA B C 1
ATOM 3096 O O . ALA B 1 76 ? 34.108 84.577 98.405 1.00 42.31 87 ALA B O 1
ATOM 3098 N N . GLN B 1 77 ? 35.183 86.049 99.710 1.00 40.35 88 GLN B N 1
ATOM 3099 C CA . GLN B 1 77 ? 35.534 86.920 98.604 1.00 40.61 88 GLN B CA 1
ATOM 3100 C C . GLN B 1 77 ? 36.518 86.234 97.652 1.00 41.70 88 GLN B C 1
ATOM 3101 O O . GLN B 1 77 ? 36.377 86.359 96.433 1.00 43.26 88 GLN B O 1
ATOM 3107 N N . ASP B 1 78 ? 37.496 85.512 98.199 1.00 42.38 89 ASP B N 1
ATOM 3108 C CA . ASP B 1 78 ? 38.462 84.796 97.373 1.00 42.16 89 ASP B CA 1
ATOM 3109 C C . ASP B 1 78 ? 37.737 83.732 96.526 1.00 41.68 89 ASP B C 1
ATOM 3110 O O . ASP B 1 78 ? 37.992 83.604 95.330 1.00 40.78 89 ASP B O 1
ATOM 3115 N N . TYR B 1 79 ? 36.827 82.994 97.157 1.00 41.89 90 TYR B N 1
ATOM 3116 C CA . TYR B 1 79 ? 36.025 81.969 96.473 1.00 42.32 90 TYR B CA 1
ATOM 3117 C C . TYR B 1 79 ? 35.261 82.561 95.280 1.00 42.74 90 TYR B C 1
ATOM 3118 O O . TYR B 1 79 ? 35.340 82.032 94.169 1.00 42.90 90 TYR B O 1
ATOM 3127 N N . LEU B 1 80 ? 34.557 83.668 95.521 1.00 41.60 91 LEU B N 1
ATOM 3128 C CA . LEU B 1 80 ? 33.778 84.356 94.484 1.00 40.81 91 LEU B CA 1
ATOM 3129 C C . LEU B 1 80 ? 34.641 84.933 93.355 1.00 39.52 91 LEU B C 1
ATOM 3130 O O . LEU B 1 80 ? 34.303 84.787 92.187 1.00 40.72 91 LEU B O 1
ATOM 3135 N N . ALA B 1 81 ? 35.732 85.600 93.701 1.00 38.92 92 ALA B N 1
ATOM 3136 C CA . ALA B 1 81 ? 36.637 86.171 92.699 1.00 38.58 92 ALA B CA 1
ATOM 3137 C C . ALA B 1 81 ? 37.143 85.083 91.769 1.00 39.40 92 ALA B C 1
ATOM 3138 O O . ALA B 1 81 ? 37.069 85.234 90.551 1.00 38.73 92 ALA B O 1
ATOM 3140 N N . LYS B 1 82 ? 37.613 83.983 92.356 1.00 40.21 93 LYS B N 1
ATOM 3141 C CA . LYS B 1 82 ? 38.141 82.842 91.589 1.00 41.21 93 LYS B CA 1
ATOM 3142 C C . LYS B 1 82 ? 37.082 82.093 90.791 1.00 41.46 93 LYS B C 1
ATOM 3143 O O . LYS B 1 82 ? 37.411 81.433 89.827 1.00 43.41 93 LYS B O 1
ATOM 3149 N N . LYS B 1 83 ? 35.830 82.176 91.212 1.00 42.44 94 LYS B N 1
ATOM 3150 C CA . LYS B 1 83 ? 34.721 81.526 90.530 1.00 41.72 94 LYS B CA 1
ATOM 3151 C C . LYS B 1 83 ? 34.245 82.340 89.322 1.00 41.71 94 LYS B C 1
ATOM 3152 O O . LYS B 1 83 ? 33.547 81.796 88.482 1.00 42.84 94 LYS B O 1
ATOM 3158 N N . GLY B 1 84 ? 34.640 83.614 89.215 1.00 41.46 95 GLY B N 1
ATOM 3159 C CA . GLY B 1 84 ? 34.213 84.487 88.110 1.00 42.22 95 GLY B CA 1
ATOM 3160 C C . GLY B 1 84 ? 33.201 85.573 88.489 1.00 43.38 95 GLY B C 1
ATOM 3161 O O . GLY B 1 84 ? 32.833 86.375 87.650 1.00 43.88 95 GLY B O 1
ATOM 3170 N N . ASN B 1 86 ? 31.874 89.033 89.938 1.00 45.85 97 ASN B N 1
ATOM 3171 C CA . ASN B 1 86 ? 32.485 90.363 89.931 1.00 44.73 97 ASN B CA 1
ATOM 3172 C C . ASN B 1 86 ? 32.627 90.976 91.330 1.00 44.45 97 ASN B C 1
ATOM 3173 O O . ASN B 1 86 ? 31.838 91.826 91.724 1.00 44.15 97 ASN B O 1
ATOM 3178 N N . VAL B 1 87 ? 33.614 90.495 92.080 1.00 43.79 98 VAL B N 1
ATOM 3179 C CA . VAL B 1 87 ? 33.969 91.038 93.386 1.00 42.38 98 VAL B CA 1
ATOM 3180 C C . VAL B 1 87 ? 35.455 91.287 93.205 1.00 42.07 98 VAL B C 1
ATOM 3181 O O . VAL B 1 87 ? 36.086 90.560 92.440 1.00 44.06 98 VAL B O 1
ATOM 3185 N N . PRO B 1 88 ? 36.018 92.326 93.845 1.00 41.61 99 PRO B N 1
ATOM 3186 C CA . PRO B 1 88 ? 37.456 92.555 93.651 1.00 40.59 99 PRO B CA 1
ATOM 3187 C C . PRO B 1 88 ? 38.294 91.370 94.108 1.00 40.15 99 PRO B C 1
ATOM 3188 O O . PRO B 1 88 ? 38.008 90.788 95.155 1.00 38.35 99 PRO B O 1
ATOM 3192 N N . GLY B 1 89 ? 39.294 91.007 93.310 1.00 39.19 100 GLY B N 1
ATOM 3193 C CA . GLY B 1 89 ? 40.161 89.900 93.653 1.00 39.45 100 GLY B CA 1
ATOM 3194 C C . GLY B 1 89 ? 41.194 90.310 94.685 1.00 39.19 100 GLY B C 1
ATOM 3195 O O . GLY B 1 89 ? 41.628 91.460 94.712 1.00 39.31 100 GLY B O 1
ATOM 3196 N N . ILE B 1 90 ? 41.600 89.351 95.509 1.00 38.74 101 ILE B N 1
ATOM 3197 C CA . ILE B 1 90 ? 42.571 89.566 96.565 1.00 38.34 101 ILE B CA 1
ATOM 3198 C C . ILE B 1 90 ? 43.965 89.241 96.070 1.00 38.01 101 ILE B C 1
ATOM 3199 O O . ILE B 1 90 ? 44.161 88.185 95.486 1.00 39.81 101 ILE B O 1
ATOM 3204 N N . LEU B 1 91 ? 44.918 90.146 96.296 1.00 37.50 102 LEU B N 1
ATOM 3205 C CA . LEU B 1 91 ? 46.306 89.945 95.906 1.00 37.72 102 LEU B CA 1
ATOM 3206 C C . LEU B 1 91 ? 47.059 89.243 97.039 1.00 39.15 102 LEU B C 1
ATOM 3207 O O . LEU B 1 91 ? 47.106 89.783 98.132 1.00 38.83 102 LEU B O 1
ATOM 3212 N N . PRO B 1 92 ? 47.608 88.029 96.812 1.00 39.61 103 PRO B N 1
ATOM 3213 C CA . PRO B 1 92 ? 48.374 87.376 97.871 1.00 38.37 103 PRO B CA 1
ATOM 3214 C C . PRO B 1 92 ? 49.607 88.171 98.294 1.00 38.92 103 PRO B C 1
ATOM 3215 O O . PRO B 1 92 ? 50.176 88.886 97.465 1.00 38.63 103 PRO B O 1
ATOM 3219 N N . ASN B 1 93 ? 50.007 88.052 99.565 1.00 39.38 104 ASN B N 1
ATOM 3220 C CA . ASN B 1 93 ? 51.206 88.758 100.079 1.00 39.20 104 ASN B CA 1
ATOM 3221 C C . ASN B 1 93 ? 52.438 87.914 99.812 1.00 38.12 104 ASN B C 1
ATOM 3222 O O . ASN B 1 93 ? 52.331 86.820 99.269 1.00 38.62 104 ASN B O 1
ATOM 3227 N N . LYS B 1 94 ? 53.596 88.412 100.228 1.00 39.18 105 LYS B N 1
ATOM 3228 C CA . LYS B 1 94 ? 54.868 87.710 100.051 1.00 38.94 105 LYS B CA 1
ATOM 3229 C C . LYS B 1 94 ? 54.897 86.268 100.591 1.00 39.65 105 LYS B C 1
ATOM 3230 O O . LYS B 1 94 ? 55.598 85.429 100.029 1.00 41.21 105 LYS B O 1
ATOM 3236 N N . LYS B 1 95 ? 54.136 85.981 101.647 1.00 41.10 106 LYS B N 1
ATOM 3237 C CA . LYS B 1 95 ? 54.065 84.637 102.234 1.00 43.03 106 LYS B CA 1
ATOM 3238 C C . LYS B 1 95 ? 52.995 83.751 101.587 1.00 41.92 106 LYS B C 1
ATOM 3239 O O . LYS B 1 95 ? 52.857 82.595 101.963 1.00 42.21 106 LYS B O 1
ATOM 3245 N N . GLY B 1 96 ? 52.246 84.274 100.617 1.00 41.88 107 GLY B N 1
ATOM 3246 C CA . GLY B 1 96 ? 51.202 83.514 99.946 1.00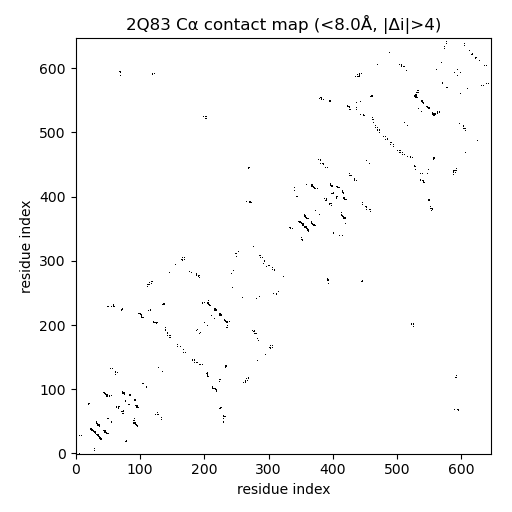 40.96 107 GLY B CA 1
ATOM 3247 C C . GLY B 1 96 ? 49.865 83.518 100.640 1.00 40.50 107 GLY B C 1
ATOM 3248 O O . GLY B 1 96 ? 48.957 82.802 100.222 1.00 41.68 107 GLY B O 1
ATOM 3249 N N . SER B 1 97 ? 49.718 84.342 101.672 1.00 39.73 108 SER B N 1
ATOM 3250 C CA . SER B 1 97 ? 48.469 84.415 102.408 1.00 40.61 108 SER B CA 1
ATOM 3251 C C . SER B 1 97 ? 47.579 85.503 101.824 1.00 38.66 108 SER B C 1
ATOM 3252 O O . SER B 1 97 ? 48.076 86.451 101.193 1.00 36.78 108 SER B O 1
ATOM 3255 N N . LEU B 1 98 ? 46.277 85.375 102.061 1.00 36.98 109 LEU B N 1
ATOM 3256 C CA . LEU B 1 98 ? 45.308 86.368 101.625 1.00 37.34 109 LEU B CA 1
ATOM 3257 C C . LEU B 1 98 ? 45.259 87.596 102.541 1.00 37.37 109 LEU B C 1
ATOM 3258 O O . LEU B 1 98 ? 44.627 88.582 102.190 1.00 38.53 109 LEU B O 1
ATOM 3263 N N . TYR B 1 99 ? 45.903 87.540 103.708 1.00 37.64 110 TYR B N 1
ATOM 3264 C CA . TYR B 1 99 ? 45.882 88.629 104.657 1.00 39.62 110 TYR B CA 1
ATOM 3265 C C . TYR B 1 99 ? 47.069 88.560 105.580 1.00 40.91 110 TYR B C 1
ATOM 3266 O O . TYR B 1 99 ? 47.766 87.548 105.638 1.00 42.79 110 TYR B O 1
ATOM 3275 N N . SER B 1 100 ? 47.274 89.635 106.327 1.00 42.70 111 SER B N 1
ATOM 3276 C CA . SER B 1 100 ? 48.322 89.691 107.339 1.00 45.25 111 SER B CA 1
ATOM 3277 C C . SER B 1 100 ? 47.678 90.275 108.602 1.00 46.61 111 SER B C 1
ATOM 3278 O O . SER B 1 100 ? 46.859 91.203 108.532 1.00 43.07 111 SER B O 1
ATOM 3281 N N . LYS B 1 101 ? 48.057 89.705 109.743 1.00 50.15 112 LYS B N 1
ATOM 3282 C CA . LYS B 1 101 ? 47.570 90.108 111.042 1.00 52.83 112 LYS B CA 1
ATOM 3283 C C . LYS B 1 101 ? 48.632 90.942 111.733 1.00 53.48 112 LYS B C 1
ATOM 3284 O O . LYS B 1 101 ? 49.773 90.500 111.846 1.00 53.27 112 LYS B O 1
ATOM 3290 N N . HIS B 1 102 ? 48.265 92.153 112.154 1.00 56.18 113 HIS B N 1
ATOM 3291 C CA . HIS B 1 102 ? 49.153 93.053 112.908 1.00 58.47 113 HIS B CA 1
ATOM 3292 C C . HIS B 1 102 ? 48.329 93.491 114.111 1.00 58.91 113 HIS B C 1
ATOM 3293 O O . HIS B 1 102 ? 47.403 94.301 113.972 1.00 58.36 113 HIS B O 1
ATOM 3300 N N . GLY B 1 103 ? 48.635 92.906 115.273 1.00 59.09 114 GLY B N 1
ATOM 3301 C CA . GLY B 1 103 ? 47.917 93.205 116.508 1.00 58.76 114 GLY B CA 1
ATOM 3302 C C . GLY B 1 103 ? 46.535 92.571 116.484 1.00 58.48 114 GLY B C 1
ATOM 3303 O O . GLY B 1 103 ? 46.401 91.386 116.175 1.00 58.12 114 GLY B O 1
ATOM 3304 N N . SER B 1 104 ? 45.513 93.369 116.789 1.00 58.66 115 SER B N 1
ATOM 3305 C CA . SER B 1 104 ? 44.124 92.915 116.810 1.00 59.00 115 SER B CA 1
ATOM 3306 C C . SER B 1 104 ? 43.392 93.079 115.472 1.00 59.91 115 SER B C 1
ATOM 3307 O O . SER B 1 104 ? 42.195 92.786 115.409 1.00 60.43 115 SER B O 1
ATOM 3309 N N . PHE B 1 105 ? 44.087 93.508 114.409 1.00 59.95 116 PHE B N 1
ATOM 3310 C CA . PHE B 1 105 ? 43.450 93.741 113.096 1.00 59.56 116 PHE B CA 1
ATOM 3311 C C . PHE B 1 105 ? 44.085 92.993 111.905 1.00 56.07 116 PHE B C 1
ATOM 3312 O O . PHE B 1 105 ? 45.292 92.728 111.885 1.00 55.44 116 PHE B O 1
ATOM 3315 N N . LEU B 1 106 ? 43.245 92.674 110.919 1.00 53.74 117 LEU B N 1
ATOM 3316 C CA . LEU B 1 106 ? 43.635 91.973 109.679 1.00 51.30 117 LEU B CA 1
ATOM 3317 C C . LEU B 1 106 ? 43.649 92.923 108.489 1.00 49.74 117 LEU B C 1
ATOM 3318 O O . LEU B 1 106 ? 42.674 93.644 108.278 1.00 49.41 117 LEU B O 1
ATOM 3323 N N . PHE B 1 107 ? 44.744 92.914 107.723 1.00 48.32 118 PHE B N 1
ATOM 3324 C CA . PHE B 1 107 ? 44.891 93.745 106.524 1.00 46.86 118 PHE B CA 1
ATOM 3325 C C . PHE B 1 107 ? 44.806 92.892 105.255 1.00 44.79 118 PHE B C 1
ATOM 3326 O O . PHE B 1 107 ? 45.389 91.803 105.198 1.00 44.54 118 PHE B O 1
ATOM 3334 N N . VAL B 1 108 ? 44.087 93.395 104.251 1.00 41.39 119 VAL B N 1
ATOM 3335 C CA . VAL B 1 108 ? 43.896 92.704 102.989 1.00 40.07 119 VAL B CA 1
ATOM 3336 C C . VAL B 1 108 ? 44.065 93.678 101.840 1.00 40.17 119 VAL B C 1
ATOM 3337 O O . VAL B 1 108 ? 43.572 94.793 101.920 1.00 40.58 119 VAL B O 1
ATOM 3341 N N . VAL B 1 109 ? 44.790 93.256 100.796 1.00 39.52 120 VAL B N 1
ATOM 3342 C CA . VAL B 1 109 ? 45.018 94.058 99.609 1.00 37.44 120 VAL B CA 1
ATOM 3343 C C . VAL B 1 109 ? 44.130 93.490 98.504 1.00 37.84 120 VAL B C 1
ATOM 3344 O O . VAL B 1 109 ? 44.200 92.306 98.219 1.00 38.53 120 VAL B O 1
ATOM 3348 N N . TYR B 1 110 ? 43.276 94.333 97.925 1.00 38.06 121 TYR B N 1
ATOM 3349 C CA . TYR B 1 110 ? 42.365 93.964 96.848 1.00 38.76 121 TYR B CA 1
ATOM 3350 C C . TYR B 1 110 ? 42.664 94.804 95.631 1.00 37.66 121 TYR B C 1
ATOM 3351 O O . TYR B 1 110 ? 43.294 95.835 95.728 1.00 38.08 121 TYR B O 1
ATOM 3360 N N . ASP B 1 111 ? 42.185 94.354 94.482 1.00 38.70 122 ASP B N 1
ATOM 3361 C CA . ASP B 1 111 ? 42.338 95.074 93.232 1.00 39.54 122 ASP B CA 1
ATOM 3362 C C . ASP B 1 111 ? 41.362 96.251 93.278 1.00 40.16 122 ASP B C 1
ATOM 3363 O O . ASP B 1 111 ? 40.247 96.101 93.779 1.00 39.78 122 ASP B O 1
ATOM 3368 N N . TRP B 1 112 ? 41.785 97.420 92.797 1.00 41.23 123 TRP B N 1
ATOM 3369 C CA . TRP B 1 112 ? 40.942 98.608 92.766 1.00 42.14 123 TRP B CA 1
ATOM 3370 C C . TRP B 1 112 ? 40.146 98.551 91.469 1.00 42.25 123 TRP B C 1
ATOM 3371 O O . TRP B 1 112 ? 40.741 98.550 90.390 1.00 42.31 123 TRP B O 1
ATOM 3382 N N . ILE B 1 113 ? 38.819 98.481 91.564 1.00 42.69 124 ILE B N 1
ATOM 3383 C CA . ILE B 1 113 ? 37.938 98.413 90.393 1.00 43.86 124 ILE B CA 1
ATOM 3384 C C . ILE B 1 113 ? 37.460 99.797 89.955 1.00 43.97 124 ILE B C 1
ATOM 3385 O O . ILE B 1 113 ? 36.910 100.538 90.755 1.00 44.68 124 ILE B O 1
ATOM 3390 N N . GLU B 1 114 ? 37.669 100.144 88.685 1.00 44.90 125 GLU B N 1
ATOM 3391 C CA . GLU B 1 114 ? 37.241 101.440 88.168 1.00 46.03 125 GLU B CA 1
ATOM 3392 C C . GLU B 1 114 ? 35.774 101.348 87.782 1.00 46.52 125 GLU B C 1
ATOM 3393 O O . GLU B 1 114 ? 35.353 100.376 87.149 1.00 47.79 125 GLU B O 1
ATOM 3399 N N . GLY B 1 115 ? 35.000 102.354 88.173 1.00 45.78 126 GLY B N 1
ATOM 3400 C CA . GLY B 1 115 ? 33.583 102.397 87.865 1.00 45.96 126 GLY B CA 1
ATOM 3401 C C . GLY B 1 115 ? 32.889 103.554 88.551 1.00 46.24 126 GLY B C 1
ATOM 3402 O O . GLY B 1 115 ? 33.530 104.338 89.251 1.00 46.60 126 GLY B O 1
ATOM 3403 N N . ARG B 1 116 ? 31.576 103.652 88.351 1.00 46.59 127 ARG B N 1
ATOM 3404 C CA . ARG B 1 116 ? 30.770 104.713 88.951 1.00 46.74 127 ARG B CA 1
ATOM 3405 C C . ARG B 1 116 ? 29.707 104.126 89.852 1.00 46.30 127 ARG B C 1
ATOM 3406 O O . ARG B 1 116 ? 29.293 102.981 89.642 1.00 46.33 127 ARG B O 1
ATOM 3414 N N . PRO B 1 117 ? 29.250 104.899 90.854 1.00 46.93 128 PRO B N 1
ATOM 3415 C CA . PRO B 1 117 ? 28.165 104.376 91.679 1.00 48.22 128 PRO B CA 1
ATOM 3416 C C . PRO B 1 117 ? 26.830 104.484 90.920 1.00 48.41 128 PRO B C 1
ATOM 3417 O O . PRO B 1 117 ? 26.724 105.226 89.938 1.00 47.65 128 PRO B O 1
ATOM 3421 N N . PHE B 1 118 ? 25.836 103.743 91.380 1.00 49.62 129 PHE B N 1
ATOM 3422 C CA . PHE B 1 118 ? 24.508 103.743 90.781 1.00 50.76 129 PHE B CA 1
ATOM 3423 C C . PHE B 1 118 ? 23.606 104.853 91.324 1.00 52.39 129 PHE B C 1
ATOM 3424 O O . PHE B 1 118 ? 23.703 105.227 92.492 1.00 51.96 129 PHE B O 1
ATOM 3432 N N . GLU B 1 119 ? 22.723 105.351 90.458 1.00 55.21 130 GLU B N 1
ATOM 3433 C CA . GLU B 1 119 ? 21.749 106.385 90.781 1.00 57.31 130 GLU B CA 1
ATOM 3434 C C . GLU B 1 119 ? 20.423 105.674 90.972 1.00 57.07 130 GLU B C 1
ATOM 3435 O O . GLU B 1 119 ? 19.818 105.253 89.992 1.00 56.17 130 GLU B O 1
ATOM 3441 N N . LEU B 1 120 ? 19.957 105.540 92.216 1.00 58.41 131 LEU B N 1
ATOM 3442 C CA . LEU B 1 120 ? 18.673 104.851 92.498 1.00 60.34 131 LEU B CA 1
ATOM 3443 C C . LEU B 1 120 ? 17.437 105.464 91.795 1.00 60.82 131 LEU B C 1
ATOM 3444 O O . LEU B 1 120 ? 16.447 104.765 91.588 1.00 63.81 131 LEU B O 1
ATOM 3449 N N . THR B 1 121 ? 17.495 106.748 91.436 1.00 59.42 132 THR B N 1
ATOM 3450 C CA . THR B 1 121 ? 16.405 107.415 90.720 1.00 57.95 132 THR B CA 1
ATOM 3451 C C . THR B 1 121 ? 16.371 107.077 89.210 1.00 57.07 132 THR B C 1
ATOM 3452 O O . THR B 1 121 ? 15.424 107.472 88.522 1.00 57.44 132 THR B O 1
ATOM 3456 N N . VAL B 1 122 ? 17.406 106.403 88.689 1.00 55.75 133 VAL B N 1
ATOM 3457 C CA . VAL B 1 122 ? 17.477 105.999 87.279 1.00 54.18 133 VAL B CA 1
ATOM 3458 C C . VAL B 1 122 ? 17.005 104.542 87.238 1.00 54.16 133 VAL B C 1
ATOM 3459 O O . VAL B 1 122 ? 17.522 103.703 87.979 1.00 54.20 133 VAL B O 1
ATOM 3463 N N . LYS B 1 123 ? 16.011 104.263 86.391 1.00 53.82 134 LYS B N 1
ATOM 3464 C CA . LYS B 1 123 ? 15.416 102.931 86.265 1.00 53.26 134 LYS B CA 1
ATOM 3465 C C . LYS B 1 123 ? 16.429 101.842 85.936 1.00 52.80 134 LYS B C 1
ATOM 3466 O O . LYS B 1 123 ? 16.460 100.809 86.620 1.00 53.26 134 LYS B O 1
ATOM 3472 N N . GLN B 1 124 ? 17.254 102.081 84.914 1.00 50.99 135 GLN B N 1
ATOM 3473 C CA . GLN B 1 124 ? 18.250 101.101 84.471 1.00 50.96 135 GLN B CA 1
ATOM 3474 C C . GLN B 1 124 ? 19.262 100.763 85.588 1.00 48.59 135 GLN B C 1
ATOM 3475 O O . GLN B 1 124 ? 19.684 99.616 85.700 1.00 47.97 135 GLN B O 1
ATOM 3481 N N . ASP B 1 125 ? 19.648 101.747 86.399 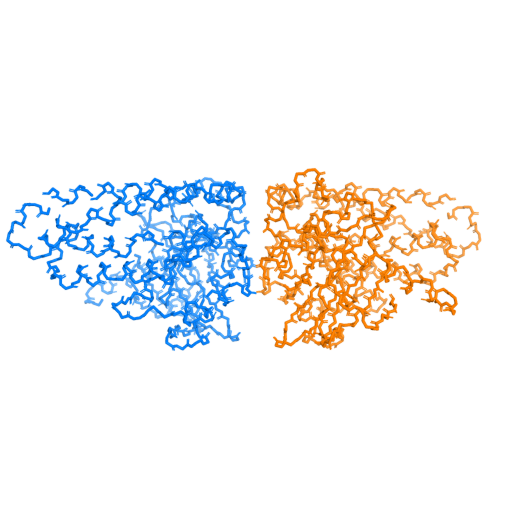1.00 46.06 136 ASP B N 1
ATOM 3482 C CA . ASP B 1 125 ? 20.573 101.503 87.516 1.00 46.14 136 ASP B CA 1
ATOM 3483 C C . ASP B 1 125 ? 19.962 100.643 88.626 1.00 46.02 136 ASP B C 1
ATOM 3484 O O . ASP B 1 125 ? 20.649 99.856 89.290 1.00 45.37 136 ASP B O 1
ATOM 3489 N N . LEU B 1 126 ? 18.663 100.804 88.813 1.00 46.65 137 LEU B N 1
ATOM 3490 C CA . LEU B 1 126 ? 17.923 100.083 89.826 1.00 47.13 137 LEU B CA 1
ATOM 3491 C C . LEU B 1 126 ? 17.891 98.611 89.362 1.00 44.97 137 LEU B C 1
ATOM 3492 O O . LEU B 1 126 ? 18.111 97.701 90.151 1.00 41.67 137 LEU B O 1
ATOM 3497 N N . GLU B 1 127 ? 17.672 98.400 88.060 1.00 44.83 138 GLU B N 1
ATOM 3498 C CA . GLU B 1 127 ? 17.697 97.060 87.475 1.00 45.75 138 GLU B CA 1
ATOM 3499 C C . GLU B 1 127 ? 19.091 96.438 87.586 1.00 45.29 138 GLU B C 1
ATOM 3500 O O . GLU B 1 127 ? 19.199 95.269 87.964 1.00 46.21 138 GLU B O 1
ATOM 3506 N N . PHE B 1 128 ? 20.141 97.203 87.257 1.00 45.33 139 PHE B N 1
ATOM 3507 C CA . PHE B 1 128 ? 21.523 96.702 87.355 1.00 44.95 139 PHE B CA 1
ATOM 3508 C C . PHE B 1 128 ? 21.900 96.232 88.751 1.00 44.70 139 PHE B C 1
ATOM 3509 O O . PHE B 1 128 ? 22.425 95.136 88.916 1.00 43.36 139 PHE B O 1
ATOM 3517 N N . ILE B 1 129 ? 21.601 97.054 89.751 1.00 44.85 140 ILE B N 1
ATOM 3518 C CA . ILE B 1 129 ? 21.969 96.737 91.122 1.00 45.88 140 ILE B CA 1
ATOM 3519 C C . ILE B 1 129 ? 21.272 95.446 91.609 1.00 47.05 140 ILE B C 1
ATOM 3520 O O . ILE B 1 129 ? 21.866 94.662 92.356 1.00 48.53 140 ILE B O 1
ATOM 3533 N N . LYS B 1 131 ? 20.195 92.879 89.518 1.00 44.36 142 LYS B N 1
ATOM 3534 C CA . LYS B 1 131 ? 20.763 91.743 88.779 1.00 44.88 142 LYS B CA 1
ATOM 3535 C C . LYS B 1 131 ? 22.101 91.339 89.410 1.00 43.85 142 LYS B C 1
ATOM 3536 O O . LYS B 1 131 ? 22.423 90.160 89.471 1.00 45.08 142 LYS B O 1
ATOM 3542 N N . GLY B 1 132 ? 22.856 92.315 89.901 1.00 43.03 143 GLY B N 1
ATOM 3543 C CA . GLY B 1 132 ? 24.118 92.056 90.569 1.00 42.93 143 GLY B CA 1
ATOM 3544 C C . GLY B 1 132 ? 23.909 91.298 91.868 1.00 43.12 143 GLY B C 1
ATOM 3545 O O . GLY B 1 132 ? 24.711 90.428 92.207 1.00 44.43 143 GLY B O 1
ATOM 3546 N N . LEU B 1 133 ? 22.839 91.620 92.595 1.00 42.69 144 LEU B N 1
ATOM 3547 C CA . LEU B 1 133 ? 22.529 90.924 93.842 1.00 43.56 144 LEU B CA 1
ATOM 3548 C C . LEU B 1 133 ? 22.158 89.479 93.533 1.00 43.81 144 LEU B C 1
ATOM 3549 O O . LEU B 1 133 ? 22.549 88.567 94.259 1.00 44.96 144 LEU B O 1
ATOM 3554 N N . ALA B 1 134 ? 21.401 89.275 92.458 1.00 43.68 145 ALA B N 1
ATOM 3555 C CA . ALA B 1 134 ? 21.025 87.929 92.043 1.00 43.81 145 ALA B CA 1
ATOM 3556 C C . ALA B 1 134 ? 22.298 87.138 91.669 1.00 43.93 145 ALA B C 1
ATOM 3557 O O . ALA B 1 134 ? 22.435 85.983 92.068 1.00 45.06 145 ALA B O 1
ATOM 3559 N N . ASP B 1 135 ? 23.227 87.766 90.946 1.00 43.01 146 ASP B N 1
ATOM 3560 C CA . ASP B 1 135 ? 24.495 87.098 90.584 1.00 45.96 146 ASP B CA 1
ATOM 3561 C C . ASP B 1 135 ? 25.273 86.682 91.835 1.00 45.76 146 ASP B C 1
ATOM 3562 O O . ASP B 1 135 ? 25.758 85.562 91.905 1.00 46.12 146 ASP B O 1
ATOM 3567 N N . PHE B 1 136 ? 25.375 87.600 92.802 1.00 44.99 147 PHE B N 1
ATOM 3568 C CA . PHE B 1 136 ? 26.062 87.357 94.058 1.00 44.13 147 PHE B CA 1
ATOM 3569 C C . PHE B 1 136 ? 25.471 86.148 94.785 1.00 44.52 147 PHE B C 1
ATOM 3570 O O . PHE B 1 136 ? 26.217 85.257 95.197 1.00 45.46 147 PHE B O 1
ATOM 3578 N N . HIS B 1 137 ? 24.146 86.108 94.922 1.00 44.27 148 HIS B N 1
ATOM 3579 C CA . HIS B 1 137 ? 23.504 84.981 95.596 1.00 44.46 148 HIS B CA 1
ATOM 3580 C C . HIS B 1 137 ? 23.767 83.667 94.889 1.00 44.20 148 HIS B C 1
ATOM 3581 O O . HIS B 1 137 ? 24.158 82.700 95.531 1.00 45.98 148 HIS B O 1
ATOM 3588 N N . THR B 1 138 ? 23.563 83.638 93.577 1.00 44.47 149 THR B N 1
ATOM 3589 C CA . THR B 1 138 ? 23.764 82.411 92.802 1.00 44.33 149 THR B CA 1
ATOM 3590 C C . THR B 1 138 ? 25.211 81.932 92.827 1.00 44.99 149 THR B C 1
ATOM 3591 O O . THR B 1 138 ? 25.458 80.744 93.038 1.00 48.07 149 THR B O 1
ATOM 3595 N N . ALA B 1 139 ? 26.150 82.852 92.644 1.00 43.22 150 ALA B N 1
ATOM 3596 C CA . ALA B 1 139 ? 27.559 82.515 92.658 1.00 43.19 150 ALA B CA 1
ATOM 3597 C C . ALA B 1 139 ? 28.040 82.013 94.021 1.00 44.38 150 ALA B C 1
ATOM 3598 O O . ALA B 1 139 ? 28.939 81.169 94.077 1.00 44.27 150 ALA B O 1
ATOM 3600 N N . SER B 1 140 ? 27.447 82.520 95.105 1.00 43.65 151 SER B N 1
ATOM 3601 C CA . SER B 1 140 ? 27.883 82.142 96.456 1.00 44.02 151 SER B CA 1
ATOM 3602 C C . SER B 1 140 ? 27.584 80.698 96.852 1.00 44.69 151 SER B C 1
ATOM 3603 O O . SER B 1 140 ? 28.262 80.168 97.736 1.00 45.45 151 SER B O 1
ATOM 3606 N N . VAL B 1 141 ? 26.588 80.075 96.215 1.00 45.02 152 VAL B N 1
ATOM 3607 C CA . VAL B 1 141 ? 26.211 78.693 96.514 1.00 43.64 152 VAL B CA 1
ATOM 3608 C C . VAL B 1 141 ? 27.366 77.769 96.184 1.00 45.73 152 VAL B C 1
ATOM 3609 O O . VAL B 1 141 ? 27.784 77.689 95.027 1.00 45.54 152 VAL B O 1
ATOM 3613 N N . GLY B 1 142 ? 27.874 77.091 97.216 1.00 45.51 153 GLY B N 1
ATOM 3614 C CA . GLY B 1 142 ? 29.011 76.187 97.102 1.00 45.38 153 GLY B CA 1
ATOM 3615 C C . GLY B 1 142 ? 30.155 76.606 98.015 1.00 46.35 153 GLY B C 1
ATOM 3616 O O . GLY B 1 142 ? 31.041 75.800 98.290 1.00 47.20 153 GLY B O 1
ATOM 3617 N N . TYR B 1 143 ? 30.153 77.862 98.467 1.00 45.84 154 TYR B N 1
ATOM 3618 C CA . TYR B 1 143 ? 31.176 78.356 99.365 1.00 45.02 154 TYR B CA 1
ATOM 3619 C C . TYR B 1 143 ? 31.116 77.702 100.731 1.00 44.90 154 TYR B C 1
ATOM 3620 O O . TYR B 1 143 ? 30.062 77.582 101.302 1.00 46.68 154 TYR B O 1
ATOM 3629 N N . GLN B 1 144 ? 32.266 77.262 101.216 1.00 46.70 155 GLN B N 1
ATOM 3630 C CA . GLN B 1 144 ? 32.420 76.703 102.544 1.00 48.53 155 GLN B CA 1
ATOM 3631 C C . GLN B 1 144 ? 33.746 77.257 103.020 1.00 47.90 155 GLN B C 1
ATOM 3632 O O . GLN B 1 144 ? 34.741 77.145 102.296 1.00 47.79 155 GLN B O 1
ATOM 3638 N N . PRO B 1 145 ? 33.782 77.852 104.232 1.00 47.75 156 PRO B N 1
ATOM 3639 C CA . PRO B 1 145 ? 35.036 78.404 104.703 1.00 47.51 156 PRO B CA 1
ATOM 3640 C C . PRO B 1 145 ? 36.025 77.284 104.971 1.00 47.93 156 PRO B C 1
ATOM 3641 O O . PRO B 1 145 ? 35.601 76.147 105.185 1.00 46.78 156 PRO B O 1
ATOM 3645 N N . PRO B 1 146 ? 37.327 77.602 105.010 1.00 49.84 157 PRO B N 1
ATOM 3646 C CA . PRO B 1 146 ? 38.312 76.544 105.229 1.00 51.55 157 PRO B CA 1
ATOM 3647 C C . PRO B 1 146 ? 38.296 75.996 106.652 1.00 53.04 157 PRO B C 1
ATOM 3648 O O . PRO B 1 146 ? 37.708 76.610 107.550 1.00 52.08 157 PRO B O 1
ATOM 3652 N N . ASN B 1 147 ? 38.930 74.835 106.818 1.00 55.86 158 ASN B N 1
ATOM 3653 C CA . ASN B 1 147 ? 39.043 74.156 108.095 1.00 57.01 158 ASN B CA 1
ATOM 3654 C C . ASN B 1 147 ? 39.627 75.144 109.115 1.00 55.82 158 ASN B C 1
ATOM 3655 O O . ASN B 1 147 ? 40.627 75.811 108.833 1.00 55.29 158 ASN B O 1
ATOM 3660 N N . GLY B 1 148 ? 38.978 75.251 110.274 1.00 54.87 159 GLY B N 1
ATOM 3661 C CA . GLY B 1 148 ? 39.396 76.168 111.336 1.00 53.51 159 GLY B CA 1
ATOM 3662 C C . GLY B 1 148 ? 38.581 77.455 111.396 1.00 52.62 159 GLY B C 1
ATOM 3663 O O . GLY B 1 148 ? 38.578 78.111 112.428 1.00 52.46 159 GLY B O 1
ATOM 3664 N N . VAL B 1 149 ? 37.898 77.813 110.302 1.00 50.37 160 VAL B N 1
ATOM 3665 C CA . VAL B 1 149 ? 37.086 79.021 110.219 1.00 49.20 160 VAL B CA 1
ATOM 3666 C C . VAL B 1 149 ? 35.613 78.610 110.349 1.00 50.94 160 VAL B C 1
ATOM 3667 O O . VAL B 1 149 ? 35.089 77.897 109.481 1.00 52.33 160 VAL B O 1
ATOM 3671 N N . PRO B 1 150 ? 34.942 79.032 111.434 1.00 51.70 161 PRO B N 1
ATOM 3672 C CA . PRO B 1 150 ? 33.543 78.617 111.579 1.00 52.82 161 PRO B CA 1
ATOM 3673 C C . PRO B 1 150 ? 32.594 79.347 110.628 1.00 52.73 161 PRO B C 1
ATOM 3674 O O . PRO B 1 150 ? 32.876 80.473 110.194 1.00 52.05 161 PRO B O 1
ATOM 3678 N N . ILE B 1 151 ? 31.491 78.679 110.308 1.00 52.13 162 ILE B N 1
ATOM 3679 C CA . ILE B 1 151 ? 30.492 79.246 109.436 1.00 53.14 162 ILE B CA 1
ATOM 3680 C C . ILE B 1 151 ? 29.705 80.295 110.224 1.00 51.74 162 ILE B C 1
ATOM 3681 O O . ILE B 1 151 ? 29.598 80.197 111.453 1.00 52.01 162 ILE B O 1
ATOM 3686 N N . PHE B 1 152 ? 29.231 81.323 109.529 1.00 50.19 163 PHE B N 1
ATOM 3687 C CA . PHE B 1 152 ? 28.389 82.362 110.122 1.00 49.91 163 PHE B CA 1
ATOM 3688 C C . PHE B 1 152 ? 27.090 82.228 109.367 1.00 47.91 163 PHE B C 1
ATOM 3689 O O . PHE B 1 152 ? 27.044 82.384 108.151 1.00 46.35 163 PHE B O 1
ATOM 3697 N N . THR B 1 153 ? 26.060 81.854 110.121 1.00 48.53 164 THR B N 1
ATOM 3698 C CA . THR B 1 153 ? 24.747 81.595 109.585 1.00 48.09 164 THR B CA 1
ATOM 3699 C C . THR B 1 153 ? 23.622 82.087 110.467 1.00 47.68 164 THR B C 1
ATOM 3700 O O . THR B 1 153 ? 23.717 82.073 111.675 1.00 46.55 164 THR B O 1
ATOM 3704 N N . LYS B 1 154 ? 22.567 82.554 109.822 1.00 49.56 165 LYS B N 1
ATOM 3705 C CA . LYS B 1 154 ? 21.360 83.002 110.474 1.00 51.28 165 LYS B CA 1
ATOM 3706 C C . LYS B 1 154 ? 20.177 82.128 110.009 1.00 47.89 165 LYS B C 1
ATOM 3707 O O . LYS B 1 154 ? 19.027 82.429 110.321 1.00 48.95 165 LYS B O 1
ATOM 3713 N N . LEU B 1 155 ? 20.456 81.027 109.303 1.00 45.43 166 LEU B N 1
ATOM 3714 C CA . LEU B 1 155 ? 19.411 80.146 108.795 1.00 44.01 166 LEU B CA 1
ATOM 3715 C C . LEU B 1 155 ? 18.545 79.597 109.933 1.00 44.51 166 LEU B C 1
ATOM 3716 O O . LEU B 1 155 ? 19.061 79.071 110.910 1.00 45.00 166 LEU B O 1
ATOM 3721 N N . GLY B 1 156 ? 17.232 79.792 109.812 1.00 44.44 167 GLY B N 1
ATOM 3722 C CA . GLY B 1 156 ? 16.280 79.343 110.821 1.00 44.68 167 GLY B CA 1
ATOM 3723 C C . GLY B 1 156 ? 16.170 80.193 112.083 1.00 45.67 167 GLY B C 1
ATOM 3724 O O . GLY B 1 156 ? 15.375 79.861 112.950 1.00 46.43 167 GLY B O 1
ATOM 3725 N N . ARG B 1 157 ? 16.888 81.321 112.162 1.00 45.84 168 ARG B N 1
ATOM 3726 C CA . ARG B 1 157 ? 16.892 82.181 113.356 1.00 45.24 168 ARG B CA 1
ATOM 3727 C C . ARG B 1 157 ? 15.908 83.356 113.357 1.00 44.48 168 ARG B C 1
ATOM 3728 O O . ARG B 1 157 ? 15.820 84.062 114.354 1.00 43.65 168 ARG B O 1
ATOM 3736 N N . TRP B 1 158 ? 15.140 83.556 112.290 1.00 43.84 169 TRP B N 1
ATOM 3737 C CA . TRP B 1 158 ? 14.212 84.713 112.221 1.00 43.46 169 TRP B CA 1
ATOM 3738 C C . TRP B 1 158 ? 13.157 84.744 113.326 1.00 43.71 169 TRP B C 1
ATOM 3739 O O . TRP B 1 158 ? 12.964 85.803 113.910 1.00 44.54 169 TRP B O 1
ATOM 3750 N N . PRO B 1 159 ? 12.458 83.620 113.594 1.00 45.17 170 PRO B N 1
ATOM 3751 C CA . PRO B 1 159 ? 11.476 83.634 114.694 1.00 45.58 170 PRO B CA 1
ATOM 3752 C C . PRO B 1 159 ? 12.087 84.132 116.001 1.00 46.00 170 PRO B C 1
ATOM 3753 O O . PRO B 1 159 ? 11.492 84.978 116.663 1.00 45.99 170 PRO B O 1
ATOM 3757 N N . ASN B 1 160 ? 13.268 83.624 116.349 1.00 48.67 171 ASN B N 1
ATOM 3758 C CA . ASN B 1 160 ? 13.960 84.071 117.557 1.00 51.05 171 ASN B CA 1
ATOM 3759 C C . ASN B 1 160 ? 14.359 85.522 117.481 1.00 49.50 171 ASN B C 1
ATOM 3760 O O . ASN B 1 160 ? 14.230 86.215 118.493 1.00 49.85 171 ASN B O 1
ATOM 3765 N N . HIS B 1 161 ? 14.808 85.988 116.313 1.00 49.34 172 HIS B N 1
ATOM 3766 C CA . HIS B 1 161 ? 15.177 87.399 116.163 1.00 50.60 172 HIS B CA 1
ATOM 3767 C C . HIS B 1 161 ? 13.943 88.305 116.268 1.00 49.07 172 HIS B C 1
ATOM 3768 O O . HIS B 1 161 ? 14.041 89.388 116.841 1.00 49.60 172 HIS B O 1
ATOM 3775 N N . TYR B 1 162 ? 12.797 87.870 115.745 1.00 47.55 173 TYR B N 1
ATOM 3776 C CA . TYR B 1 162 ? 11.582 88.659 115.868 1.00 45.96 173 TYR B CA 1
ATOM 3777 C C . TYR B 1 162 ? 11.183 88.812 117.328 1.00 45.25 173 TYR B C 1
ATOM 3778 O O . TYR B 1 162 ? 10.778 89.892 117.754 1.00 44.11 173 TYR B O 1
ATOM 3787 N N . THR B 1 163 ? 11.280 87.715 118.069 1.00 46.02 174 THR B N 1
ATOM 3788 C CA . THR B 1 163 ? 10.931 87.687 119.484 1.00 46.65 174 THR B CA 1
ATOM 3789 C C . THR B 1 163 ? 11.869 88.558 120.313 1.00 45.25 174 THR B C 1
ATOM 3790 O O . THR B 1 163 ? 11.399 89.281 121.170 1.00 43.22 174 THR B O 1
ATOM 3794 N N . LYS B 1 164 ? 13.172 88.505 120.039 1.00 45.46 175 LYS B N 1
ATOM 3795 C CA . LYS B 1 164 ? 14.155 89.326 120.760 1.00 47.10 175 LYS B CA 1
ATOM 3796 C C . LYS B 1 164 ? 13.817 90.813 120.577 1.00 47.17 175 LYS B C 1
ATOM 3797 O O . LYS B 1 164 ? 13.787 91.572 121.547 1.00 47.67 175 LYS B O 1
ATOM 3801 N N . ARG B 1 165 ? 13.522 91.207 119.341 1.00 47.14 176 ARG B N 1
ATOM 3802 C CA . ARG B 1 165 ? 13.160 92.593 119.041 1.00 48.18 176 ARG B CA 1
ATOM 3803 C C . ARG B 1 165 ? 11.853 93.044 119.691 1.00 47.77 176 ARG B C 1
ATOM 3804 O O . ARG B 1 165 ? 11.764 94.201 120.124 1.00 46.65 176 ARG B O 1
ATOM 3812 N N . CYS B 1 166 ? 10.844 92.162 119.711 1.00 46.90 177 CYS B N 1
ATOM 3813 C CA . CYS B 1 166 ? 9.573 92.454 120.375 1.00 46.12 177 CYS B CA 1
ATOM 3814 C C . CYS B 1 166 ? 9.795 92.569 121.888 1.00 45.70 177 CYS B C 1
ATOM 3815 O O . CYS B 1 166 ? 9.185 93.415 122.528 1.00 44.62 177 CYS B O 1
ATOM 3818 N N . LYS B 1 167 ? 10.640 91.701 122.452 1.00 46.49 178 LYS B N 1
ATOM 3819 C CA . LYS B 1 167 ? 10.973 91.762 123.876 1.00 48.99 178 LYS B CA 1
ATOM 3820 C C . LYS B 1 167 ? 11.708 93.073 124.187 1.00 48.61 178 LYS B C 1
ATOM 3821 O O . LYS B 1 167 ? 11.468 93.702 125.214 1.00 47.31 178 LYS B O 1
ATOM 3826 N N . GLN B 1 168 ? 12.604 93.462 123.284 1.00 49.12 179 GLN B N 1
ATOM 3827 C CA . GLN B 1 168 ? 13.389 94.666 123.430 1.00 49.33 179 GLN B CA 1
ATOM 3828 C C . GLN B 1 168 ? 12.464 95.893 123.449 1.00 49.13 179 GLN B C 1
ATOM 3829 O O . GLN B 1 168 ? 12.647 96.797 124.263 1.00 48.32 179 GLN B O 1
ATOM 3843 N N . GLU B 1 170 ? 9.455 95.938 124.489 1.00 50.70 181 GLU B N 1
ATOM 3844 C CA . GLU B 1 170 ? 8.756 95.903 125.765 1.00 52.59 181 GLU B CA 1
ATOM 3845 C C . GLU B 1 170 ? 9.735 96.391 126.826 1.00 51.38 181 GLU B C 1
ATOM 3846 O O . GLU B 1 170 ? 9.392 97.217 127.628 1.00 49.80 181 GLU B O 1
ATOM 3852 N N . THR B 1 171 ? 10.956 95.873 126.818 1.00 52.14 182 THR B N 1
ATOM 3853 C CA . THR B 1 171 ? 11.991 96.273 127.776 1.00 54.23 182 THR B CA 1
ATOM 3854 C C . THR B 1 171 ? 12.277 97.780 127.756 1.00 54.23 182 THR B C 1
ATOM 3855 O O . THR B 1 171 ? 12.562 98.372 128.810 1.00 54.23 182 THR B O 1
ATOM 3859 N N . TRP B 1 172 ? 12.184 98.395 126.570 1.00 53.08 183 TRP B N 1
ATOM 3860 C CA . TRP B 1 172 ? 12.390 99.841 126.439 1.00 51.28 183 TRP B CA 1
ATOM 3861 C C . TRP B 1 172 ? 11.246 100.682 127.034 1.00 51.25 183 TRP B C 1
ATOM 3862 O O . TRP B 1 172 ? 11.422 101.883 127.197 1.00 52.15 183 TRP B O 1
ATOM 3873 N N . LYS B 1 173 ? 10.095 100.080 127.338 1.00 52.01 184 LYS B N 1
ATOM 3874 C CA . LYS B 1 173 ? 8.991 100.789 127.996 1.00 53.50 184 LYS B CA 1
ATOM 3875 C C . LYS B 1 173 ? 9.447 101.406 129.332 1.00 54.09 184 LYS B C 1
ATOM 3876 O O . LYS B 1 173 ? 8.908 102.415 129.743 1.00 54.92 184 LYS B O 1
ATOM 3882 N N . LEU B 1 174 ? 10.391 100.761 130.031 1.00 55.80 185 LEU B N 1
ATOM 3883 C CA . LEU B 1 174 ? 10.934 101.267 131.297 1.00 57.57 185 LEU B CA 1
ATOM 3884 C C . LEU B 1 174 ? 11.588 102.636 131.171 1.00 59.63 185 LEU B C 1
ATOM 3885 O O . LEU B 1 174 ? 11.502 103.459 132.094 1.00 60.29 185 LEU B O 1
ATOM 3898 N N . ALA B 1 176 ? 10.952 104.732 128.577 1.00 55.89 187 ALA B N 1
ATOM 3899 C CA . ALA B 1 176 ? 9.873 105.611 128.154 1.00 54.87 187 ALA B CA 1
ATOM 3900 C C . ALA B 1 176 ? 9.039 106.068 129.364 1.00 55.53 187 ALA B C 1
ATOM 3901 O O . ALA B 1 176 ? 8.587 107.214 129.395 1.00 54.77 187 ALA B O 1
ATOM 3903 N N . GLU B 1 177 ? 8.822 105.175 130.337 1.00 56.53 188 GLU B N 1
ATOM 3904 C CA . GLU B 1 177 ? 8.075 105.524 131.566 1.00 59.08 188 GLU B CA 1
ATOM 3905 C C . GLU B 1 177 ? 8.913 106.445 132.463 1.00 56.25 188 GLU B C 1
ATOM 3906 O O . GLU B 1 177 ? 8.344 107.257 133.170 1.00 55.83 188 GLU B O 1
ATOM 3912 N N . ALA B 1 178 ? 10.242 106.322 132.424 1.00 54.78 189 ALA B N 1
ATOM 3913 C CA . ALA B 1 178 ? 11.127 107.197 133.192 1.00 53.92 189 ALA B CA 1
ATOM 3914 C C . ALA B 1 178 ? 11.011 108.654 132.691 1.00 54.34 189 ALA B C 1
ATOM 3915 O O . ALA B 1 178 ? 10.938 109.586 133.489 1.00 53.49 189 ALA B O 1
ATOM 3917 N N . GLU B 1 179 ? 10.947 108.819 131.365 1.00 55.24 190 GLU B N 1
ATOM 3918 C CA . GLU B 1 179 ? 10.822 110.117 130.701 1.00 54.60 190 GLU B CA 1
ATOM 3919 C C . GLU B 1 179 ? 9.355 110.499 130.618 1.00 53.73 190 GLU B C 1
ATOM 3920 O O . GLU B 1 179 ? 8.768 110.522 129.542 1.00 50.85 190 GLU B O 1
ATOM 3926 N N . LYS B 1 180 ? 8.777 110.834 131.771 1.00 55.96 191 LYS B N 1
ATOM 3927 C CA . LYS B 1 180 ? 7.360 111.196 131.885 1.00 56.43 191 LYS B CA 1
ATOM 3928 C C . LYS B 1 180 ? 6.833 112.316 130.986 1.00 56.25 191 LYS B C 1
ATOM 3929 O O . LYS B 1 180 ? 5.711 112.209 130.472 1.00 55.56 191 LYS B O 1
ATOM 3930 N N . GLU B 1 181 ? 7.654 113.354 130.777 1.00 55.23 192 GLU B N 1
ATOM 3931 C CA . GLU B 1 181 ? 7.264 114.527 129.962 1.00 54.76 192 GLU B CA 1
ATOM 3932 C C . GLU B 1 181 ? 7.888 114.629 128.549 1.00 52.78 192 GLU B C 1
ATOM 3933 O O . GLU B 1 181 ? 7.697 115.637 127.878 1.00 52.42 192 GLU B O 1
ATOM 3939 N N . ASP B 1 182 ? 8.604 113.603 128.100 1.00 51.59 193 ASP B N 1
ATOM 3940 C CA . ASP B 1 182 ? 9.226 113.595 126.776 1.00 51.26 193 ASP B CA 1
ATOM 3941 C C . ASP B 1 182 ? 8.187 113.208 125.710 1.00 50.38 193 ASP B C 1
ATOM 3942 O O . ASP B 1 182 ? 7.676 112.093 125.762 1.00 48.91 193 ASP B O 1
ATOM 3947 N N . PRO B 1 183 ? 7.873 114.116 124.747 1.00 50.09 194 PRO B N 1
ATOM 3948 C CA . PRO B 1 183 ? 6.871 113.814 123.700 1.00 49.48 194 PRO B CA 1
ATOM 3949 C C . PRO B 1 183 ? 7.035 112.466 122.986 1.00 48.23 194 PRO B C 1
ATOM 3950 O O . PRO B 1 183 ? 6.042 111.755 122.825 1.00 48.26 194 PRO B O 1
ATOM 3954 N N . PHE B 1 184 ? 8.268 112.132 122.593 1.00 46.66 195 PHE B N 1
ATOM 3955 C CA . PHE B 1 184 ? 8.584 110.865 121.911 1.00 44.72 195 PHE B CA 1
ATOM 3956 C C . PHE B 1 184 ? 8.143 109.686 122.769 1.00 43.87 195 PHE B C 1
ATOM 3957 O O . PHE B 1 184 ? 7.431 108.812 122.290 1.00 45.32 195 PHE B O 1
ATOM 3965 N N . SER B 1 185 ? 8.591 109.667 124.021 1.00 43.39 196 SER B N 1
ATOM 3966 C CA . SER B 1 185 ? 8.253 108.594 124.965 1.00 44.10 196 SER B CA 1
ATOM 3967 C C . SER B 1 185 ? 6.755 108.508 125.296 1.00 44.74 196 SER B C 1
ATOM 3968 O O . SER B 1 185 ? 6.257 107.410 125.541 1.00 44.84 196 SER B O 1
ATOM 3971 N N . GLN B 1 186 ? 6.054 109.642 125.331 1.00 45.43 197 GLN B N 1
ATOM 3972 C CA . GLN B 1 186 ? 4.608 109.629 125.571 1.00 46.43 197 GLN B CA 1
ATOM 3973 C C . GLN B 1 186 ? 3.931 108.925 124.394 1.00 45.73 197 GLN B C 1
ATOM 3974 O O . GLN B 1 186 ? 3.126 108.026 124.609 1.00 47.60 197 GLN B O 1
ATOM 3980 N N . LEU B 1 187 ? 4.290 109.306 123.165 1.00 44.21 198 LEU B N 1
ATOM 3981 C CA . LEU B 1 187 ? 3.723 108.691 121.963 1.00 44.17 198 LEU B CA 1
ATOM 3982 C C . LEU B 1 187 ? 4.073 107.196 121.887 1.00 45.58 198 LEU B C 1
ATOM 3983 O O . LEU B 1 187 ? 3.253 106.394 121.435 1.00 46.51 198 LEU B O 1
ATOM 3988 N N . TYR B 1 188 ? 5.277 106.840 122.338 1.00 45.15 199 TYR B N 1
ATOM 3989 C CA . TYR B 1 188 ? 5.734 105.460 122.343 1.00 45.33 199 TYR B CA 1
ATOM 3990 C C . TYR B 1 188 ? 4.848 104.596 123.228 1.00 46.50 199 TYR B C 1
ATOM 3991 O O . TYR B 1 188 ? 4.358 103.579 122.772 1.00 46.68 199 TYR B O 1
ATOM 4000 N N . LEU B 1 189 ? 4.622 105.016 124.474 1.00 48.44 200 LEU B N 1
ATOM 4001 C CA . LEU B 1 189 ? 3.762 104.259 125.403 1.00 48.98 200 LEU B CA 1
ATOM 4002 C C . LEU B 1 189 ? 2.295 104.220 124.956 1.00 50.12 200 LEU B C 1
ATOM 4003 O O . LEU B 1 189 ? 1.589 103.286 125.295 1.00 50.63 200 LEU B O 1
ATOM 4008 N N . GLN B 1 190 ? 1.843 105.215 124.200 1.00 51.98 201 GLN B N 1
ATOM 4009 C CA . GLN B 1 190 ? 0.464 105.230 123.711 1.00 54.87 201 GLN B CA 1
ATOM 4010 C C . GLN B 1 190 ? 0.192 104.280 122.552 1.00 55.21 201 GLN B C 1
ATOM 4011 O O . GLN B 1 190 ? -0.843 103.624 122.561 1.00 56.74 201 GLN B O 1
ATOM 4017 N N . GLU B 1 191 ? 1.115 104.210 121.581 1.00 53.38 202 GLU B N 1
ATOM 4018 C CA . GLU B 1 191 ? 0.925 103.425 120.350 1.00 52.00 202 GLU B CA 1
ATOM 4019 C C . GLU B 1 191 ? 1.782 102.186 120.054 1.00 50.01 202 GLU B C 1
ATOM 4020 O O . GLU B 1 191 ? 1.420 101.423 119.151 1.00 50.52 202 GLU B O 1
ATOM 4026 N N . ILE B 1 192 ? 2.872 101.957 120.780 1.00 47.15 203 ILE B N 1
ATOM 4027 C CA . ILE B 1 192 ? 3.760 100.837 120.438 1.00 46.30 203 ILE B CA 1
ATOM 4028 C C . ILE B 1 192 ? 3.160 99.424 120.557 1.00 47.44 203 ILE B C 1
ATOM 4029 O O . ILE B 1 192 ? 3.537 98.552 119.778 1.00 46.52 203 ILE B O 1
ATOM 4034 N N . ASP B 1 193 ? 2.239 99.208 121.491 1.00 47.72 204 ASP B N 1
ATOM 4035 C CA . ASP B 1 193 ? 1.618 97.884 121.688 1.00 48.89 204 ASP B CA 1
ATOM 4036 C C . ASP B 1 193 ? 1.090 97.240 120.405 1.00 47.71 204 ASP B C 1
ATOM 4037 O O . ASP B 1 193 ? 1.336 96.059 120.162 1.00 45.97 204 ASP B O 1
ATOM 4042 N N . GLY B 1 194 ? 0.398 98.026 119.588 1.00 46.46 205 GLY B N 1
ATOM 4043 C CA . GLY B 1 194 ? -0.153 97.552 118.322 1.00 45.22 205 GLY B CA 1
ATOM 4044 C C . GLY B 1 194 ? 0.906 96.998 117.393 1.00 46.09 205 GLY B C 1
ATOM 4045 O O . GLY B 1 194 ? 0.684 95.967 116.744 1.00 45.30 205 GLY B O 1
ATOM 4046 N N . PHE B 1 195 ? 2.074 97.647 117.374 1.00 44.41 206 PHE B N 1
ATOM 4047 C CA . PHE B 1 195 ? 3.179 97.225 116.517 1.00 43.17 206 PHE B CA 1
ATOM 4048 C C . PHE B 1 195 ? 3.890 95.998 117.078 1.00 42.69 206 PHE B C 1
ATOM 4049 O O . PHE B 1 195 ? 4.346 95.158 116.305 1.00 44.30 206 PHE B O 1
ATOM 4057 N N . ILE B 1 196 ? 3.954 95.873 118.400 1.00 42.77 207 ILE B N 1
ATOM 4058 C CA . ILE B 1 196 ? 4.576 94.713 119.038 1.00 42.85 207 ILE B CA 1
ATOM 4059 C C . ILE B 1 196 ? 3.680 93.506 118.767 1.00 44.32 207 ILE B C 1
ATOM 4060 O O . ILE B 1 196 ? 4.166 92.448 118.339 1.00 44.75 207 ILE B O 1
ATOM 4065 N N . GLU B 1 197 ? 2.377 93.680 119.002 1.00 44.58 208 GLU B N 1
ATOM 4066 C CA . GLU B 1 197 ? 1.384 92.631 118.746 1.00 47.94 208 GLU B CA 1
ATOM 4067 C C . GLU B 1 197 ? 1.464 92.183 117.284 1.00 47.20 208 GLU B C 1
ATOM 4068 O O . GLU B 1 197 ? 1.502 90.977 117.033 1.00 45.59 208 GLU B O 1
ATOM 4074 N N . ASP B 1 198 ? 1.540 93.140 116.345 1.00 47.48 209 ASP B N 1
ATOM 4075 C CA . ASP B 1 198 ? 1.688 92.820 114.921 1.00 48.25 209 ASP B CA 1
ATOM 4076 C C . ASP B 1 198 ? 2.954 91.991 114.699 1.00 48.77 209 ASP B C 1
ATOM 4077 O O . ASP B 1 198 ? 2.918 91.010 113.958 1.00 49.05 209 ASP B O 1
ATOM 4082 N N . GLY B 1 199 ? 4.050 92.373 115.357 1.00 48.22 210 GLY B N 1
ATOM 4083 C CA . GLY B 1 199 ? 5.306 91.631 115.270 1.00 47.72 210 GLY B CA 1
ATOM 4084 C C . GLY B 1 199 ? 5.155 90.165 115.670 1.00 47.29 210 GLY B C 1
ATOM 4085 O O . GLY B 1 199 ? 5.727 89.288 115.016 1.00 47.36 210 GLY B O 1
ATOM 4086 N N . LEU B 1 200 ? 4.393 89.898 116.736 1.00 46.99 211 LEU B N 1
ATOM 4087 C CA . LEU B 1 200 ? 4.144 88.522 117.193 1.00 47.11 211 LEU B CA 1
ATOM 4088 C C . LEU B 1 200 ? 3.292 87.740 116.194 1.00 46.36 211 LEU B C 1
ATOM 4089 O O . LEU B 1 200 ? 3.523 86.553 116.003 1.00 46.20 211 LEU B O 1
ATOM 4094 N N . ARG B 1 201 ? 2.315 88.390 115.567 1.00 47.33 212 ARG B N 1
ATOM 4095 C CA . ARG B 1 201 ? 1.485 87.722 114.550 1.00 47.95 212 ARG B CA 1
ATOM 4096 C C . ARG B 1 201 ? 2.309 87.412 113.306 1.00 46.89 212 ARG B C 1
ATOM 4097 O O . ARG B 1 201 ? 2.059 86.414 112.630 1.00 46.75 212 ARG B O 1
ATOM 4105 N N . ILE B 1 202 ? 3.270 88.289 112.997 1.00 45.49 213 ILE B N 1
ATOM 4106 C CA . ILE B 1 202 ? 4.168 88.107 111.860 1.00 43.82 213 ILE B CA 1
ATOM 4107 C C . ILE B 1 202 ? 5.045 86.869 112.117 1.00 43.01 213 ILE B C 1
ATOM 4108 O O . ILE B 1 202 ? 5.333 86.131 111.190 1.00 42.90 213 ILE B O 1
ATOM 4113 N N . LYS B 1 203 ? 5.434 86.630 113.368 1.00 43.30 214 LYS B N 1
ATOM 4114 C CA . LYS B 1 203 ? 6.224 85.443 113.721 1.00 44.78 214 LYS B CA 1
ATOM 4115 C C . LYS B 1 203 ? 5.397 84.195 113.439 1.00 42.30 214 LYS B C 1
ATOM 4116 O O . LYS B 1 203 ? 5.881 83.246 112.835 1.00 41.25 214 LYS B O 1
ATOM 4122 N N . ASP B 1 204 ? 4.153 84.212 113.910 1.00 41.83 215 ASP B N 1
ATOM 4123 C CA . ASP B 1 204 ? 3.213 83.107 113.718 1.00 43.77 215 ASP B CA 1
ATOM 4124 C C . ASP B 1 204 ? 2.973 82.813 112.241 1.00 43.42 215 ASP B C 1
ATOM 4125 O O . ASP B 1 204 ? 2.970 81.634 111.845 1.00 42.17 215 ASP B O 1
ATOM 4130 N N . ARG B 1 205 ? 2.794 83.872 111.449 1.00 42.51 216 ARG B N 1
ATOM 4131 C CA . ARG B 1 205 ? 2.634 83.732 110.012 1.00 45.28 216 ARG B CA 1
ATOM 4132 C C . ARG B 1 205 ? 3.880 83.104 109.389 1.00 43.62 216 ARG B C 1
ATOM 4133 O O . ARG B 1 205 ? 3.752 82.229 108.526 1.00 44.48 216 ARG B O 1
ATOM 4141 N N . LEU B 1 206 ? 5.068 83.518 109.836 1.00 41.44 217 LEU B N 1
ATOM 4142 C CA . LEU B 1 206 ? 6.312 82.964 109.295 1.00 41.72 217 LEU B CA 1
ATOM 4143 C C . LEU B 1 206 ? 6.432 81.469 109.580 1.00 40.39 217 LEU B C 1
ATOM 4144 O O . LEU B 1 206 ? 6.912 80.714 108.741 1.00 39.84 217 LEU B O 1
ATOM 4149 N N . LEU B 1 207 ? 6.009 81.050 110.766 1.00 41.35 218 LEU B N 1
ATOM 4150 C CA . LEU B 1 207 ? 6.071 79.634 111.144 1.00 42.74 218 LEU B CA 1
ATOM 4151 C C . LEU B 1 207 ? 5.092 78.740 110.341 1.00 41.78 218 LEU B C 1
ATOM 4152 O O . LEU B 1 207 ? 5.266 77.533 110.313 1.00 39.44 218 LEU B O 1
ATOM 4157 N N . GLN B 1 208 ? 4.061 79.332 109.739 1.00 41.61 219 GLN B N 1
ATOM 4158 C CA . GLN B 1 208 ? 3.123 78.584 108.905 1.00 41.91 219 GLN B CA 1
ATOM 4159 C C . GLN B 1 208 ? 3.483 78.653 107.408 1.00 41.72 219 GLN B C 1
ATOM 4160 O O . GLN B 1 208 ? 2.843 77.998 106.617 1.00 43.69 219 GLN B O 1
ATOM 4166 N N . SER B 1 209 ? 4.524 79.401 107.036 1.00 40.55 220 SER B N 1
ATOM 4167 C CA . SER B 1 209 ? 4.961 79.527 105.658 1.00 39.82 220 SER B CA 1
ATOM 4168 C C . SER B 1 209 ? 5.971 78.441 105.401 1.00 40.79 220 SER B C 1
ATOM 4169 O O . SER B 1 209 ? 6.160 77.562 106.240 1.00 42.96 220 SER B O 1
ATOM 4172 N N . THR B 1 210 ? 6.666 78.503 104.271 1.00 41.05 221 THR B N 1
ATOM 4173 C CA . THR B 1 210 ? 7.703 77.528 103.957 1.00 41.42 221 THR B CA 1
ATOM 4174 C C . THR B 1 210 ? 9.073 77.946 104.502 1.00 40.73 221 THR B C 1
ATOM 4175 O O . THR B 1 210 ? 10.080 77.375 104.099 1.00 42.39 221 THR B O 1
ATOM 4179 N N . TYR B 1 211 ? 9.125 78.923 105.411 1.00 41.97 222 TYR B N 1
ATOM 4180 C CA . TYR B 1 211 ? 10.382 79.385 106.011 1.00 42.24 222 TYR B CA 1
ATOM 4181 C C . TYR B 1 211 ? 11.232 78.243 106.578 1.00 40.80 222 TYR B C 1
ATOM 4182 O O . TYR B 1 211 ? 12.393 78.095 106.207 1.00 40.80 222 TYR B O 1
ATOM 4191 N N . VAL B 1 212 ? 10.645 77.424 107.443 1.00 39.44 223 VAL B N 1
ATOM 4192 C CA . VAL B 1 212 ? 11.403 76.321 108.055 1.00 38.35 223 VAL B CA 1
ATOM 4193 C C . VAL B 1 212 ? 11.927 75.316 107.014 1.00 40.64 223 VAL B C 1
ATOM 4194 O O . VAL B 1 212 ? 13.127 75.136 106.944 1.00 44.03 223 VAL B O 1
ATOM 4198 N N . PRO B 1 213 ? 11.057 74.691 106.188 1.00 41.33 224 PRO B N 1
ATOM 4199 C CA . PRO B 1 213 ? 11.639 73.752 105.198 1.00 40.98 224 PRO B CA 1
ATOM 4200 C C . PRO B 1 213 ? 12.635 74.396 104.242 1.00 40.24 224 PRO B C 1
ATOM 4201 O O . PRO B 1 213 ? 13.599 73.750 103.858 1.00 41.50 224 PRO B O 1
ATOM 4205 N N . TRP B 1 214 ? 12.418 75.654 103.877 1.00 41.66 225 TRP B N 1
ATOM 4206 C CA . TRP B 1 214 ? 13.360 76.358 102.993 1.00 41.43 225 TRP B CA 1
ATOM 4207 C C . TRP B 1 214 ? 14.707 76.567 103.684 1.00 41.53 225 TRP B C 1
ATOM 4208 O O . TRP B 1 214 ? 15.734 76.305 103.082 1.00 39.75 225 TRP B O 1
ATOM 4219 N N . THR B 1 215 ? 14.702 77.002 104.945 1.00 43.43 226 THR B N 1
ATOM 4220 C CA . THR B 1 215 ? 15.955 77.205 105.678 1.00 44.86 226 THR B CA 1
ATOM 4221 C C . THR B 1 215 ? 16.659 75.860 105.841 1.00 47.07 226 THR B C 1
ATOM 4222 O O . THR B 1 215 ? 17.879 75.780 105.612 1.00 47.47 226 THR B O 1
ATOM 4226 N N . GLU B 1 216 ? 15.909 74.801 106.161 1.00 48.01 227 GLU B N 1
ATOM 4227 C CA . GLU B 1 216 ? 16.527 73.447 106.289 1.00 50.23 227 GLU B CA 1
ATOM 4228 C C . GLU B 1 216 ? 17.172 72.965 105.004 1.00 48.89 227 GLU B C 1
ATOM 4229 O O . GLU B 1 216 ? 18.184 72.277 105.073 1.00 50.93 227 GLU B O 1
ATOM 4235 N N . GLN B 1 217 ? 16.589 73.301 103.855 1.00 49.22 228 GLN B N 1
ATOM 4236 C CA A GLN B 1 217 ? 17.131 72.940 102.551 0.50 50.79 228 GLN B CA 1
ATOM 4237 C CA B GLN B 1 217 ? 17.181 72.903 102.573 0.50 50.05 228 GLN B CA 1
ATOM 4238 C C . GLN B 1 217 ? 18.443 73.695 102.302 1.00 49.96 228 GLN B C 1
ATOM 4239 O O . GLN B 1 217 ? 19.434 73.112 101.902 1.00 51.39 228 GLN B O 1
ATOM 4250 N N . LEU B 1 218 ? 18.433 75.006 102.537 1.00 50.34 229 LEU B N 1
ATOM 4251 C CA . LEU B 1 218 ? 19.646 75.803 102.308 1.00 50.51 229 LEU B CA 1
ATOM 4252 C C . LEU B 1 218 ? 20.788 75.471 103.274 1.00 50.57 229 LEU B C 1
ATOM 4253 O O . LEU B 1 218 ? 21.910 75.636 102.881 1.00 49.85 229 LEU B O 1
ATOM 4258 N N . LYS B 1 219 ? 20.538 75.000 104.499 1.00 50.90 230 LYS B N 1
ATOM 4259 C CA . LYS B 1 219 ? 21.659 74.631 105.397 1.00 52.04 230 LYS B CA 1
ATOM 4260 C C . LYS B 1 219 ? 22.595 73.588 104.772 1.00 53.54 230 LYS B C 1
ATOM 4261 O O . LYS B 1 219 ? 23.793 73.578 105.043 1.00 52.11 230 LYS B O 1
ATOM 4267 N N . LYS B 1 220 ? 22.020 72.742 103.928 1.00 56.15 231 LYS B N 1
ATOM 4268 C CA . LYS B 1 220 ? 22.718 71.671 103.233 1.00 59.68 231 LYS B CA 1
ATOM 4269 C C . LYS B 1 220 ? 23.623 72.239 102.113 1.00 58.92 231 LYS B C 1
ATOM 4270 O O . LYS B 1 220 ? 24.685 71.702 101.878 1.00 61.83 231 LYS B O 1
ATOM 4276 N N . SER B 1 221 ? 23.220 73.337 101.464 1.00 60.09 232 SER B N 1
ATOM 4277 C CA . SER B 1 221 ? 23.989 74.002 100.388 1.00 60.28 232 SER B CA 1
ATOM 4278 C C . SER B 1 221 ? 23.570 75.495 100.343 1.00 57.21 232 SER B C 1
ATOM 4279 O O . SER B 1 221 ? 22.750 75.908 99.496 1.00 59.03 232 SER B O 1
ATOM 4282 N N . PRO B 1 222 ? 24.125 76.313 101.253 1.00 51.15 233 PRO B N 1
ATOM 4283 C CA . PRO B 1 222 ? 23.690 77.711 101.354 1.00 48.71 233 PRO B CA 1
ATOM 4284 C C . PRO B 1 222 ? 24.341 78.790 100.516 1.00 47.66 233 PRO B C 1
ATOM 4285 O O . PRO B 1 222 ? 25.492 78.683 100.118 1.00 49.70 233 PRO B O 1
ATOM 4289 N N . ASN B 1 223 ? 23.558 79.845 100.315 1.00 45.55 234 ASN B N 1
ATOM 4290 C CA . ASN B 1 223 ? 23.985 81.039 99.649 1.00 45.55 234 ASN B CA 1
ATOM 4291 C C . ASN B 1 223 ? 24.322 82.055 100.744 1.00 45.94 234 ASN B C 1
ATOM 4292 O O . ASN B 1 223 ? 23.829 81.962 101.883 1.00 43.64 234 ASN B O 1
ATOM 4297 N N . LEU B 1 224 ? 25.148 83.026 100.385 1.00 45.41 235 LEU B N 1
ATOM 4298 C CA . LEU B 1 224 ? 25.522 84.097 101.274 1.00 44.86 235 LEU B CA 1
ATOM 4299 C C . LEU B 1 224 ? 24.580 85.257 101.067 1.00 45.97 235 LEU B C 1
ATOM 4300 O O . LEU B 1 224 ? 24.015 85.397 99.989 1.00 45.18 235 LEU B O 1
ATOM 4305 N N . CYS B 1 225 ? 24.376 86.038 102.123 1.00 47.39 236 CYS B N 1
ATOM 4306 C CA . CYS B 1 225 ? 23.631 87.293 102.057 1.00 50.33 236 CYS B CA 1
ATOM 4307 C C . CYS B 1 225 ? 24.694 88.318 102.294 1.00 48.60 236 CYS B C 1
ATOM 4308 O O . CYS B 1 225 ? 25.539 88.127 103.159 1.00 48.29 236 CYS B O 1
ATOM 4311 N N . HIS B 1 226 ? 24.679 89.372 101.500 1.00 49.97 237 HIS B N 1
ATOM 4312 C CA . HIS B 1 226 ? 25.649 90.440 101.626 1.00 51.39 237 HIS B CA 1
ATOM 4313 C C . HIS B 1 226 ? 25.469 91.160 102.965 1.00 51.49 237 HIS B C 1
ATOM 4314 O O . HIS B 1 226 ? 26.462 91.565 103.539 1.00 52.35 237 HIS B O 1
ATOM 4321 N N . GLN B 1 227 ? 24.219 91.332 103.430 1.00 52.93 238 GLN B N 1
ATOM 4322 C CA . GLN B 1 227 ? 23.853 91.965 104.748 1.00 55.01 238 GLN B CA 1
ATOM 4323 C C . GLN B 1 227 ? 23.983 93.509 104.853 1.00 56.57 238 GLN B C 1
ATOM 4324 O O . GLN B 1 227 ? 23.539 94.091 105.844 1.00 56.59 238 GLN B O 1
ATOM 4330 N N . ASP B 1 228 ? 24.560 94.160 103.841 1.00 57.22 239 ASP B N 1
ATOM 4331 C CA . ASP B 1 228 ? 24.735 95.611 103.804 1.00 57.90 239 ASP B CA 1
ATOM 4332 C C . ASP B 1 228 ? 24.806 96.062 102.333 1.00 56.24 239 ASP B C 1
ATOM 4333 O O . ASP B 1 228 ? 25.626 96.905 101.949 1.00 56.93 239 ASP B O 1
ATOM 4338 N N . TYR B 1 229 ? 23.933 95.496 101.509 1.00 53.63 240 TYR B N 1
ATOM 4339 C CA . TYR B 1 229 ? 23.939 95.762 100.084 1.00 53.09 240 TYR B CA 1
ATOM 4340 C C . TYR B 1 229 ? 23.257 97.093 99.770 1.00 53.14 240 TYR B C 1
ATOM 4341 O O . TYR B 1 229 ? 22.122 97.339 100.191 1.00 54.64 240 TYR B O 1
ATOM 4350 N N . GLY B 1 230 ? 23.969 97.946 99.040 1.00 52.11 241 GLY B N 1
ATOM 4351 C CA . GLY B 1 230 ? 23.466 99.243 98.653 1.00 52.32 241 GLY B CA 1
ATOM 4352 C C . GLY B 1 230 ? 24.335 99.916 97.616 1.00 53.39 241 GLY B C 1
ATOM 4353 O O . GLY B 1 230 ? 25.248 99.299 97.040 1.00 54.90 241 GLY B O 1
ATOM 4354 N N . THR B 1 231 ? 24.061 101.198 97.397 1.00 53.06 242 THR B N 1
ATOM 4355 C CA . THR B 1 231 ? 24.795 101.996 96.413 1.00 52.21 242 THR B CA 1
ATOM 4356 C C . THR B 1 231 ? 26.254 102.282 96.812 1.00 52.62 242 THR B C 1
ATOM 4357 O O . THR B 1 231 ? 27.078 102.563 95.931 1.00 52.07 242 THR B O 1
ATOM 4361 N N . GLY B 1 232 ? 26.565 102.246 98.113 1.00 52.21 243 GLY B N 1
ATOM 4362 C CA . GLY B 1 232 ? 27.941 102.471 98.587 1.00 52.17 243 GLY B CA 1
ATOM 4363 C C . GLY B 1 232 ? 28.876 101.272 98.402 1.00 52.53 243 GLY B C 1
ATOM 4364 O O . GLY B 1 232 ? 30.090 101.429 98.432 1.00 53.03 243 GLY B O 1
ATOM 4365 N N . ASN B 1 233 ? 28.303 100.081 98.209 1.00 53.18 244 ASN B N 1
ATOM 4366 C CA . ASN B 1 233 ? 29.032 98.824 98.040 1.00 53.12 244 ASN B CA 1
ATOM 4367 C C . ASN B 1 233 ? 28.906 98.191 96.642 1.00 50.91 244 ASN B C 1
ATOM 4368 O O . ASN B 1 233 ? 29.153 96.991 96.490 1.00 50.15 244 ASN B O 1
ATOM 4373 N N . THR B 1 234 ? 28.510 98.971 95.634 1.00 47.28 245 THR B N 1
ATOM 4374 C CA . THR B 1 234 ? 28.371 98.455 94.275 1.00 46.62 245 THR B CA 1
ATOM 4375 C C . THR B 1 234 ? 28.830 99.492 93.262 1.00 46.23 245 THR B C 1
ATOM 4376 O O . THR B 1 234 ? 28.860 100.683 93.561 1.00 48.30 245 THR B O 1
ATOM 4380 N N . LEU B 1 235 ? 29.201 99.020 92.073 1.00 45.04 246 LEU B N 1
ATOM 4381 C CA . LEU B 1 235 ? 29.692 99.861 90.998 1.00 44.33 246 LEU B CA 1
ATOM 4382 C C . LEU B 1 235 ? 29.400 99.274 89.644 1.00 43.27 246 LEU B C 1
ATOM 4383 O O . LEU B 1 235 ? 29.276 98.064 89.511 1.00 43.13 246 LEU B O 1
ATOM 4388 N N . LEU B 1 236 ? 29.348 100.149 88.642 1.00 43.44 247 LEU B N 1
ATOM 4389 C CA . LEU B 1 236 ? 29.166 99.771 87.260 1.00 43.31 247 LEU B CA 1
ATOM 4390 C C . LEU B 1 236 ? 30.515 100.088 86.630 1.00 44.16 247 LEU B C 1
ATOM 4391 O O . LEU B 1 236 ? 30.943 101.242 86.627 1.00 42.76 247 LEU B O 1
ATOM 4396 N N . GLY B 1 237 ? 31.189 99.053 86.127 1.00 45.66 248 GLY B N 1
ATOM 4397 C CA . GLY B 1 237 ? 32.496 99.188 85.486 1.00 47.07 248 GLY B CA 1
ATOM 4398 C C . GLY B 1 237 ? 32.390 99.131 83.975 1.00 49.38 248 GLY B C 1
ATOM 4399 O O . GLY B 1 237 ? 31.305 99.315 83.415 1.00 50.55 248 GLY B O 1
ATOM 4400 N N . GLU B 1 238 ? 33.529 98.875 83.323 1.00 51.82 249 GLU B N 1
ATOM 4401 C CA . GLU B 1 238 ? 33.607 98.767 81.864 1.00 53.18 249 GLU B CA 1
ATOM 4402 C C . GLU B 1 238 ? 32.743 97.589 81.384 1.00 54.26 249 GLU B C 1
ATOM 4403 O O . GLU B 1 238 ? 32.587 96.593 82.108 1.00 54.10 249 GLU B O 1
ATOM 4406 N N . ASN B 1 239 ? 32.186 97.731 80.176 1.00 55.45 250 ASN B N 1
ATOM 4407 C CA . ASN B 1 239 ? 31.299 96.732 79.543 1.00 56.50 250 ASN B CA 1
ATOM 4408 C C . ASN B 1 239 ? 30.044 96.451 80.397 1.00 56.42 250 ASN B C 1
ATOM 4409 O O . ASN B 1 239 ? 29.573 95.308 80.485 1.00 57.15 250 ASN B O 1
ATOM 4414 N N . GLU B 1 240 ? 29.528 97.511 81.028 1.00 56.26 251 GLU B N 1
ATOM 4415 C CA . GLU B 1 240 ? 28.334 97.468 81.907 1.00 56.85 251 GLU B CA 1
ATOM 4416 C C . GLU B 1 240 ? 28.310 96.317 82.931 1.00 54.21 251 GLU B C 1
ATOM 4417 O O . GLU B 1 240 ? 27.251 95.754 83.224 1.00 55.88 251 GLU B O 1
ATOM 4423 N N . GLN B 1 241 ? 29.479 95.995 83.488 1.00 52.15 252 GLN B N 1
ATOM 4424 C CA . GLN B 1 241 ? 29.605 94.928 84.485 1.00 50.29 252 GLN B CA 1
ATOM 4425 C C . GLN B 1 241 ? 29.273 95.471 85.850 1.00 48.09 252 GLN B C 1
ATOM 4426 O O . GLN B 1 241 ? 29.769 96.535 86.215 1.00 45.82 252 GLN B O 1
ATOM 4432 N N . ILE B 1 242 ? 28.441 94.734 86.592 1.00 46.92 253 ILE B N 1
ATOM 4433 C CA . ILE B 1 242 ? 28.027 95.125 87.925 1.00 46.89 253 ILE B CA 1
ATOM 4434 C C . ILE B 1 242 ? 28.999 94.475 88.892 1.00 46.75 253 ILE B C 1
ATOM 4435 O O . ILE B 1 242 ? 29.153 93.251 88.846 1.00 46.95 253 ILE B O 1
ATOM 4440 N N . TRP B 1 243 ? 29.644 95.278 89.752 1.00 45.34 254 TRP B N 1
ATOM 4441 C CA . TRP B 1 243 ? 30.590 94.780 90.764 1.00 44.65 254 TRP B CA 1
ATOM 4442 C C . TRP B 1 243 ? 30.066 94.996 92.164 1.00 45.86 254 TRP B C 1
ATOM 4443 O O . TRP B 1 243 ? 29.424 96.004 92.424 1.00 45.51 254 TRP B O 1
ATOM 4454 N N . VAL B 1 244 ? 30.364 94.053 93.058 1.00 46.60 255 VAL B N 1
ATOM 4455 C CA . VAL B 1 244 ? 29.980 94.124 94.452 1.00 47.11 255 VAL B CA 1
ATOM 4456 C C . VAL B 1 244 ? 31.271 94.269 95.251 1.00 49.98 255 VAL B C 1
ATOM 4457 O O . VAL B 1 244 ? 32.156 93.435 95.141 1.00 49.61 255 VAL B O 1
ATOM 4461 N N . ILE B 1 245 ? 31.378 95.351 96.018 1.00 53.89 256 ILE B N 1
ATOM 4462 C CA . ILE B 1 245 ? 32.524 95.651 96.860 1.00 56.01 256 ILE B CA 1
ATOM 4463 C C . ILE B 1 245 ? 32.081 95.406 98.298 1.00 57.66 256 ILE B C 1
ATOM 4464 O O . ILE B 1 245 ? 30.889 95.233 98.565 1.00 58.95 256 ILE B O 1
ATOM 4469 N N . ASP B 1 246 ? 33.043 95.332 99.210 1.00 58.64 257 ASP B N 1
ATOM 4470 C CA . ASP B 1 246 ? 32.817 95.188 100.651 1.00 57.95 257 ASP B CA 1
ATOM 4471 C C . ASP B 1 246 ? 31.940 94.009 101.079 1.00 56.37 257 ASP B C 1
ATOM 4472 O O . ASP B 1 246 ? 30.741 94.155 101.322 1.00 58.45 257 ASP B O 1
ATOM 4477 N N . LEU B 1 247 ? 32.570 92.847 101.210 1.00 53.14 258 LEU B N 1
ATOM 4478 C CA . LEU B 1 247 ? 31.893 91.643 101.658 1.00 51.00 258 LEU B CA 1
ATOM 4479 C C . LEU B 1 247 ? 32.131 91.403 103.156 1.00 50.62 258 LEU B C 1
ATOM 4480 O O . LEU B 1 247 ? 31.859 90.317 103.642 1.00 52.90 258 LEU B O 1
ATOM 4485 N N . ASP B 1 248 ? 32.538 92.422 103.911 1.00 48.77 259 ASP B N 1
ATOM 4486 C CA . ASP B 1 248 ? 32.833 92.256 105.342 1.00 49.82 259 ASP B CA 1
ATOM 4487 C C . ASP B 1 248 ? 31.696 91.773 106.250 1.00 48.82 259 ASP B C 1
ATOM 4488 O O . ASP B 1 248 ? 31.974 91.234 107.313 1.00 50.21 259 ASP B O 1
ATOM 4493 N N . THR B 1 249 ? 30.442 91.948 105.846 1.00 47.02 260 THR B N 1
ATOM 4494 C CA . THR B 1 249 ? 29.303 91.545 106.661 1.00 46.74 260 THR B CA 1
ATOM 4495 C C . THR B 1 249 ? 28.586 90.254 106.191 1.00 45.92 260 THR B C 1
ATOM 4496 O O . THR B 1 249 ? 27.555 89.908 106.748 1.00 45.95 260 THR B O 1
ATOM 4500 N N . VAL B 1 250 ? 29.131 89.532 105.209 1.00 44.42 261 VAL B N 1
ATOM 4501 C CA . VAL B 1 250 ? 28.460 88.335 104.679 1.00 42.28 261 VAL B CA 1
ATOM 4502 C C . VAL B 1 250 ? 28.228 87.193 105.667 1.00 42.74 261 VAL B C 1
ATOM 4503 O O . VAL B 1 250 ? 29.020 86.978 106.561 1.00 44.08 261 VAL B O 1
ATOM 4507 N N . SER B 1 251 ? 27.109 86.488 105.490 1.00 43.34 262 SER B N 1
ATOM 4508 C CA . SER B 1 251 ? 26.754 85.315 106.306 1.00 44.20 262 SER B CA 1
ATOM 4509 C C . SER B 1 251 ? 25.710 84.511 105.537 1.00 43.09 262 SER B C 1
ATOM 4510 O O . SER B 1 251 ? 25.106 85.031 104.607 1.00 45.00 262 SER B O 1
ATOM 4513 N N . PHE B 1 252 ? 25.529 83.247 105.902 1.00 41.35 263 PHE B N 1
ATOM 4514 C CA . PHE B 1 252 ? 24.554 82.406 105.237 1.00 41.92 263 PHE B CA 1
ATOM 4515 C C . PHE B 1 252 ? 23.144 82.720 105.730 1.00 42.73 263 PHE B C 1
ATOM 4516 O O . PHE B 1 252 ? 22.897 82.759 106.950 1.00 42.60 263 PHE B O 1
ATOM 4524 N N . ASP B 1 253 ? 22.242 82.998 104.790 1.00 42.18 264 ASP B N 1
ATOM 4525 C CA . ASP B 1 253 ? 20.843 83.245 105.114 1.00 43.70 264 ASP B CA 1
ATOM 4526 C C . ASP B 1 253 ? 20.051 83.221 103.811 1.00 42.65 264 ASP B C 1
ATOM 4527 O O . ASP B 1 253 ? 20.627 83.197 102.723 1.00 43.55 264 ASP B O 1
ATOM 4532 N N . LEU B 1 254 ? 18.733 83.160 103.925 1.00 42.81 265 LEU B N 1
ATOM 4533 C CA . LEU B 1 254 ? 17.837 83.189 102.776 1.00 42.03 265 LEU B CA 1
ATOM 4534 C C . LEU B 1 254 ? 18.141 84.416 101.911 1.00 41.77 265 LEU B C 1
ATOM 4535 O O . LEU B 1 254 ? 18.301 85.504 102.438 1.00 41.91 265 LEU B O 1
ATOM 4540 N N . PRO B 1 255 ? 18.178 84.264 100.584 1.00 41.95 266 PRO B N 1
ATOM 4541 C CA . PRO B 1 255 ? 18.526 85.434 99.750 1.00 43.32 266 PRO B CA 1
ATOM 4542 C C . PRO B 1 255 ? 17.526 86.600 99.846 1.00 43.58 266 PRO B C 1
ATOM 4543 O O . PRO B 1 255 ? 17.892 87.749 99.612 1.00 44.23 266 PRO B O 1
ATOM 4547 N N . ILE B 1 256 ? 16.281 86.294 100.198 1.00 44.36 267 ILE B N 1
ATOM 4548 C CA . ILE B 1 256 ? 15.245 87.318 100.362 1.00 43.10 267 ILE B CA 1
ATOM 4549 C C . ILE B 1 256 ? 15.582 88.350 101.452 1.00 43.33 267 ILE B C 1
ATOM 4550 O O . ILE B 1 256 ? 15.053 89.451 101.431 1.00 43.54 267 ILE B O 1
ATOM 4555 N N . ARG B 1 257 ? 16.464 88.007 102.381 1.00 44.38 268 ARG B N 1
ATOM 4556 C CA . ARG B 1 257 ? 16.885 88.947 103.399 1.00 44.31 268 ARG B CA 1
ATOM 4557 C C . ARG B 1 257 ? 17.498 90.217 102.793 1.00 44.14 268 ARG B C 1
ATOM 4558 O O . ARG B 1 257 ? 17.202 91.320 103.249 1.00 43.13 268 ARG B O 1
ATOM 4566 N N . ASP B 1 258 ? 18.367 90.049 101.795 1.00 44.24 269 ASP B N 1
ATOM 4567 C CA . ASP B 1 258 ? 18.984 91.185 101.113 1.00 43.88 269 ASP B CA 1
ATOM 4568 C C . ASP B 1 258 ? 17.971 92.005 100.364 1.00 42.41 269 ASP B C 1
ATOM 4569 O O . ASP B 1 258 ? 18.149 93.215 100.249 1.00 42.87 269 ASP B O 1
ATOM 4574 N N . LEU B 1 259 ? 16.939 91.362 99.825 1.00 42.97 270 LEU B N 1
ATOM 4575 C CA . LEU B 1 259 ? 15.894 92.105 99.110 1.00 42.86 270 LEU B CA 1
ATOM 4576 C C . LEU B 1 259 ? 15.159 92.997 100.083 1.00 41.99 270 LEU B C 1
ATOM 4577 O O . LEU B 1 259 ? 14.928 94.171 99.781 1.00 41.31 270 LEU B O 1
ATOM 4582 N N . ARG B 1 260 ? 14.826 92.463 101.256 1.00 42.08 271 ARG B N 1
ATOM 4583 C CA . ARG B 1 260 ? 14.141 93.268 102.260 1.00 43.66 271 ARG B CA 1
ATOM 4584 C C . ARG B 1 260 ? 15.007 94.424 102.725 1.00 43.66 271 ARG B C 1
ATOM 4585 O O . ARG B 1 260 ? 14.526 95.546 102.775 1.00 42.83 271 ARG B O 1
ATOM 4593 N N . LYS B 1 261 ? 16.267 94.141 103.065 1.00 45.02 272 LYS B N 1
ATOM 4594 C CA . LYS B 1 261 ? 17.195 95.185 103.567 1.00 46.40 272 LYS B CA 1
ATOM 4595 C C . LYS B 1 261 ? 17.492 96.279 102.556 1.00 46.62 272 LYS B C 1
ATOM 4596 O O . LYS B 1 261 ? 17.833 97.385 102.943 1.00 47.74 272 LYS B O 1
ATOM 4610 N N . ILE B 1 263 ? 15.180 97.014 99.710 1.00 47.00 274 ILE B N 1
ATOM 4611 C CA . ILE B 1 263 ? 13.905 97.609 99.283 1.00 44.68 274 ILE B CA 1
ATOM 4612 C C . ILE B 1 263 ? 13.085 98.361 100.331 1.00 43.39 274 ILE B C 1
ATOM 4613 O O . ILE B 1 263 ? 12.630 99.469 100.075 1.00 43.56 274 ILE B O 1
ATOM 4618 N N . ILE B 1 264 ? 12.913 97.783 101.504 1.00 42.22 275 ILE B N 1
ATOM 4619 C CA . ILE B 1 264 ? 12.069 98.413 102.520 1.00 43.73 275 ILE B CA 1
ATOM 4620 C C . ILE B 1 264 ? 12.612 99.776 102.966 1.00 45.36 275 ILE B C 1
ATOM 4621 O O . ILE B 1 264 ? 11.819 100.719 103.054 1.00 46.45 275 ILE B O 1
ATOM 4626 N N . PRO B 1 265 ? 13.926 99.891 103.262 1.00 45.12 276 PRO B N 1
ATOM 4627 C CA . PRO B 1 265 ? 14.418 101.241 103.598 1.00 43.72 276 PRO B CA 1
ATOM 4628 C C . PRO B 1 265 ? 14.326 102.243 102.439 1.00 43.35 276 PRO B C 1
ATOM 4629 O O . PRO B 1 265 ? 14.109 103.420 102.690 1.00 43.18 276 PRO B O 1
ATOM 4633 N N . LEU B 1 266 ? 14.488 101.784 101.195 1.00 43.91 277 LEU B N 1
ATOM 4634 C CA . LEU B 1 266 ? 14.404 102.671 100.025 1.00 43.38 277 LEU B CA 1
ATOM 4635 C C . LEU B 1 266 ? 13.005 103.259 99.847 1.00 43.99 277 LEU B C 1
ATOM 4636 O O . LEU B 1 266 ? 12.862 104.423 99.500 1.00 45.31 277 LEU B O 1
ATOM 4641 N N . LEU B 1 267 ? 11.982 102.454 100.108 1.00 44.51 278 LEU B N 1
ATOM 4642 C CA . LEU B 1 267 ? 10.586 102.888 99.981 1.00 45.66 278 LEU B CA 1
ATOM 4643 C C . LEU B 1 267 ? 10.014 103.556 101.251 1.00 46.51 278 LEU B C 1
ATOM 4644 O O . LEU B 1 267 ? 8.818 103.871 101.279 1.00 43.98 278 LEU B O 1
ATOM 4649 N N . ASP B 1 268 ? 10.856 103.801 102.272 1.00 48.52 279 ASP B N 1
ATOM 4650 C CA . ASP B 1 268 ? 10.426 104.430 103.530 1.00 49.28 279 ASP B CA 1
ATOM 4651 C C . ASP B 1 268 ? 9.851 105.805 103.189 1.00 49.35 279 ASP B C 1
ATOM 4652 O O . ASP B 1 268 ? 10.507 106.618 102.545 1.00 49.49 279 ASP B O 1
ATOM 4657 N N . THR B 1 269 ? 8.604 106.024 103.601 1.00 49.81 280 THR B N 1
ATOM 4658 C CA . THR B 1 269 ? 7.884 107.246 103.325 1.00 50.03 280 THR B CA 1
ATOM 4659 C C . THR B 1 269 ? 6.676 107.416 104.224 1.00 49.07 280 THR B C 1
ATOM 4660 O O . THR B 1 269 ? 6.231 106.465 104.860 1.00 48.21 280 THR B O 1
ATOM 4664 N N . THR B 1 270 ? 6.199 108.651 104.315 1.00 50.24 281 THR B N 1
ATOM 4665 C CA . THR B 1 270 ? 4.968 108.975 105.034 1.00 51.55 281 THR B CA 1
ATOM 4666 C C . THR B 1 270 ? 3.898 109.356 103.988 1.00 52.46 281 THR B C 1
ATOM 4667 O O . THR B 1 270 ? 2.775 109.691 104.358 1.00 53.11 281 THR B O 1
ATOM 4671 N N . GLY B 1 271 ? 4.250 109.277 102.693 1.00 53.60 282 GLY B N 1
ATOM 4672 C CA . GLY B 1 271 ? 3.366 109.602 101.576 1.00 53.39 282 GLY B CA 1
ATOM 4673 C C . GLY B 1 271 ? 2.753 108.352 100.958 1.00 53.05 282 GLY B C 1
ATOM 4674 O O . GLY B 1 271 ? 1.925 107.705 101.596 1.00 55.49 282 GLY B O 1
ATOM 4675 N N . VAL B 1 272 ? 3.180 107.992 99.745 1.00 51.31 283 VAL B N 1
ATOM 4676 C CA . VAL B 1 272 ? 2.620 106.829 99.039 1.00 49.81 283 VAL B CA 1
ATOM 4677 C C . VAL B 1 272 ? 3.643 105.750 98.779 1.00 47.61 283 VAL B C 1
ATOM 4678 O O . VAL B 1 272 ? 4.825 106.029 98.569 1.00 47.77 283 VAL B O 1
ATOM 4682 N N . TRP B 1 273 ? 3.165 104.510 98.815 1.00 45.87 284 TRP B N 1
ATOM 4683 C CA . TRP B 1 273 ? 3.980 103.336 98.567 1.00 43.72 284 TRP B CA 1
ATOM 4684 C C . TRP B 1 273 ? 4.337 103.309 97.087 1.00 43.45 284 TRP B C 1
ATOM 4685 O O . TRP B 1 273 ? 3.457 103.301 96.240 1.00 42.82 284 TRP B O 1
ATOM 4696 N N . ASP B 1 274 ? 5.627 103.288 96.781 1.00 44.56 285 ASP B N 1
ATOM 4697 C CA . ASP B 1 274 ? 6.093 103.309 95.396 1.00 45.16 285 ASP B CA 1
ATOM 4698 C C . ASP B 1 274 ? 6.094 101.887 94.821 1.00 45.00 285 ASP B C 1
ATOM 4699 O O . ASP B 1 274 ? 7.137 101.223 94.755 1.00 46.13 285 ASP B O 1
ATOM 4704 N N . ASP B 1 275 ? 4.916 101.432 94.402 1.00 43.95 286 ASP B N 1
ATOM 4705 C CA . ASP B 1 275 ? 4.784 100.063 93.843 1.00 45.40 286 ASP B CA 1
ATOM 4706 C C . ASP B 1 275 ? 5.504 99.885 92.499 1.00 41.81 286 ASP B C 1
ATOM 4707 O O . ASP B 1 275 ? 5.988 98.801 92.214 1.00 40.13 286 ASP B O 1
ATOM 4712 N N . GLU B 1 276 ? 5.624 100.945 91.718 1.00 42.00 287 GLU B N 1
ATOM 4713 C CA . GLU B 1 276 ? 6.355 100.873 90.456 1.00 43.43 287 GLU B CA 1
ATOM 4714 C C . GLU B 1 276 ? 7.826 100.509 90.705 1.00 43.23 287 GLU B C 1
ATOM 4715 O O . GLU B 1 276 ? 8.371 99.630 90.036 1.00 44.87 287 GLU B O 1
ATOM 4721 N N . THR B 1 277 ? 8.453 101.164 91.681 1.00 41.96 288 THR B N 1
ATOM 4722 C CA . THR B 1 277 ? 9.849 100.886 92.027 1.00 40.60 288 THR B CA 1
ATOM 4723 C C . THR B 1 277 ? 10.007 99.479 92.600 1.00 41.02 288 THR B C 1
ATOM 4724 O O . THR B 1 277 ? 10.982 98.777 92.307 1.00 39.85 288 THR B O 1
ATOM 4728 N N . PHE B 1 278 ? 9.045 99.075 93.419 1.00 41.75 289 PHE B N 1
ATOM 4729 C CA . PHE B 1 278 ? 9.042 97.742 94.009 1.00 42.29 289 PHE B CA 1
ATOM 4730 C C . PHE B 1 278 ? 9.036 96.692 92.887 1.00 40.60 289 PHE B C 1
ATOM 4731 O O . PHE B 1 278 ? 9.815 95.751 92.912 1.00 40.31 289 PHE B O 1
ATOM 4739 N N . ASN B 1 279 ? 8.195 96.906 91.881 1.00 39.13 290 ASN B N 1
ATOM 4740 C CA . ASN B 1 279 ? 8.094 95.995 90.744 1.00 39.13 290 ASN B CA 1
ATOM 4741 C C . ASN B 1 279 ? 9.339 95.962 89.888 1.00 39.15 290 ASN B C 1
ATOM 4742 O O . ASN B 1 279 ? 9.789 94.886 89.536 1.00 37.02 290 ASN B O 1
ATOM 4747 N N . VAL B 1 280 ? 9.881 97.134 89.551 1.00 39.27 291 VAL B N 1
ATOM 4748 C CA . VAL B 1 280 ? 11.098 97.201 88.755 1.00 37.85 291 VAL B CA 1
ATOM 4749 C C . VAL B 1 280 ? 12.223 96.421 89.439 1.00 39.61 291 VAL B C 1
ATOM 4750 O O . VAL B 1 280 ? 12.899 95.639 88.793 1.00 39.95 291 VAL B O 1
ATOM 4762 N N . LEU B 1 282 ? 12.052 93.938 91.981 1.00 46.16 293 LEU B N 1
ATOM 4763 C CA . LEU B 1 282 ? 11.795 92.505 92.054 1.00 46.52 293 LEU B CA 1
ATOM 4764 C C . LEU B 1 282 ? 11.835 91.841 90.695 1.00 44.47 293 LEU B C 1
ATOM 4765 O O . LEU B 1 282 ? 12.387 90.755 90.593 1.00 43.54 293 LEU B O 1
ATOM 4770 N N . ASN B 1 283 ? 11.290 92.487 89.665 1.00 43.18 294 ASN B N 1
ATOM 4771 C CA . ASN B 1 283 ? 11.318 91.901 88.322 1.00 44.98 294 ASN B CA 1
ATOM 4772 C C . ASN B 1 283 ? 12.771 91.737 87.841 1.00 45.33 294 ASN B C 1
ATOM 4773 O O . ASN B 1 283 ? 13.093 90.716 87.237 1.00 48.62 294 ASN B O 1
ATOM 4778 N N . ALA B 1 284 ? 13.645 92.701 88.135 1.00 43.45 295 ALA B N 1
ATOM 4779 C CA . ALA B 1 284 ? 15.051 92.608 87.716 1.00 43.26 295 ALA B CA 1
ATOM 4780 C C . ALA B 1 284 ? 15.759 91.471 88.448 1.00 44.24 295 ALA B C 1
ATOM 4781 O O . ALA B 1 284 ? 16.489 90.720 87.832 1.00 46.90 295 ALA B O 1
ATOM 4783 N N . TYR B 1 285 ? 15.532 91.340 89.752 1.00 44.14 296 TYR B N 1
ATOM 4784 C CA . TYR B 1 285 ? 16.134 90.267 90.521 1.00 43.98 296 TYR B CA 1
ATOM 4785 C C . TYR B 1 285 ? 15.646 88.897 90.034 1.00 45.65 296 TYR B C 1
ATOM 4786 O O . TYR B 1 285 ? 16.457 87.999 89.788 1.00 45.55 296 TYR B O 1
ATOM 4795 N N . GLU B 1 286 ? 14.323 88.739 89.949 1.00 47.13 297 GLU B N 1
ATOM 4796 C CA . GLU B 1 286 ? 13.706 87.476 89.499 1.00 49.35 297 GLU B CA 1
ATOM 4797 C C . GLU B 1 286 ? 14.084 87.078 88.067 1.00 49.30 297 GLU B C 1
ATOM 4798 O O . GLU B 1 286 ? 14.071 85.893 87.757 1.00 51.73 297 GLU B O 1
ATOM 4804 N N . SER B 1 287 ? 14.425 88.039 87.208 1.00 49.27 298 SER B N 1
ATOM 4805 C CA . SER B 1 287 ? 14.839 87.714 85.836 1.00 51.73 298 SER B CA 1
ATOM 4806 C C . SER B 1 287 ? 16.135 86.896 85.832 1.00 51.54 298 SER B C 1
ATOM 4807 O O . SER B 1 287 ? 16.343 86.099 84.931 1.00 53.29 298 SER B O 1
ATOM 4810 N N . ARG B 1 288 ? 16.981 87.091 86.844 1.00 49.84 299 ARG B N 1
ATOM 4811 C CA . ARG B 1 288 ? 18.229 86.385 86.944 1.00 50.69 299 ARG B CA 1
ATOM 4812 C C . ARG B 1 288 ? 18.136 85.214 87.932 1.00 48.87 299 ARG B C 1
ATOM 4813 O O . ARG B 1 288 ? 18.683 84.151 87.667 1.00 50.44 299 ARG B O 1
ATOM 4821 N N . ALA B 1 289 ? 17.472 85.416 89.071 1.00 47.83 300 ALA B N 1
ATOM 4822 C CA . ALA B 1 289 ? 17.305 84.394 90.120 1.00 45.60 300 ALA B CA 1
ATOM 4823 C C . ALA B 1 289 ? 15.830 84.334 90.508 1.00 45.35 300 ALA B C 1
ATOM 4824 O O . ALA B 1 289 ? 15.413 84.971 91.475 1.00 46.03 300 ALA B O 1
ATOM 4826 N N . PRO B 1 290 ? 15.025 83.555 89.770 1.00 44.86 301 PRO B N 1
ATOM 4827 C CA . PRO B 1 290 ? 13.590 83.536 90.080 1.00 43.73 301 PRO B CA 1
ATOM 4828 C C . PRO B 1 290 ? 13.235 82.911 91.427 1.00 42.80 301 PRO B C 1
ATOM 4829 O O . PRO B 1 290 ? 13.948 82.057 91.930 1.00 44.07 301 PRO B O 1
ATOM 4833 N N . LEU B 1 291 ? 12.127 83.384 91.988 1.00 43.89 302 LEU B N 1
ATOM 4834 C CA . LEU B 1 291 ? 11.608 82.954 93.270 1.00 42.09 302 LEU B CA 1
ATOM 4835 C C . LEU B 1 291 ? 10.247 82.294 93.093 1.00 40.87 302 LEU B C 1
ATOM 4836 O O . LEU B 1 291 ? 9.435 82.761 92.287 1.00 39.99 302 LEU B O 1
ATOM 4841 N N . THR B 1 292 ? 9.982 81.219 93.840 1.00 40.49 303 THR B N 1
ATOM 4842 C CA . THR B 1 292 ? 8.667 80.551 93.761 1.00 39.93 303 THR B CA 1
ATOM 4843 C C . THR B 1 292 ? 7.682 81.405 94.519 1.00 39.29 303 THR B C 1
ATOM 4844 O O . THR B 1 292 ? 8.094 82.305 95.230 1.00 39.51 303 THR B O 1
ATOM 4848 N N . GLU B 1 293 ? 6.389 81.139 94.371 1.00 41.47 304 GLU B N 1
ATOM 4849 C CA . GLU B 1 293 ? 5.367 81.910 95.106 1.00 43.42 304 GLU B CA 1
ATOM 4850 C C . GLU B 1 293 ? 5.509 81.750 96.619 1.00 42.34 304 GLU B C 1
ATOM 4851 O O . GLU B 1 293 ? 5.388 82.724 97.337 1.00 43.37 304 GLU B O 1
ATOM 4857 N N . GLU B 1 294 ? 5.847 80.548 97.075 1.00 44.25 305 GLU B N 1
ATOM 4858 C CA . GLU B 1 294 ? 6.001 80.268 98.511 1.00 45.04 305 GLU B CA 1
ATOM 4859 C C . GLU B 1 294 ? 7.207 81.047 99.073 1.00 43.44 305 GLU B C 1
ATOM 4860 O O . GLU B 1 294 ? 7.143 81.573 100.188 1.00 43.13 305 GLU B O 1
ATOM 4866 N N . GLN B 1 295 ? 8.277 81.137 98.288 1.00 41.34 306 GLN B N 1
ATOM 4867 C CA . GLN B 1 295 ? 9.468 81.903 98.675 1.00 40.97 306 GLN B CA 1
ATOM 4868 C C . GLN B 1 295 ? 9.138 83.398 98.767 1.00 41.74 306 GLN B C 1
ATOM 4869 O O . GLN B 1 295 ? 9.610 84.062 99.685 1.00 42.16 306 GLN B O 1
ATOM 4875 N N . LYS B 1 296 ? 8.351 83.920 97.824 1.00 41.08 307 LYS B N 1
ATOM 4876 C CA A LYS B 1 296 ? 7.967 85.332 97.855 0.50 42.53 307 LYS B CA 1
ATOM 4877 C CA B LYS B 1 296 ? 7.955 85.326 97.853 0.50 42.71 307 LYS B CA 1
ATOM 4878 C C . LYS B 1 296 ? 7.055 85.589 99.065 1.00 42.51 307 LYS B C 1
ATOM 4879 O O . LYS B 1 296 ? 7.144 86.651 99.680 1.00 41.87 307 LYS B O 1
ATOM 4890 N N . GLN B 1 297 ? 6.210 84.612 99.430 1.00 42.64 308 GLN B N 1
ATOM 4891 C CA . GLN B 1 297 ? 5.330 84.766 100.597 1.00 44.41 308 GLN B CA 1
ATOM 4892 C C . GLN B 1 297 ? 6.195 84.968 101.858 1.00 43.89 308 GLN B C 1
ATOM 4893 O O . GLN B 1 297 ? 5.892 85.820 102.688 1.00 44.76 308 GLN B O 1
ATOM 4899 N N . VAL B 1 298 ? 7.284 84.210 101.971 1.00 42.96 309 VAL B N 1
ATOM 4900 C CA . VAL B 1 298 ? 8.194 84.325 103.110 1.00 42.20 309 VAL B CA 1
ATOM 4901 C C . VAL B 1 298 ? 8.813 85.715 103.123 1.00 42.61 309 VAL B C 1
ATOM 4902 O O . VAL B 1 298 ? 8.941 86.335 104.176 1.00 42.75 309 VAL B O 1
ATOM 4914 N N . PHE B 1 300 ? 7.506 88.517 101.794 1.00 44.46 311 PHE B N 1
ATOM 4915 C CA . PHE B 1 300 ? 6.499 89.537 102.124 1.00 42.71 311 PHE B CA 1
ATOM 4916 C C . PHE B 1 300 ? 6.131 89.528 103.606 1.00 41.27 311 PHE B C 1
ATOM 4917 O O . PHE B 1 300 ? 5.821 90.571 104.145 1.00 40.96 311 PHE B O 1
ATOM 4925 N N . ILE B 1 301 ? 6.120 88.351 104.226 1.00 41.10 312 ILE B N 1
ATOM 4926 C CA . ILE B 1 301 ? 5.863 88.220 105.655 1.00 41.68 312 ILE B CA 1
ATOM 4927 C C . ILE B 1 301 ? 6.981 88.965 106.415 1.00 42.12 312 ILE B C 1
ATOM 4928 O O . ILE B 1 301 ? 6.720 89.776 107.291 1.00 41.64 312 ILE B O 1
ATOM 4933 N N . ASP B 1 302 ? 8.224 88.672 106.057 1.00 41.88 313 ASP B N 1
ATOM 4934 C CA . ASP B 1 302 ? 9.389 89.297 106.691 1.00 42.63 313 ASP B CA 1
ATOM 4935 C C . ASP B 1 302 ? 9.390 90.815 106.509 1.00 43.29 313 ASP B C 1
ATOM 4936 O O . ASP B 1 302 ? 9.733 91.540 107.436 1.00 43.70 313 ASP B O 1
ATOM 4949 N N . LEU B 1 304 ? 6.863 92.713 106.401 1.00 41.81 315 LEU B N 1
ATOM 4950 C CA . LEU B 1 304 ? 5.892 93.295 107.328 1.00 44.44 315 LEU B CA 1
ATOM 4951 C C . LEU B 1 304 ? 6.456 93.530 108.721 1.00 42.73 315 LEU B C 1
ATOM 4952 O O . LEU B 1 304 ? 5.900 94.346 109.451 1.00 42.21 315 LEU B O 1
ATOM 4957 N N . PHE B 1 305 ? 7.526 92.824 109.099 1.00 41.61 316 PHE B N 1
ATOM 4958 C CA . PHE B 1 305 ? 8.054 92.978 110.441 1.00 41.87 316 PHE B CA 1
ATOM 4959 C C . PHE B 1 305 ? 8.583 94.408 110.585 1.00 41.87 316 PHE B C 1
ATOM 4960 O O . PHE B 1 305 ? 9.213 94.926 109.655 1.00 44.04 316 PHE B O 1
ATOM 4968 N N . PRO B 1 306 ? 8.304 95.068 111.723 1.00 40.40 317 PRO B N 1
ATOM 4969 C CA . PRO B 1 306 ? 8.734 96.462 111.914 1.00 40.81 317 PRO B CA 1
ATOM 4970 C C . PRO B 1 306 ? 10.244 96.753 112.119 1.00 40.13 317 PRO B C 1
ATOM 4971 O O . PRO B 1 306 ? 10.615 97.467 113.035 1.00 41.47 317 PRO B O 1
ATOM 4975 N N . TYR B 1 307 ? 11.088 96.275 111.221 1.00 40.42 318 TYR B N 1
ATOM 4976 C CA . TYR B 1 307 ? 12.526 96.522 111.310 1.00 40.77 318 TYR B CA 1
ATOM 4977 C C . TYR B 1 307 ? 12.905 97.995 111.290 1.00 41.53 318 TYR B C 1
ATOM 4978 O O . TYR B 1 307 ? 13.739 98.435 112.084 1.00 43.41 318 TYR B O 1
ATOM 4987 N N . GLU B 1 308 ? 12.279 98.763 110.406 1.00 41.68 319 GLU B N 1
ATOM 4988 C CA . GLU B 1 308 ? 12.599 100.200 110.294 1.00 42.51 319 GLU B CA 1
ATOM 4989 C C . GLU B 1 308 ? 12.115 100.978 111.522 1.00 41.58 319 GLU B C 1
ATOM 4990 O O . GLU B 1 308 ? 12.781 101.915 111.946 1.00 42.30 319 GLU B O 1
ATOM 4996 N N . LEU B 1 309 ? 10.965 100.600 112.075 1.00 41.36 320 LEU B N 1
ATOM 4997 C CA . LEU B 1 309 ? 10.458 101.228 113.288 1.00 40.50 320 LEU B CA 1
ATOM 4998 C C . LEU B 1 309 ? 11.446 100.947 114.430 1.00 40.77 320 LEU B C 1
ATOM 4999 O O . LEU B 1 309 ? 11.798 101.861 115.171 1.00 39.69 320 LEU B O 1
ATOM 5004 N N . TYR B 1 310 ? 11.899 99.692 114.536 1.00 40.52 321 TYR B N 1
ATOM 5005 C CA . TYR B 1 310 ? 12.861 99.273 115.561 1.00 40.89 321 TYR B CA 1
ATOM 5006 C C . TYR B 1 310 ? 14.140 100.106 115.556 1.00 40.76 321 TYR B C 1
ATOM 5007 O O . TYR B 1 310 ? 14.597 100.487 116.621 1.00 40.68 321 TYR B O 1
ATOM 5016 N N . ASP B 1 311 ? 14.709 100.376 114.379 1.00 41.87 322 ASP B N 1
ATOM 5017 C CA . ASP B 1 311 ? 15.926 101.202 114.270 1.00 43.27 322 ASP B CA 1
ATOM 5018 C C . ASP B 1 311 ? 15.719 102.594 114.817 1.00 40.80 322 ASP B C 1
ATOM 5019 O O . ASP B 1 311 ? 16.618 103.132 115.452 1.00 41.76 322 ASP B O 1
ATOM 5024 N N . VAL B 1 312 ? 14.552 103.175 114.559 1.00 39.99 323 VAL B N 1
ATOM 5025 C CA . VAL B 1 312 ? 14.230 104.516 115.061 1.00 39.92 323 VAL B CA 1
ATOM 5026 C C . VAL B 1 312 ? 14.131 104.501 116.590 1.00 38.99 323 VAL B C 1
ATOM 5027 O O . VAL B 1 312 ? 14.658 105.384 117.258 1.00 38.68 323 VAL B O 1
ATOM 5031 N N . ILE B 1 313 ? 13.502 103.467 117.127 1.00 38.17 324 ILE B N 1
ATOM 5032 C CA . ILE B 1 313 ? 13.344 103.327 118.569 1.00 39.78 324 ILE B CA 1
ATOM 5033 C C . ILE B 1 313 ? 14.713 103.083 119.232 1.00 40.83 324 ILE B C 1
ATOM 5034 O O . ILE B 1 313 ? 14.988 103.630 120.309 1.00 39.27 324 ILE B O 1
ATOM 5039 N N . ARG B 1 314 ? 15.558 102.287 118.567 1.00 41.55 325 ARG B N 1
ATOM 5040 C CA . ARG B 1 314 ? 16.899 101.985 119.041 1.00 44.86 325 ARG B CA 1
ATOM 5041 C C . ARG B 1 314 ? 17.738 103.266 119.065 1.00 44.24 325 ARG B C 1
ATOM 5042 O O . ARG B 1 314 ? 18.527 103.446 119.983 1.00 44.79 325 ARG B O 1
ATOM 5050 N N . GLU B 1 315 ? 17.580 104.144 118.070 1.00 44.60 326 GLU B N 1
ATOM 5051 C CA . GLU B 1 315 ? 18.289 105.442 118.073 1.00 45.31 326 GLU B CA 1
ATOM 5052 C C . GLU B 1 315 ? 17.954 106.248 119.314 1.00 41.91 326 GLU B C 1
ATOM 5053 O O . GLU B 1 315 ? 18.829 106.887 119.870 1.00 41.07 326 GLU B O 1
ATOM 5059 N N . LYS B 1 316 ? 16.689 106.217 119.718 1.00 40.52 327 LYS B N 1
ATOM 5060 C CA . LYS B 1 316 ? 16.236 106.923 120.902 1.00 41.60 327 LYS B CA 1
ATOM 5061 C C . LYS B 1 316 ? 16.722 106.278 122.192 1.00 41.46 327 LYS B C 1
ATOM 5062 O O . LYS B 1 316 ? 17.448 106.912 122.942 1.00 40.53 327 LYS B O 1
ATOM 5068 N N . TYR B 1 317 ? 16.363 105.017 122.430 1.00 41.48 328 TYR B N 1
ATOM 5069 C CA . TYR B 1 317 ? 16.706 104.385 123.729 1.00 42.63 328 TYR B CA 1
ATOM 5070 C C . TYR B 1 317 ? 18.081 103.721 123.876 1.00 42.79 328 TYR B C 1
ATOM 5071 O O . TYR B 1 317 ? 18.484 103.510 125.011 1.00 43.35 328 TYR B O 1
ATOM 5080 N N . VAL B 1 318 ? 18.787 103.391 122.796 1.00 43.03 329 VAL B N 1
ATOM 5081 C CA . VAL B 1 318 ? 20.131 102.794 122.940 1.00 44.24 329 VAL B CA 1
ATOM 5082 C C . VAL B 1 318 ? 21.187 103.863 122.662 1.00 45.52 329 VAL B C 1
ATOM 5083 O O . VAL B 1 318 ? 22.043 104.107 123.507 1.00 46.04 329 VAL B O 1
ATOM 5087 N N . ARG B 1 319 ? 21.118 104.520 121.504 1.00 46.71 330 ARG B N 1
ATOM 5088 C CA . ARG B 1 319 ? 22.093 105.591 121.171 1.00 48.82 330 ARG B CA 1
ATOM 5089 C C . ARG B 1 319 ? 21.818 106.945 121.901 1.00 47.18 330 ARG B C 1
ATOM 5090 O O . ARG B 1 319 ? 22.620 107.867 121.809 1.00 44.39 330 ARG B O 1
ATOM 5094 N N . LYS B 1 320 ? 20.681 107.053 122.589 1.00 47.67 331 LYS B N 1
ATOM 5095 C CA . LYS B 1 320 ? 20.303 108.233 123.379 1.00 48.54 331 LYS B CA 1
ATOM 5096 C C . LYS B 1 320 ? 20.139 109.553 122.608 1.00 48.05 331 LYS B C 1
ATOM 5097 O O . LYS B 1 320 ? 20.392 110.613 123.152 1.00 47.67 331 LYS B O 1
ATOM 5103 N N . SER B 1 321 ? 19.655 109.486 121.368 1.00 48.53 332 SER B N 1
ATOM 5104 C CA . SER B 1 321 ? 19.405 110.691 120.573 1.00 48.33 332 SER B CA 1
ATOM 5105 C C . SER B 1 321 ? 18.091 111.314 121.027 1.00 47.78 332 SER B C 1
ATOM 5106 O O . SER B 1 321 ? 17.119 110.602 121.247 1.00 48.58 332 SER B O 1
ATOM 5109 N N . ALA B 1 322 ? 18.049 112.633 121.167 1.00 47.99 333 ALA B N 1
ATOM 5110 C CA . ALA B 1 322 ? 16.832 113.334 121.583 1.00 48.91 333 ALA B CA 1
ATOM 5111 C C . ALA B 1 322 ? 15.968 113.544 120.351 1.00 48.87 333 ALA B C 1
ATOM 5112 O O . ALA B 1 322 ? 15.841 114.667 119.863 1.00 50.89 333 ALA B O 1
ATOM 5114 N N . LEU B 1 323 ? 15.360 112.464 119.868 1.00 47.58 334 LEU B N 1
ATOM 5115 C CA . LEU B 1 323 ? 14.541 112.507 118.668 1.00 46.55 334 LEU B CA 1
ATOM 5116 C C . LEU B 1 323 ? 13.177 113.110 118.960 1.00 46.61 334 LEU B C 1
ATOM 5117 O O . LEU B 1 323 ? 12.616 112.837 120.021 1.00 46.40 334 LEU B O 1
ATOM 5122 N N . PRO B 1 324 ? 12.641 113.939 118.037 1.00 47.68 335 PRO B N 1
ATOM 5123 C CA . PRO B 1 324 ? 11.316 114.479 118.307 1.00 47.93 335 PRO B CA 1
ATOM 5124 C C . PRO B 1 324 ? 10.223 113.476 117.946 1.00 46.95 335 PRO B C 1
ATOM 5125 O O . PRO B 1 324 ? 10.464 112.531 117.210 1.00 46.75 335 PRO B O 1
ATOM 5129 N N . LYS B 1 325 ? 9.041 113.720 118.491 1.00 47.56 336 LYS B N 1
ATOM 5130 C CA . LYS B 1 325 ? 7.815 112.939 118.294 1.00 48.90 336 LYS B CA 1
ATOM 5131 C C . LYS B 1 325 ? 7.525 112.629 116.827 1.00 48.83 336 LYS B C 1
ATOM 5132 O O . LYS B 1 325 ? 7.089 111.530 116.488 1.00 48.56 336 LYS B O 1
ATOM 5138 N N . GLU B 1 326 ? 7.797 113.606 115.968 1.00 49.62 337 GLU B N 1
ATOM 5139 C CA . GLU B 1 326 ? 7.573 113.510 114.526 1.00 50.25 337 GLU B CA 1
ATOM 5140 C C . GLU B 1 326 ? 8.316 112.321 113.893 1.00 48.81 337 GLU B C 1
ATOM 5141 O O . GLU B 1 326 ? 7.742 111.643 113.046 1.00 49.36 337 GLU B O 1
ATOM 5147 N N . GLU B 1 327 ? 9.551 112.047 114.315 1.00 47.19 338 GLU B N 1
ATOM 5148 C CA . GLU B 1 327 ? 10.299 110.907 113.748 1.00 46.33 338 GLU B CA 1
ATOM 5149 C C . GLU B 1 327 ? 9.710 109.559 114.145 1.00 44.24 338 GLU B C 1
ATOM 5150 O O . GLU B 1 327 ? 9.827 108.619 113.375 1.00 43.59 338 GLU B O 1
ATOM 5156 N N . LEU B 1 328 ? 9.102 109.463 115.329 1.00 43.93 339 LEU B N 1
ATOM 5157 C CA . LEU B 1 328 ? 8.461 108.228 115.754 1.00 44.15 339 LEU B CA 1
ATOM 5158 C C . LEU B 1 328 ? 7.187 108.059 114.950 1.00 44.60 339 LEU B C 1
ATOM 5159 O O . LEU B 1 328 ? 6.916 106.961 114.451 1.00 45.49 339 LEU B O 1
ATOM 5164 N N . GLU B 1 329 ? 6.412 109.142 114.844 1.00 44.29 340 GLU B N 1
ATOM 5165 C CA . GLU B 1 329 ? 5.153 109.144 114.096 1.00 44.79 340 GLU B CA 1
ATOM 5166 C C . GLU B 1 329 ? 5.378 108.759 112.620 1.00 43.27 340 GLU B C 1
ATOM 5167 O O . GLU B 1 329 ? 4.597 107.994 112.071 1.00 42.58 340 GLU B O 1
ATOM 5173 N N . SER B 1 330 ? 6.440 109.277 112.000 1.00 42.53 341 SER B N 1
ATOM 5174 C CA . SER B 1 330 ? 6.783 108.930 110.614 1.00 42.85 341 SER B CA 1
ATOM 5175 C C . SER B 1 330 ? 7.123 107.449 110.481 1.00 43.58 341 SER B C 1
ATOM 5176 O O . SER B 1 330 ? 6.821 106.834 109.454 1.00 44.15 341 SER B O 1
ATOM 5179 N N . ALA B 1 331 ? 7.791 106.896 111.498 1.00 42.21 342 ALA B N 1
ATOM 5180 C CA . ALA B 1 331 ? 8.130 105.484 111.505 1.00 40.93 342 ALA B CA 1
ATOM 5181 C C . ALA B 1 331 ? 6.839 104.693 111.587 1.00 40.35 342 ALA B C 1
ATOM 5182 O O . ALA B 1 331 ? 6.670 103.753 110.836 1.00 40.15 342 ALA B O 1
ATOM 5184 N N . PHE B 1 332 ? 5.928 105.081 112.482 1.00 40.72 343 PHE B N 1
ATOM 5185 C CA . PHE B 1 332 ? 4.646 104.390 112.582 1.00 41.62 343 PHE B CA 1
ATOM 5186 C C . PHE B 1 332 ? 3.844 104.467 111.291 1.00 41.39 343 PHE B C 1
ATOM 5187 O O . PHE B 1 332 ? 3.258 103.470 110.880 1.00 41.39 343 PHE B O 1
ATOM 5195 N N . GLU B 1 333 ? 3.827 105.637 110.657 1.00 42.38 344 GLU B N 1
ATOM 5196 C CA . GLU B 1 333 ? 3.063 105.813 109.427 1.00 43.42 344 GLU B CA 1
ATOM 5197 C C . GLU B 1 333 ? 3.624 104.909 108.326 1.00 43.02 344 GLU B C 1
ATOM 5198 O O . GLU B 1 333 ? 2.839 104.289 107.613 1.00 43.91 344 GLU B O 1
ATOM 5204 N N . TYR B 1 334 ? 4.948 104.780 108.216 1.00 41.74 345 TYR B N 1
ATOM 5205 C CA . TYR B 1 334 ? 5.497 103.892 107.189 1.00 41.38 345 TYR B CA 1
ATOM 5206 C C . TYR B 1 334 ? 5.094 102.445 107.426 1.00 41.04 345 TYR B C 1
ATOM 5207 O O . TYR B 1 334 ? 4.780 101.733 106.470 1.00 42.04 345 TYR B O 1
ATOM 5216 N N . GLU B 1 335 ? 5.096 102.002 108.678 1.00 40.94 346 GLU B N 1
ATOM 5217 C CA . GLU B 1 335 ? 4.674 100.629 108.960 1.00 41.30 346 GLU B CA 1
ATOM 5218 C C . GLU B 1 335 ? 3.212 100.442 108.523 1.00 40.48 346 GLU B C 1
ATOM 5219 O O . GLU B 1 335 ? 2.876 99.409 107.973 1.00 38.91 346 GLU B O 1
ATOM 5225 N N . ARG B 1 336 ? 2.362 101.450 108.740 1.00 41.45 347 ARG B N 1
ATOM 5226 C CA . ARG B 1 336 ? 0.958 101.370 108.319 1.00 41.74 347 ARG B CA 1
ATOM 5227 C C . ARG B 1 336 ? 0.854 101.351 106.788 1.00 40.09 347 ARG B C 1
ATOM 5228 O O . ARG B 1 336 ? 0.175 100.495 106.236 1.00 40.96 347 ARG B O 1
ATOM 5236 N N . ILE B 1 337 ? 1.550 102.270 106.123 1.00 38.67 348 ILE B N 1
ATOM 5237 C CA . ILE B 1 337 ? 1.568 102.345 104.657 1.00 38.22 348 ILE B CA 1
ATOM 5238 C C . ILE B 1 337 ? 2.026 101.018 104.044 1.00 39.39 348 ILE B C 1
ATOM 5239 O O . ILE B 1 337 ? 1.411 100.521 103.096 1.00 40.00 348 ILE B O 1
ATOM 5244 N N . LYS B 1 338 ? 3.070 100.437 104.630 1.00 39.73 349 LYS B N 1
ATOM 5245 C CA . LYS B 1 338 ? 3.623 99.158 104.193 1.00 39.73 349 LYS B CA 1
ATOM 5246 C C . LYS B 1 338 ? 2.672 98.004 104.465 1.00 40.03 349 LYS B C 1
ATOM 5247 O O . LYS B 1 338 ? 2.582 97.089 103.647 1.00 42.40 349 LYS B O 1
ATOM 5253 N N . ALA B 1 339 ? 1.978 98.034 105.605 1.00 40.20 350 ALA B N 1
ATOM 5254 C CA . ALA B 1 339 ? 1.018 96.976 105.969 1.00 40.48 350 ALA B CA 1
ATOM 5255 C C . ALA B 1 339 ? -0.095 96.878 104.919 1.00 40.48 350 ALA B C 1
ATOM 5256 O O . ALA B 1 339 ? -0.425 95.792 104.459 1.00 41.84 350 ALA B O 1
ATOM 5258 N N . ASN B 1 340 ? -0.650 98.020 104.549 1.00 40.17 351 ASN B N 1
ATOM 5259 C CA . ASN B 1 340 ? -1.676 98.069 103.535 1.00 41.78 351 ASN B CA 1
ATOM 5260 C C . ASN B 1 340 ? -1.182 97.611 102.159 1.00 42.32 351 ASN B C 1
ATOM 5261 O O . ASN B 1 340 ? -1.923 96.940 101.446 1.00 43.23 351 ASN B O 1
ATOM 5266 N N . ALA B 1 341 ? 0.055 97.974 101.799 1.00 41.66 352 ALA B N 1
ATOM 5267 C CA . ALA B 1 341 ? 0.627 97.605 100.502 1.00 40.97 352 ALA B CA 1
ATOM 5268 C C . ALA B 1 341 ? 0.875 96.115 100.375 1.00 41.84 352 ALA B C 1
ATOM 5269 O O . ALA B 1 341 ? 0.677 95.563 99.308 1.00 43.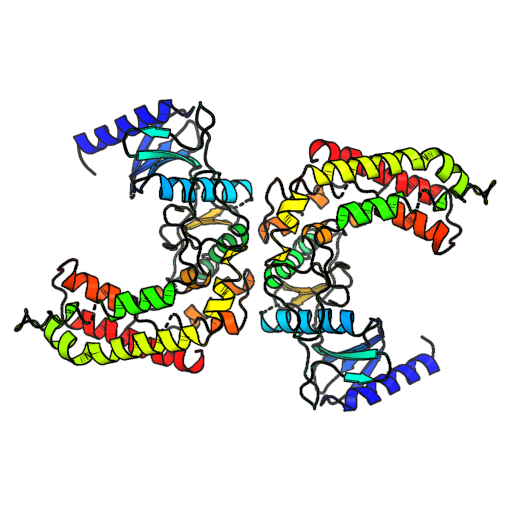60 352 ALA B O 1
ATOM 5271 N N . LEU B 1 342 ? 1.254 95.462 101.465 1.00 42.09 353 LEU B N 1
ATOM 5272 C CA . LEU B 1 342 ? 1.547 94.027 101.452 1.00 42.53 353 LEU B CA 1
ATOM 5273 C C . LEU B 1 342 ? 0.441 93.103 101.977 1.00 42.64 353 LEU B C 1
ATOM 5274 O O . LEU B 1 342 ? 0.614 91.885 101.922 1.00 42.27 353 LEU B O 1
ATOM 5279 N N . ARG B 1 343 ? -0.687 93.650 102.441 1.00 43.31 354 ARG B N 1
ATOM 5280 C CA . ARG B 1 343 ? -1.762 92.828 103.015 1.00 44.83 354 ARG B CA 1
ATOM 5281 C C . ARG B 1 343 ? -2.240 91.655 102.156 1.00 44.64 354 ARG B C 1
ATOM 5282 O O . ARG B 1 343 ? -2.497 90.593 102.701 1.00 45.48 354 ARG B O 1
ATOM 5290 N N . GLN B 1 344 ? -2.351 91.835 100.843 1.00 43.94 355 GLN B N 1
ATOM 5291 C CA . GLN B 1 344 ? -2.823 90.759 99.960 1.00 43.36 355 GLN B CA 1
ATOM 5292 C C . GLN B 1 344 ? -1.736 89.782 99.542 1.00 44.10 355 GLN B C 1
ATOM 5293 O O . GLN B 1 344 ? -2.033 88.725 99.025 1.00 45.07 355 GLN B O 1
ATOM 5299 N N . LEU B 1 345 ? -0.483 90.125 99.770 1.00 46.98 356 LEU B N 1
ATOM 5300 C CA . LEU B 1 345 ? 0.644 89.274 99.384 1.00 49.23 356 LEU B CA 1
ATOM 5301 C C . LEU B 1 345 ? 1.075 88.243 100.420 1.00 51.91 356 LEU B C 1
ATOM 5302 O O . LEU B 1 345 ? 1.766 87.287 100.074 1.00 54.52 356 LEU B O 1
ATOM 5307 N N . ILE B 1 346 ? 0.682 88.432 101.672 1.00 54.61 357 ILE B N 1
ATOM 5308 C CA . ILE B 1 346 ? 1.056 87.516 102.756 1.00 56.93 357 ILE B CA 1
ATOM 5309 C C . ILE B 1 346 ? 0.096 86.337 102.841 1.00 61.84 357 ILE B C 1
ATOM 5310 O O . ILE B 1 346 ? -1.060 86.416 102.418 1.00 65.91 357 ILE B O 1
#